Protein AF-A0A366I958-F1 (afdb_monomer_lite)

InterPro domains:
  IPR058008 Phage tail protein, C-terminal domain [PF25670] (369-502)

Sequence (512 aa):
MSWYRTGTIAATNGSKIITGAGTQFLNPLNGVSAGRMLLLPGAGTVQIYEIASVQSNTQLTLVDNYTGTTGAGKLYAIPTSPTVSIEQFAHDFAETLAYYQQQLAGWQAILTGTGDVTLTTPDGQSVTVRSQRAWDTALNGKMDNISLPLSRDNGGSGSTDGAVRNAPNAPSSRTLNDWLSSLDGNMAGSAPISNDGGSWHTYLNVKHRSGIGDGINYGFVLEDRSMTSANYDVISVRKQVGGSWLAPVTLWHSGNLTKQSSVSDTTIGAVLTNGSWGLGGIAISSANYATIASTPRSQFIGSVSNNTGFPTSDVAWTGIHVPFNVDGSATVALAILAAPSLGAARMQVHTRRSSINNGWLNVLMSNQYTVDANGFYKSASPILRLANSISDMPDNYLDGFEPSGCGAVNIEAVGANAERLAVGIYRVTGALGLSVEGWTIEIPQDVNGNRLVHVATETADNGDITVYVSKRKFDIETGNIVAGEPMDIPAGRWIDLRLSMPLIEAPTPEEE

Radius of gyration: 69.27 Å; chains: 1; bounding box: 137×95×171 Å

Structure (mmCIF, N/CA/C/O backbone):
data_AF-A0A366I958-F1
#
_entry.id   AF-A0A366I958-F1
#
loop_
_atom_site.group_PDB
_atom_site.id
_atom_site.type_symbol
_atom_site.label_atom_id
_atom_site.label_alt_id
_atom_site.label_comp_id
_atom_site.label_asym_id
_atom_site.label_entity_id
_atom_site.label_seq_id
_atom_site.pdbx_PDB_ins_code
_atom_site.Cartn_x
_atom_site.Cartn_y
_atom_site.Cartn_z
_atom_site.occupancy
_atom_site.B_iso_or_equiv
_atom_site.auth_seq_id
_atom_site.auth_comp_id
_atom_site.auth_asym_id
_atom_site.auth_atom_id
_atom_site.pdbx_PDB_model_num
ATOM 1 N N . MET A 1 1 ? 58.256 -44.925 -104.228 1.00 49.25 1 MET A N 1
ATOM 2 C CA . MET A 1 1 ? 58.406 -46.398 -104.318 1.00 49.25 1 MET A CA 1
ATOM 3 C C . MET A 1 1 ? 59.266 -46.851 -103.148 1.00 49.25 1 MET A C 1
ATOM 5 O O . MET A 1 1 ? 60.340 -46.301 -102.976 1.00 49.25 1 MET A O 1
ATOM 9 N N . SER A 1 2 ? 58.775 -47.760 -102.304 1.00 68.56 2 SER A N 1
ATOM 10 C CA . SER A 1 2 ? 59.283 -48.012 -100.940 1.00 68.56 2 SER A CA 1
ATOM 11 C C . SER A 1 2 ? 60.406 -49.061 -100.823 1.00 68.56 2 SER A C 1
ATOM 13 O O . SER A 1 2 ? 60.747 -49.447 -99.707 1.00 68.56 2 SER A O 1
ATOM 15 N N . TRP A 1 3 ? 60.919 -49.592 -101.943 1.00 82.44 3 TRP A N 1
ATOM 16 C CA . TRP A 1 3 ? 61.903 -50.686 -101.973 1.00 82.44 3 TRP A CA 1
ATOM 17 C C . TRP A 1 3 ? 63.027 -50.382 -102.976 1.00 82.44 3 TRP A C 1
ATOM 19 O O . TRP A 1 3 ? 62.755 -50.123 -104.148 1.00 82.44 3 TRP A O 1
ATOM 29 N N . TYR A 1 4 ? 64.282 -50.477 -102.538 1.00 88.25 4 TYR A N 1
ATOM 30 C CA . TYR A 1 4 ? 65.481 -50.321 -103.359 1.00 88.25 4 TYR A CA 1
ATOM 31 C C . TYR A 1 4 ? 65.909 -51.655 -103.990 1.00 88.25 4 TYR A C 1
ATOM 33 O O . TYR A 1 4 ? 66.056 -52.647 -103.276 1.00 88.25 4 TYR A O 1
ATOM 41 N N . ARG A 1 5 ? 66.088 -51.689 -105.322 1.00 90.56 5 ARG A N 1
ATOM 42 C CA . ARG A 1 5 ? 66.338 -52.916 -106.122 1.00 90.56 5 ARG A CA 1
ATOM 43 C C . ARG A 1 5 ? 67.358 -52.738 -107.259 1.00 90.56 5 ARG A C 1
ATOM 45 O O . ARG A 1 5 ? 67.443 -53.573 -108.153 1.00 90.56 5 ARG A O 1
ATOM 52 N N . THR A 1 6 ? 68.062 -51.613 -107.296 1.00 88.56 6 THR A N 1
ATOM 53 C CA . THR A 1 6 ? 68.882 -51.224 -108.451 1.00 88.56 6 THR A CA 1
ATOM 54 C C . THR A 1 6 ? 70.204 -51.989 -108.496 1.00 88.56 6 THR A C 1
ATOM 56 O O . THR A 1 6 ? 71.013 -51.862 -107.585 1.00 88.56 6 THR A O 1
ATOM 59 N N . GLY A 1 7 ? 70.463 -52.707 -109.591 1.00 90.69 7 GLY A N 1
ATOM 60 C CA . GLY A 1 7 ? 71.684 -53.497 -109.784 1.00 90.69 7 GLY A CA 1
ATOM 61 C C . GLY A 1 7 ? 71.524 -54.958 -109.355 1.00 90.69 7 GLY A C 1
ATOM 62 O O . GLY A 1 7 ? 70.417 -55.441 -109.124 1.00 90.69 7 GLY A O 1
ATOM 63 N N . THR A 1 8 ? 72.640 -55.678 -109.266 1.00 91.62 8 THR A N 1
ATOM 64 C CA . THR A 1 8 ? 72.676 -57.076 -108.799 1.00 91.62 8 THR A CA 1
ATOM 65 C C . THR A 1 8 ? 73.734 -57.255 -107.726 1.00 91.62 8 THR A C 1
ATOM 67 O O . THR A 1 8 ? 74.616 -56.413 -107.575 1.00 91.62 8 THR A O 1
ATOM 70 N N . ILE A 1 9 ? 73.658 -58.348 -106.973 1.00 93.00 9 ILE A N 1
ATOM 71 C CA . ILE A 1 9 ? 74.624 -58.654 -105.919 1.00 93.00 9 ILE A CA 1
ATOM 72 C C . ILE A 1 9 ? 75.298 -60.008 -106.126 1.00 93.00 9 ILE A C 1
ATOM 74 O O . ILE A 1 9 ? 74.741 -60.941 -106.706 1.00 93.00 9 ILE A O 1
ATOM 78 N N . ALA A 1 10 ? 76.520 -60.107 -105.627 1.00 91.75 10 ALA A N 1
ATOM 79 C CA . ALA A 1 10 ? 77.293 -61.320 -105.483 1.00 91.75 10 ALA A CA 1
ATOM 80 C C . ALA A 1 10 ? 77.436 -61.644 -103.997 1.00 91.75 10 ALA A C 1
ATOM 82 O O . ALA A 1 10 ? 77.753 -60.774 -103.179 1.00 91.75 10 ALA A O 1
ATOM 83 N N . ALA A 1 11 ? 77.191 -62.908 -103.671 1.00 90.31 11 ALA A N 1
ATOM 84 C CA . ALA A 1 11 ? 77.253 -63.426 -102.316 1.00 90.31 11 ALA A CA 1
ATOM 85 C C . ALA A 1 11 ? 77.986 -64.770 -102.321 1.00 90.31 11 ALA A C 1
ATOM 87 O O . ALA A 1 11 ? 77.740 -65.612 -103.192 1.00 90.31 11 ALA A O 1
ATOM 88 N N . THR A 1 12 ? 78.864 -64.967 -101.341 1.00 91.56 12 THR A N 1
ATOM 89 C CA . THR A 1 12 ? 79.646 -66.196 -101.161 1.00 91.56 12 THR A CA 1
ATOM 90 C C . THR A 1 12 ? 79.194 -66.888 -99.887 1.00 91.56 12 THR A C 1
ATOM 92 O O . THR A 1 12 ? 79.117 -66.251 -98.837 1.00 91.56 12 THR A O 1
ATOM 95 N N . ASN A 1 13 ? 78.878 -68.180 -99.977 1.00 90.38 13 ASN A N 1
ATOM 96 C CA . ASN A 1 13 ? 78.481 -68.984 -98.826 1.00 90.38 13 ASN A CA 1
ATOM 97 C C . ASN A 1 13 ? 79.564 -68.924 -97.735 1.00 90.38 13 ASN A C 1
ATOM 99 O O . ASN A 1 13 ? 80.751 -69.064 -98.030 1.00 90.38 13 ASN A O 1
ATOM 103 N N . GLY A 1 14 ? 79.154 -68.662 -96.495 1.00 88.88 14 GLY A N 1
ATOM 104 C CA . GLY A 1 14 ? 80.048 -68.493 -95.349 1.00 88.88 14 GLY A CA 1
ATOM 105 C C . GLY A 1 14 ? 80.643 -67.087 -95.184 1.00 88.88 14 GLY A C 1
ATOM 106 O O . GLY A 1 14 ? 81.345 -66.858 -94.205 1.00 88.88 14 GLY A O 1
ATOM 107 N N . SER A 1 15 ? 80.353 -66.133 -96.080 1.00 92.25 15 SER A N 1
ATOM 108 C CA . SER A 1 15 ? 80.837 -64.743 -95.999 1.00 92.25 15 SER A CA 1
ATOM 109 C C . SER A 1 15 ? 79.739 -63.769 -95.564 1.00 92.25 15 SER A C 1
ATOM 111 O O . SER A 1 15 ? 78.587 -63.907 -95.968 1.00 92.25 15 SER A O 1
ATOM 113 N N . LYS A 1 16 ? 80.097 -62.739 -94.785 1.00 93.44 16 LYS A N 1
ATOM 114 C CA . LYS A 1 16 ? 79.204 -61.605 -94.457 1.00 93.44 16 LYS A CA 1
ATOM 115 C C . LYS A 1 16 ? 79.203 -60.515 -95.525 1.00 93.44 16 LYS A C 1
ATOM 117 O O . LYS A 1 16 ? 78.373 -59.613 -95.486 1.00 93.44 16 LYS A O 1
ATOM 122 N N . ILE A 1 17 ? 80.160 -60.558 -96.446 1.00 94.06 17 ILE A N 1
ATOM 123 C CA . ILE A 1 17 ? 80.367 -59.492 -97.421 1.00 94.06 17 ILE A CA 1
ATOM 124 C C . ILE A 1 17 ? 79.491 -59.753 -98.640 1.00 94.06 17 ILE A C 1
ATOM 126 O O . ILE A 1 17 ? 79.588 -60.803 -99.279 1.00 94.06 17 ILE A O 1
ATOM 130 N N . ILE A 1 18 ? 78.689 -58.753 -98.991 1.00 93.62 18 ILE A N 1
ATOM 131 C CA . ILE A 1 18 ? 77.910 -58.711 -100.222 1.00 93.62 18 ILE A CA 1
ATOM 132 C C . ILE A 1 18 ? 78.527 -57.660 -101.132 1.00 93.62 18 ILE A C 1
ATOM 134 O O . ILE A 1 18 ? 78.710 -56.506 -100.742 1.00 93.62 18 ILE A O 1
ATOM 138 N N . THR A 1 19 ? 78.844 -58.067 -102.358 1.00 94.00 19 THR A N 1
ATOM 139 C CA . THR A 1 19 ? 79.411 -57.170 -103.370 1.00 94.00 19 THR A CA 1
ATOM 140 C C . THR A 1 19 ? 78.363 -56.880 -104.432 1.00 94.00 19 THR A C 1
ATOM 142 O O . THR A 1 19 ? 77.853 -57.794 -105.068 1.00 94.00 19 THR A O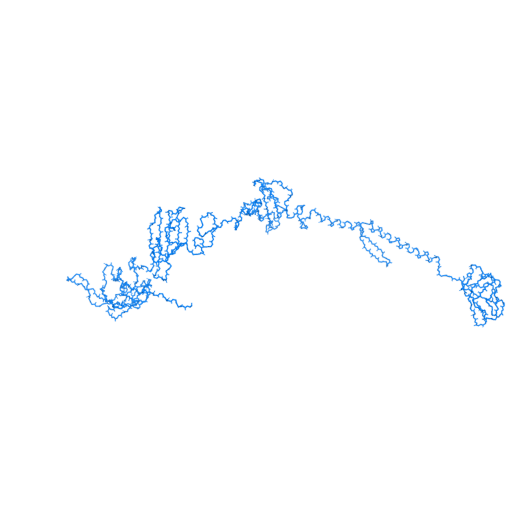 1
ATOM 145 N N . GLY A 1 20 ? 78.011 -55.616 -104.610 1.00 91.94 20 GLY A N 1
ATOM 146 C CA . GLY A 1 20 ? 77.056 -55.157 -105.607 1.00 91.94 20 GLY A CA 1
ATOM 147 C C . GLY A 1 20 ? 77.714 -54.799 -106.940 1.00 91.94 20 GLY A C 1
ATOM 148 O O . GLY A 1 20 ? 78.814 -54.254 -106.986 1.00 91.94 20 GLY A O 1
ATOM 149 N N . ALA A 1 21 ? 77.013 -55.080 -108.034 1.00 91.75 21 ALA A N 1
ATOM 150 C CA . ALA A 1 21 ? 77.339 -54.662 -109.389 1.00 91.75 21 ALA A CA 1
ATOM 151 C C . ALA A 1 21 ? 76.222 -53.742 -109.905 1.00 91.75 21 ALA A C 1
ATOM 153 O O . ALA A 1 21 ? 75.057 -54.140 -109.979 1.00 91.75 21 ALA A O 1
ATOM 154 N N . GLY A 1 22 ? 76.572 -52.493 -110.229 1.00 88.38 22 GLY A N 1
ATOM 155 C CA . GLY A 1 22 ? 75.602 -51.460 -110.619 1.00 88.38 22 GLY A CA 1
ATOM 156 C C . GLY A 1 22 ? 74.723 -50.943 -109.470 1.00 88.38 22 GLY A C 1
ATOM 157 O O . GLY A 1 22 ? 73.719 -50.282 -109.722 1.00 88.38 22 GLY A O 1
ATOM 158 N N . THR A 1 23 ? 75.082 -51.246 -108.220 1.00 91.88 23 THR A N 1
ATOM 159 C CA . THR A 1 23 ? 74.386 -50.782 -107.014 1.00 91.88 23 THR A CA 1
ATOM 160 C C . THR A 1 23 ? 74.908 -49.413 -106.562 1.00 91.88 23 THR A C 1
ATOM 162 O O . THR A 1 23 ? 76.006 -48.982 -106.914 1.00 91.88 23 THR A O 1
ATOM 165 N N . GLN A 1 24 ? 74.115 -48.729 -105.744 1.00 90.56 24 GLN A N 1
ATOM 166 C CA . GLN A 1 24 ? 74.424 -47.448 -105.108 1.00 90.56 24 GLN A CA 1
ATOM 167 C C . GLN A 1 24 ? 73.984 -47.475 -103.639 1.00 90.56 24 GLN A C 1
ATOM 169 O O . GLN A 1 24 ? 73.126 -46.695 -103.219 1.00 90.56 24 GLN A O 1
ATOM 174 N N . PHE A 1 25 ? 74.533 -48.409 -102.860 1.00 89.69 25 PHE A N 1
ATOM 175 C CA . PHE A 1 25 ? 74.126 -48.605 -101.465 1.00 89.69 25 PHE A CA 1
ATOM 176 C C . PHE A 1 25 ? 74.411 -47.411 -100.555 1.00 89.69 25 PHE A C 1
ATOM 178 O O . PHE A 1 25 ? 73.679 -47.204 -99.597 1.00 89.69 25 PHE A O 1
ATOM 185 N N . LEU A 1 26 ? 75.444 -46.620 -100.845 1.00 85.56 26 LEU A N 1
ATOM 186 C CA . LEU A 1 26 ? 75.826 -45.484 -100.010 1.00 85.56 26 LEU A CA 1
ATOM 187 C C . LEU A 1 26 ? 75.055 -44.204 -100.368 1.00 85.56 26 LEU A C 1
ATOM 189 O O . LEU A 1 26 ? 75.208 -43.197 -99.686 1.00 85.56 26 LEU A O 1
ATOM 193 N N . ASN A 1 27 ? 74.247 -44.208 -101.436 1.00 80.38 27 ASN A N 1
ATOM 194 C CA . ASN A 1 27 ? 73.467 -43.038 -101.828 1.00 80.38 27 ASN A CA 1
ATOM 195 C C . ASN A 1 27 ? 72.322 -42.813 -100.814 1.00 80.38 27 ASN A C 1
ATOM 197 O O . ASN A 1 27 ? 71.398 -43.633 -100.765 1.00 80.38 27 ASN A O 1
ATOM 201 N N . PRO A 1 28 ? 72.328 -41.704 -100.045 1.00 68.94 28 PRO A N 1
ATOM 202 C CA . PRO A 1 28 ? 71.361 -41.475 -98.969 1.00 68.94 28 PRO A CA 1
ATOM 203 C C . PRO A 1 28 ? 69.902 -41.446 -99.440 1.00 68.94 28 PRO A C 1
ATOM 205 O O . PRO A 1 28 ? 69.006 -41.834 -98.695 1.00 68.94 28 PRO A O 1
ATOM 208 N N . LEU A 1 29 ? 69.657 -41.052 -100.695 1.00 68.81 29 LEU A N 1
ATOM 209 C CA . LEU A 1 29 ? 68.312 -40.989 -101.281 1.00 68.81 29 LEU A CA 1
ATOM 210 C C . LEU A 1 29 ? 67.682 -42.372 -101.485 1.00 68.81 29 LEU A C 1
ATOM 212 O O . LEU A 1 29 ? 66.463 -42.491 -101.575 1.00 68.81 29 LEU A O 1
ATOM 216 N N . ASN A 1 30 ? 68.503 -43.422 -101.535 1.00 75.56 30 ASN A N 1
ATOM 217 C CA . ASN A 1 30 ? 68.032 -44.794 -101.677 1.00 75.56 30 ASN A CA 1
ATOM 218 C C . ASN A 1 30 ? 67.637 -45.421 -100.334 1.00 75.56 30 ASN A C 1
ATOM 220 O O . ASN A 1 30 ? 67.105 -46.525 -100.339 1.00 75.56 30 ASN A O 1
ATOM 224 N N . GLY A 1 31 ? 67.888 -44.758 -99.197 1.00 73.31 31 GLY A N 1
ATOM 225 C CA . GLY A 1 31 ? 67.419 -45.188 -97.873 1.00 73.31 31 GLY A CA 1
ATOM 226 C C . GLY A 1 31 ? 67.986 -46.522 -97.372 1.00 73.31 31 GLY A C 1
ATOM 227 O O . GLY A 1 31 ? 67.399 -47.139 -96.482 1.00 73.31 31 GLY A O 1
ATOM 228 N N . VAL A 1 32 ? 69.103 -46.986 -97.942 1.00 83.50 32 VAL A N 1
ATOM 229 C CA . VAL A 1 32 ? 69.821 -48.182 -97.483 1.00 83.50 32 VAL A CA 1
ATOM 230 C C . VAL A 1 32 ? 70.712 -47.793 -96.307 1.00 83.50 32 VAL A C 1
ATOM 232 O O . VAL A 1 32 ? 71.585 -46.940 -96.435 1.00 83.50 32 VAL A O 1
ATOM 235 N N . SER A 1 33 ? 70.500 -48.415 -95.151 1.00 84.12 33 SER A N 1
ATOM 236 C CA . SER A 1 33 ? 71.260 -48.139 -93.931 1.00 84.12 33 SER A CA 1
ATOM 237 C C . SER A 1 33 ? 71.484 -49.412 -93.121 1.00 84.12 33 SER A C 1
ATOM 239 O O . SER A 1 33 ? 70.821 -50.428 -93.349 1.00 84.12 33 SER A O 1
ATOM 241 N N . ALA A 1 34 ? 72.391 -49.343 -92.143 1.00 82.12 34 ALA A N 1
ATOM 242 C CA . ALA A 1 34 ? 72.493 -50.370 -91.110 1.00 82.12 34 ALA A CA 1
ATOM 243 C C . ALA A 1 34 ? 71.131 -50.581 -90.415 1.00 82.12 34 ALA A C 1
ATOM 245 O O . ALA A 1 34 ? 70.342 -49.637 -90.296 1.00 82.12 34 ALA A O 1
ATOM 246 N N . GLY A 1 35 ? 70.843 -51.820 -90.011 1.00 77.81 35 GLY A N 1
ATOM 247 C CA . GLY A 1 35 ? 69.581 -52.228 -89.381 1.00 77.81 35 GLY A CA 1
ATOM 248 C C . GLY A 1 35 ? 68.427 -52.502 -90.353 1.00 77.81 35 GLY A C 1
ATOM 249 O O . GLY A 1 35 ? 67.321 -52.839 -89.934 1.00 77.81 35 GLY A O 1
ATOM 250 N N . ARG A 1 36 ? 68.641 -52.348 -91.668 1.00 83.94 36 ARG A N 1
ATOM 251 C CA . ARG A 1 36 ? 67.631 -52.667 -92.690 1.00 83.94 36 ARG A CA 1
ATOM 252 C C . ARG A 1 36 ? 67.752 -54.107 -93.174 1.00 83.94 36 ARG A C 1
ATOM 254 O O . ARG A 1 36 ? 68.819 -54.715 -93.135 1.00 83.94 36 ARG A O 1
ATOM 261 N N . MET A 1 37 ? 66.637 -54.628 -93.682 1.00 87.19 37 MET A N 1
ATOM 262 C CA . MET A 1 37 ? 66.560 -55.970 -94.255 1.00 87.19 37 MET A CA 1
ATOM 263 C C . MET A 1 37 ? 67.015 -55.980 -95.718 1.00 87.19 37 MET A C 1
ATOM 265 O O . MET A 1 37 ? 66.546 -55.178 -96.525 1.00 87.19 37 MET A O 1
ATOM 269 N N . LEU A 1 38 ? 67.868 -56.941 -96.066 1.00 90.31 38 LEU A N 1
ATOM 270 C CA . LEU A 1 38 ? 68.207 -57.350 -97.424 1.00 90.31 38 LEU A CA 1
ATOM 271 C C . LEU A 1 38 ? 67.463 -58.645 -97.762 1.00 90.31 38 LEU A C 1
ATOM 273 O O . LEU A 1 38 ? 67.680 -59.674 -97.124 1.00 90.31 38 LEU A O 1
ATOM 277 N N . LEU A 1 39 ? 66.620 -58.605 -98.792 1.00 90.06 39 LEU A N 1
ATOM 278 C CA . LEU A 1 39 ? 65.859 -59.758 -99.266 1.00 90.06 39 LEU A CA 1
ATOM 279 C C . LEU A 1 39 ? 66.471 -60.302 -100.561 1.00 90.06 39 LEU A C 1
ATOM 281 O O . LEU A 1 39 ? 66.600 -59.555 -101.531 1.00 90.06 39 LEU A O 1
ATOM 285 N N . LEU A 1 40 ? 66.794 -61.599 -100.597 1.00 86.94 40 LEU A N 1
ATOM 286 C CA . LEU A 1 40 ? 67.267 -62.314 -101.786 1.00 86.94 40 LEU A CA 1
ATOM 287 C C . LEU A 1 40 ? 66.246 -63.383 -102.222 1.00 86.94 40 LEU A C 1
ATOM 289 O O . LEU A 1 40 ? 65.947 -64.291 -101.443 1.00 86.94 40 LEU A O 1
ATOM 293 N N . PRO A 1 41 ? 65.729 -63.340 -103.460 1.00 78.38 41 PRO A N 1
ATOM 294 C CA . PRO A 1 41 ? 64.869 -64.389 -103.994 1.00 78.38 41 PRO A CA 1
ATOM 295 C C . PRO A 1 41 ? 65.687 -65.634 -104.398 1.00 78.38 41 PRO A C 1
ATOM 297 O O . PRO A 1 41 ? 66.627 -65.536 -105.187 1.00 78.38 41 PRO A O 1
ATOM 300 N N . GLY A 1 42 ? 65.319 -66.808 -103.872 1.00 68.69 42 GLY A N 1
ATOM 301 C CA . GLY A 1 42 ? 65.813 -68.133 -104.277 1.00 68.69 42 GLY A CA 1
ATOM 302 C C . GLY A 1 42 ? 64.686 -69.025 -104.823 1.00 68.69 42 GLY A C 1
ATOM 303 O O . GLY A 1 42 ? 63.515 -68.651 -104.768 1.00 68.69 42 GLY A O 1
ATOM 304 N N . ALA A 1 43 ? 65.014 -70.203 -105.371 1.00 56.84 43 ALA A N 1
ATOM 305 C CA . ALA A 1 43 ? 64.030 -71.146 -105.922 1.00 56.84 43 ALA A CA 1
ATOM 306 C C . ALA A 1 43 ? 63.101 -71.690 -104.816 1.00 56.84 43 ALA A C 1
ATOM 308 O O . ALA A 1 43 ? 63.423 -72.662 -104.140 1.00 56.84 43 ALA A O 1
ATOM 309 N N . GLY A 1 44 ? 61.958 -71.031 -104.617 1.00 62.91 44 GLY A N 1
ATOM 310 C CA . GLY A 1 44 ? 60.911 -71.434 -103.673 1.00 62.91 44 GLY A CA 1
ATOM 311 C C . GLY A 1 44 ? 60.989 -70.818 -102.270 1.00 62.91 44 GLY A C 1
ATOM 312 O O . GLY A 1 44 ? 60.031 -70.959 -101.517 1.00 62.91 44 GLY A O 1
ATOM 313 N N . THR A 1 45 ? 62.057 -70.095 -101.911 1.00 71.31 45 THR A N 1
ATOM 314 C CA . THR A 1 45 ? 62.185 -69.392 -100.616 1.00 71.31 45 THR A CA 1
ATOM 315 C C . THR A 1 45 ? 62.953 -68.070 -100.750 1.00 71.31 45 THR A C 1
ATOM 317 O O . THR A 1 45 ? 63.935 -67.974 -101.486 1.00 71.31 45 THR A O 1
ATOM 320 N N . VAL A 1 46 ? 62.498 -67.028 -100.040 1.00 79.88 46 VAL A N 1
ATOM 321 C CA . VAL A 1 46 ? 63.190 -65.728 -99.942 1.00 79.88 46 VAL A CA 1
ATOM 322 C C . VAL A 1 46 ? 64.085 -65.747 -98.710 1.00 79.88 46 VAL A C 1
ATOM 324 O O . VAL A 1 46 ? 63.604 -65.944 -97.597 1.00 79.88 46 VAL A O 1
ATOM 327 N N . GLN A 1 47 ? 65.383 -65.537 -98.905 1.00 85.06 47 GLN A N 1
ATOM 328 C CA . GLN A 1 47 ? 66.345 -65.428 -97.812 1.00 85.06 47 GLN A CA 1
ATOM 329 C C . GLN A 1 47 ? 66.427 -63.969 -97.357 1.00 85.06 47 GLN A C 1
ATOM 331 O O . GLN A 1 47 ? 66.499 -63.067 -98.193 1.00 85.06 47 GLN A O 1
ATOM 336 N N . ILE A 1 48 ? 66.412 -63.734 -96.045 1.00 88.88 48 ILE A N 1
ATOM 337 C CA . ILE A 1 48 ? 66.416 -62.390 -95.459 1.00 88.88 48 ILE A CA 1
ATOM 338 C C . ILE A 1 48 ? 67.632 -62.257 -94.550 1.00 88.88 48 ILE A C 1
ATOM 340 O O . ILE A 1 48 ? 67.882 -63.132 -93.726 1.00 88.88 48 ILE A O 1
ATOM 344 N N . TYR A 1 49 ? 68.362 -61.156 -94.698 1.00 90.50 49 TYR A N 1
ATOM 345 C CA . TYR A 1 49 ? 69.527 -60.834 -93.881 1.00 90.50 49 TYR A CA 1
ATOM 346 C C . TYR A 1 49 ? 69.455 -59.391 -93.394 1.00 90.50 49 TYR A C 1
ATOM 348 O O . TYR A 1 49 ? 68.939 -58.522 -94.092 1.00 90.50 49 TYR A O 1
ATOM 356 N N . GLU A 1 50 ? 69.995 -59.118 -92.213 1.00 90.88 50 GLU A N 1
ATOM 357 C CA . GLU A 1 50 ? 70.151 -57.755 -91.712 1.00 90.88 50 GLU A CA 1
ATOM 358 C C . GLU A 1 50 ? 71.471 -57.148 -92.199 1.00 90.88 50 GLU A C 1
ATOM 360 O O . GLU A 1 50 ? 72.524 -57.794 -92.177 1.00 90.88 50 GLU A O 1
ATOM 365 N N . ILE A 1 51 ? 71.418 -55.893 -92.639 1.00 92.25 51 ILE A N 1
ATOM 366 C CA . ILE A 1 51 ? 72.593 -55.121 -93.038 1.00 92.25 51 ILE A CA 1
ATOM 367 C C . ILE A 1 51 ? 73.256 -54.572 -91.772 1.00 92.25 51 ILE A C 1
ATOM 369 O O . ILE A 1 51 ? 72.708 -53.689 -91.117 1.00 92.25 51 ILE A O 1
ATOM 373 N N . ALA A 1 52 ? 74.456 -55.052 -91.450 1.00 90.06 52 ALA A N 1
ATOM 374 C CA . ALA A 1 52 ? 75.240 -54.553 -90.321 1.00 90.06 52 ALA A CA 1
ATOM 375 C C . ALA A 1 52 ? 75.831 -53.173 -90.616 1.00 90.06 52 ALA A C 1
ATOM 377 O O . ALA A 1 52 ? 75.867 -52.293 -89.762 1.00 90.06 52 ALA A O 1
ATOM 378 N N . SER A 1 53 ? 76.344 -52.986 -91.830 1.00 90.62 53 SER A N 1
ATOM 379 C CA . SER A 1 53 ? 76.922 -51.718 -92.270 1.00 90.62 53 SER A CA 1
ATOM 380 C C . SER A 1 53 ? 77.061 -51.678 -93.786 1.00 90.62 53 SER A C 1
ATOM 382 O O . SER A 1 53 ? 77.152 -52.713 -94.447 1.00 90.62 53 SER A O 1
ATOM 384 N N . VAL A 1 54 ? 77.095 -50.467 -94.336 1.00 90.81 54 VAL A N 1
ATOM 385 C CA . VAL A 1 54 ? 77.301 -50.207 -95.762 1.00 90.81 54 VAL A CA 1
ATOM 386 C C . VAL A 1 54 ? 78.654 -49.527 -95.913 1.00 90.81 54 VAL A C 1
ATOM 388 O O . VAL A 1 54 ? 78.863 -48.453 -95.356 1.00 90.81 54 VAL A O 1
ATOM 391 N N . GLN A 1 55 ? 79.584 -50.164 -96.623 1.00 92.44 55 GLN A N 1
ATOM 392 C CA . GLN A 1 55 ? 80.963 -49.678 -96.747 1.00 92.44 55 GLN A CA 1
ATOM 393 C C . GLN A 1 55 ? 81.149 -48.819 -97.995 1.00 92.44 55 GLN A C 1
ATOM 395 O O . GLN A 1 55 ? 81.952 -47.889 -98.000 1.00 92.44 55 GLN A O 1
ATOM 400 N N . SER A 1 56 ? 80.426 -49.124 -99.072 1.00 93.56 56 SER A N 1
ATOM 401 C CA . SER A 1 56 ? 80.513 -48.376 -100.324 1.00 93.56 56 SER A CA 1
ATOM 402 C C . SER A 1 56 ? 79.250 -48.556 -101.163 1.00 93.56 56 SER A C 1
ATOM 404 O O . SER A 1 56 ? 78.365 -49.343 -100.832 1.00 93.56 56 SER A O 1
ATOM 406 N N . ASN A 1 57 ? 79.173 -47.865 -102.303 1.00 92.25 57 ASN A N 1
ATOM 407 C CA . ASN A 1 57 ? 78.076 -48.048 -103.258 1.00 92.25 57 ASN A CA 1
ATOM 408 C C . ASN A 1 57 ? 77.918 -49.497 -103.742 1.00 92.25 57 ASN A C 1
ATOM 410 O O . ASN A 1 57 ? 76.815 -49.899 -104.113 1.00 92.25 57 ASN A O 1
ATOM 414 N N . THR A 1 58 ? 78.995 -50.277 -103.701 1.00 93.88 58 THR A N 1
ATOM 415 C CA . THR A 1 58 ? 79.081 -51.648 -104.207 1.00 93.88 58 THR A CA 1
ATOM 416 C C . THR A 1 58 ? 79.434 -52.658 -103.123 1.00 93.88 58 THR A C 1
ATOM 418 O O . THR A 1 58 ? 79.712 -53.810 -103.440 1.00 93.88 58 THR A O 1
ATOM 421 N N . GLN A 1 59 ? 79.416 -52.280 -101.845 1.00 93.81 59 GLN A N 1
ATOM 422 C CA . GLN A 1 59 ? 79.717 -53.210 -100.764 1.00 93.81 59 GLN A CA 1
ATOM 423 C C . GLN A 1 59 ? 78.887 -52.913 -99.521 1.00 93.81 59 GLN A C 1
ATOM 425 O O . GLN A 1 59 ? 78.859 -51.787 -99.020 1.00 93.81 59 GLN A O 1
ATOM 430 N N . LEU A 1 60 ? 78.243 -53.962 -99.017 1.00 93.44 60 LEU A N 1
ATOM 431 C CA . LEU A 1 60 ? 77.623 -53.981 -97.702 1.00 93.44 60 LEU A CA 1
ATOM 432 C C . LEU A 1 60 ? 78.057 -55.237 -96.945 1.00 93.44 60 LEU A C 1
ATOM 434 O O . LEU A 1 60 ? 78.441 -56.248 -97.541 1.00 93.44 60 LEU A O 1
ATOM 438 N N . THR A 1 61 ? 77.966 -55.168 -95.625 1.00 95.38 61 THR A N 1
ATOM 439 C CA . THR A 1 61 ? 78.266 -56.273 -94.720 1.00 95.38 61 THR A CA 1
ATOM 440 C C . THR A 1 61 ? 77.003 -56.649 -93.969 1.00 95.38 61 THR A C 1
ATOM 442 O O . THR A 1 61 ? 76.306 -55.787 -93.431 1.00 95.38 61 THR A O 1
ATOM 445 N N . LEU A 1 62 ? 76.707 -57.942 -93.949 1.00 94.88 62 LEU A N 1
ATOM 446 C CA . LEU A 1 62 ? 75.593 -58.529 -93.221 1.00 94.88 62 LEU A CA 1
ATOM 447 C C . LEU A 1 62 ? 75.962 -58.773 -91.757 1.00 94.88 62 LEU A C 1
ATOM 449 O O . LEU A 1 62 ? 77.137 -58.925 -91.418 1.00 94.88 62 LEU A O 1
ATOM 453 N N . VAL A 1 63 ? 74.952 -58.833 -90.890 1.00 93.50 63 VAL A N 1
ATOM 454 C CA . VAL A 1 63 ? 75.142 -59.225 -89.484 1.00 93.50 63 VAL A CA 1
ATOM 455 C C . VAL A 1 63 ? 75.588 -60.688 -89.398 1.00 93.50 63 VAL A C 1
ATOM 457 O O . VAL A 1 63 ? 76.597 -60.988 -88.752 1.00 93.50 63 VAL A O 1
ATOM 460 N N . ASP A 1 64 ? 74.917 -61.574 -90.135 1.00 92.31 64 ASP A N 1
ATOM 461 C CA . ASP A 1 64 ? 75.194 -63.013 -90.182 1.00 92.31 64 ASP A CA 1
ATOM 462 C C . ASP A 1 64 ? 75.858 -63.452 -91.494 1.00 92.31 64 ASP A C 1
ATOM 464 O O . ASP A 1 64 ? 75.769 -62.779 -92.522 1.00 92.31 64 ASP A O 1
ATOM 468 N N . ASN A 1 65 ? 76.540 -64.604 -91.465 1.00 91.44 65 ASN A N 1
ATOM 469 C CA . ASN A 1 65 ? 77.147 -65.189 -92.664 1.00 91.44 65 ASN A CA 1
ATOM 470 C C . ASN A 1 65 ? 76.060 -65.574 -93.680 1.00 91.44 65 ASN A C 1
ATOM 472 O O . ASN A 1 65 ? 75.056 -66.191 -93.325 1.00 91.44 65 ASN A O 1
ATOM 476 N N . TYR A 1 66 ? 76.287 -65.280 -94.961 1.00 90.69 66 TYR A N 1
ATOM 477 C CA . TYR A 1 66 ? 75.397 -65.707 -96.034 1.00 90.69 66 TYR A CA 1
ATOM 478 C C . TYR A 1 66 ? 75.389 -67.239 -96.147 1.00 90.69 66 TYR A C 1
ATOM 480 O O . TYR A 1 66 ? 76.433 -67.869 -96.317 1.00 90.69 66 TYR A O 1
ATOM 488 N N . THR A 1 67 ? 74.204 -67.843 -96.068 1.00 87.69 67 THR A N 1
ATOM 489 C CA . THR A 1 67 ? 74.003 -69.306 -96.046 1.00 87.69 67 THR A CA 1
ATOM 490 C C . THR A 1 67 ? 73.437 -69.866 -97.352 1.00 87.69 67 THR A C 1
ATOM 492 O O . THR A 1 67 ? 73.292 -71.079 -97.489 1.00 87.69 67 THR A O 1
ATOM 495 N N . GLY A 1 68 ? 73.121 -69.013 -98.333 1.00 83.50 68 GLY A N 1
ATOM 496 C CA . GLY A 1 68 ? 72.663 -69.441 -99.658 1.00 83.50 68 GLY A CA 1
ATOM 497 C C . GLY A 1 68 ? 73.791 -69.890 -100.596 1.00 83.50 68 GLY A C 1
ATOM 498 O O . GLY A 1 68 ? 74.977 -69.821 -100.270 1.00 83.50 68 GLY A O 1
ATOM 499 N N . THR A 1 69 ? 73.429 -70.359 -101.792 1.00 84.88 69 THR A N 1
ATOM 500 C CA . THR A 1 69 ? 74.386 -70.823 -102.812 1.00 84.88 69 THR A CA 1
ATOM 501 C C . THR A 1 69 ? 75.267 -69.680 -103.316 1.00 84.88 69 THR A C 1
ATOM 503 O O . THR A 1 69 ? 74.740 -68.657 -103.765 1.00 84.88 69 THR A O 1
ATOM 506 N N . THR A 1 70 ? 76.591 -69.863 -103.308 1.00 89.31 70 THR A N 1
ATOM 507 C CA . THR A 1 70 ? 77.562 -68.899 -103.858 1.00 89.31 70 THR A CA 1
ATOM 508 C C . THR A 1 70 ? 77.246 -68.557 -105.314 1.00 89.31 70 THR A C 1
ATOM 510 O O . THR A 1 70 ? 77.025 -69.451 -106.128 1.00 89.31 70 THR A O 1
ATOM 513 N N . GLY A 1 71 ? 77.239 -67.269 -105.660 1.00 85.94 71 GLY A N 1
ATOM 514 C CA . GLY A 1 71 ? 77.064 -66.829 -107.044 1.00 85.94 71 GLY A CA 1
ATOM 515 C C . GLY A 1 71 ? 76.952 -65.314 -107.200 1.00 85.94 71 GLY A C 1
ATOM 516 O O . GLY A 1 71 ? 76.607 -64.607 -106.250 1.00 85.94 71 GLY A O 1
ATOM 517 N N . ALA A 1 72 ? 77.228 -64.833 -108.412 1.00 87.81 72 ALA A N 1
ATOM 518 C CA . ALA A 1 72 ? 77.083 -63.435 -108.820 1.00 87.81 72 ALA A CA 1
ATOM 519 C C . ALA A 1 72 ? 75.758 -63.193 -109.568 1.00 87.81 72 ALA A C 1
ATOM 521 O O . ALA A 1 72 ? 75.099 -64.141 -109.992 1.00 87.81 72 ALA A O 1
ATOM 522 N N . GLY A 1 73 ? 75.369 -61.924 -109.733 1.00 85.62 73 GLY A N 1
ATOM 523 C CA . GLY A 1 73 ? 74.194 -61.540 -110.526 1.00 85.62 73 GLY A CA 1
ATOM 524 C C . GLY A 1 73 ? 72.840 -61.784 -109.848 1.00 85.62 73 GLY A C 1
ATOM 525 O O . GLY A 1 73 ? 71.812 -61.796 -110.520 1.00 85.62 73 GLY A O 1
ATOM 526 N N . LYS A 1 74 ? 72.807 -61.987 -108.526 1.00 87.94 74 LYS A N 1
ATOM 527 C CA . LYS A 1 74 ? 71.565 -62.237 -107.783 1.00 87.94 74 LYS A CA 1
ATOM 528 C C . LYS A 1 74 ? 70.726 -60.958 -107.689 1.00 87.94 74 LYS A C 1
ATOM 530 O O . LYS A 1 74 ? 71.260 -59.872 -107.456 1.00 87.94 74 LYS A O 1
ATOM 535 N N . LEU A 1 75 ? 69.409 -61.098 -107.835 1.00 90.19 75 LEU A N 1
ATOM 536 C CA . LEU A 1 75 ? 68.455 -60.020 -107.562 1.00 90.19 75 LEU A CA 1
ATOM 537 C C . LEU A 1 75 ? 68.318 -59.800 -106.052 1.00 90.19 75 LEU A C 1
ATOM 539 O O . LEU A 1 75 ? 68.567 -60.712 -105.265 1.00 90.19 75 LEU A O 1
ATOM 543 N N . TYR A 1 76 ? 67.906 -58.600 -105.647 1.00 91.12 76 TYR A N 1
ATOM 544 C CA . TYR A 1 76 ? 67.669 -58.283 -104.240 1.00 91.12 76 TYR A CA 1
ATOM 545 C C . TYR A 1 76 ? 66.632 -57.170 -104.067 1.00 91.12 76 TYR A C 1
ATOM 547 O O . TYR A 1 76 ? 66.267 -56.487 -105.030 1.00 91.12 76 TYR A O 1
ATOM 555 N N . ALA A 1 77 ? 66.176 -56.967 -102.830 1.00 89.25 77 ALA A N 1
ATOM 556 C CA . ALA A 1 77 ? 65.431 -55.772 -102.463 1.00 89.25 77 ALA A CA 1
ATOM 557 C C . ALA A 1 77 ? 65.647 -55.326 -101.006 1.00 89.25 77 ALA A C 1
ATOM 559 O O . ALA A 1 77 ? 65.845 -56.168 -100.133 1.00 89.25 77 ALA A O 1
ATOM 560 N N . ILE A 1 78 ? 65.578 -54.012 -100.750 1.00 89.12 78 ILE A N 1
ATOM 561 C CA . ILE A 1 78 ? 65.718 -53.390 -99.416 1.00 89.12 78 ILE A CA 1
ATOM 562 C C . ILE A 1 78 ? 64.549 -52.410 -99.178 1.00 89.12 78 ILE A C 1
ATOM 564 O O . ILE A 1 78 ? 64.400 -51.492 -99.979 1.00 89.12 78 ILE A O 1
ATOM 568 N N . PRO A 1 79 ? 63.713 -52.555 -98.132 1.00 83.00 79 PRO A N 1
ATOM 569 C CA . PRO A 1 79 ? 62.630 -51.604 -97.809 1.00 83.00 79 PRO A CA 1
ATOM 570 C C . PRO A 1 79 ? 63.125 -50.302 -97.125 1.00 83.00 79 PRO A C 1
ATOM 572 O O . PRO A 1 79 ? 63.982 -50.382 -96.245 1.00 83.00 79 PRO A O 1
ATOM 575 N N . THR A 1 80 ? 62.590 -49.113 -97.480 1.00 74.19 80 THR A N 1
ATOM 576 C CA . THR A 1 80 ? 63.269 -47.806 -97.225 1.00 74.19 80 THR A CA 1
ATOM 577 C C . THR A 1 80 ? 62.466 -46.638 -96.583 1.00 74.19 80 THR A C 1
ATOM 579 O O . THR A 1 80 ? 63.005 -45.539 -96.508 1.00 74.19 80 THR A O 1
ATOM 582 N N . SER A 1 81 ? 61.236 -46.790 -96.057 1.00 61.56 81 SER A N 1
ATOM 583 C CA . SER A 1 81 ? 60.449 -45.646 -95.488 1.00 61.56 81 SER A CA 1
ATOM 584 C C . SER A 1 81 ? 60.454 -45.537 -93.938 1.00 61.56 81 SER A C 1
ATOM 586 O O . SER A 1 81 ? 60.400 -46.584 -93.287 1.00 61.56 81 SER A O 1
ATOM 588 N N . PRO A 1 82 ? 60.463 -44.318 -93.330 1.00 57.31 82 PRO A N 1
ATOM 589 C CA . PRO A 1 82 ? 60.047 -44.039 -91.933 1.00 57.31 82 PRO A CA 1
ATOM 590 C C . PRO A 1 82 ? 58.725 -43.211 -91.803 1.00 57.31 82 PRO A C 1
ATOM 592 O O . PRO A 1 82 ? 58.152 -42.829 -92.819 1.00 57.31 82 PRO A O 1
ATOM 595 N N . THR A 1 83 ? 58.224 -42.985 -90.566 1.00 53.97 83 THR A N 1
ATOM 596 C CA . THR A 1 83 ? 56.784 -43.031 -90.159 1.00 53.97 83 THR A CA 1
ATOM 597 C C . THR A 1 83 ? 56.070 -41.733 -89.679 1.00 53.97 83 THR A C 1
ATOM 599 O O . THR A 1 83 ? 55.090 -41.852 -88.956 1.00 53.97 83 THR A O 1
ATOM 602 N N . VAL A 1 84 ? 56.457 -40.504 -90.043 1.00 56.47 84 VAL A N 1
ATOM 603 C CA . VAL A 1 84 ? 55.563 -39.312 -89.924 1.00 56.47 84 VAL A CA 1
ATOM 604 C C . VAL A 1 84 ? 55.904 -38.285 -91.003 1.00 56.47 84 VAL A C 1
ATOM 606 O O . VAL A 1 84 ? 57.080 -38.066 -91.291 1.00 56.47 84 VAL A O 1
ATOM 609 N N . SER A 1 85 ? 54.886 -37.689 -91.627 1.00 60.91 85 SER A N 1
ATOM 610 C CA . SER A 1 85 ? 55.043 -36.694 -92.693 1.00 60.91 85 SER A CA 1
ATOM 611 C C . SER A 1 85 ? 55.031 -35.267 -92.120 1.00 60.91 85 SER A C 1
ATOM 613 O O . SER A 1 85 ? 54.439 -35.020 -91.067 1.00 60.91 85 SER A O 1
ATOM 615 N N . ILE A 1 86 ? 55.697 -34.322 -92.793 1.00 63.44 86 ILE A N 1
ATOM 616 C CA . ILE A 1 86 ? 55.772 -32.905 -92.374 1.00 63.44 86 ILE A CA 1
ATOM 617 C C . ILE A 1 86 ? 54.368 -32.283 -92.308 1.00 63.44 86 ILE A C 1
ATOM 619 O O . ILE A 1 86 ? 54.096 -31.424 -91.473 1.00 63.44 86 ILE A O 1
ATOM 623 N N . GLU A 1 87 ? 53.465 -32.754 -93.163 1.00 68.25 87 GLU A N 1
ATOM 624 C CA . GLU A 1 87 ? 52.086 -32.292 -93.276 1.00 68.25 87 GLU A CA 1
ATOM 625 C C . GLU A 1 87 ? 51.256 -32.653 -92.038 1.00 68.25 87 GLU A C 1
ATOM 627 O O . GLU A 1 87 ? 50.496 -31.810 -91.566 1.00 68.25 87 GLU A O 1
ATOM 632 N N . GLN A 1 88 ? 51.437 -33.851 -91.464 1.00 69.88 88 GLN A N 1
ATOM 633 C CA . GLN A 1 88 ? 50.737 -34.235 -90.231 1.00 69.88 88 GLN A CA 1
ATOM 634 C C . GLN A 1 88 ? 51.199 -33.384 -89.043 1.00 69.88 88 GLN A C 1
ATOM 636 O O . GLN A 1 88 ? 50.379 -32.887 -88.282 1.00 69.88 88 GLN A O 1
ATOM 641 N N . PHE A 1 89 ? 52.507 -33.137 -88.928 1.00 76.75 89 PHE A N 1
ATOM 642 C CA . PHE A 1 89 ? 53.035 -32.251 -87.889 1.00 76.75 89 PHE A CA 1
ATOM 643 C C . PHE A 1 89 ? 52.503 -30.815 -88.029 1.00 76.75 89 PHE A C 1
ATOM 645 O O . PHE A 1 89 ? 52.141 -30.184 -87.036 1.00 76.75 89 PHE A O 1
ATOM 652 N N . ALA A 1 90 ? 52.428 -30.296 -89.259 1.00 78.81 90 ALA A N 1
ATOM 653 C CA . ALA A 1 90 ? 51.880 -28.967 -89.519 1.00 78.81 90 ALA A CA 1
ATOM 654 C C . ALA A 1 90 ? 50.388 -28.870 -89.156 1.00 78.81 90 ALA A C 1
ATOM 656 O O . ALA A 1 90 ? 49.954 -27.833 -88.654 1.00 78.81 90 ALA A O 1
ATOM 657 N N . HIS A 1 91 ? 49.618 -29.938 -89.378 1.00 79.56 91 HIS A N 1
ATOM 658 C CA . HIS A 1 91 ? 48.207 -30.012 -89.007 1.00 79.56 91 HIS A CA 1
ATOM 659 C C . HIS A 1 91 ? 48.015 -30.020 -87.485 1.00 79.56 91 HIS A C 1
ATOM 661 O O . HIS A 1 91 ? 47.330 -29.141 -86.965 1.00 79.56 91 HIS A O 1
ATOM 667 N N . ASP A 1 92 ? 48.705 -30.911 -86.768 1.00 80.44 92 ASP A N 1
ATOM 668 C CA . ASP A 1 92 ? 48.608 -31.018 -85.304 1.00 80.44 92 ASP A CA 1
ATOM 669 C C . ASP A 1 92 ? 49.045 -29.707 -84.615 1.00 80.44 92 ASP A C 1
ATOM 671 O O . ASP A 1 92 ? 48.457 -29.264 -83.622 1.00 80.44 92 ASP A O 1
ATOM 675 N N . PHE A 1 93 ? 50.060 -29.033 -85.171 1.00 82.19 93 PHE A N 1
ATOM 676 C CA . PHE A 1 93 ? 50.492 -27.719 -84.698 1.00 82.19 93 PHE A CA 1
ATOM 677 C C . PHE A 1 93 ? 49.437 -26.631 -84.950 1.00 82.19 93 PHE A C 1
ATOM 679 O O . PHE A 1 93 ? 49.177 -25.816 -84.063 1.00 82.19 93 PHE A O 1
ATOM 686 N N . ALA A 1 94 ? 48.814 -26.612 -86.133 1.00 82.81 94 ALA A N 1
ATOM 687 C CA . ALA A 1 94 ? 47.769 -25.647 -86.467 1.00 82.81 94 ALA A CA 1
ATOM 688 C C . ALA A 1 94 ? 46.517 -25.822 -85.592 1.00 82.81 94 ALA A C 1
ATOM 690 O O . ALA A 1 94 ? 45.972 -24.825 -85.119 1.00 82.81 94 ALA A O 1
ATOM 691 N N . GLU A 1 95 ? 46.099 -27.062 -85.319 1.00 81.94 95 GLU A N 1
ATOM 692 C CA . GLU A 1 95 ? 44.985 -27.359 -84.408 1.00 81.94 95 GLU A CA 1
ATOM 693 C C . GLU A 1 95 ? 45.289 -26.907 -82.977 1.00 81.94 95 GLU A C 1
ATOM 695 O O . GLU A 1 95 ? 44.481 -26.224 -82.344 1.00 81.94 95 GLU A O 1
ATOM 700 N N . THR A 1 96 ? 46.496 -27.204 -82.490 1.00 85.00 96 THR A N 1
ATOM 701 C CA . THR A 1 96 ? 46.944 -26.773 -81.162 1.00 85.00 96 THR A CA 1
ATOM 702 C C . THR A 1 96 ? 46.973 -25.244 -81.054 1.00 85.00 96 THR A C 1
ATOM 704 O O . THR A 1 96 ? 46.516 -24.675 -80.060 1.00 85.00 96 THR A O 1
ATOM 707 N N . LEU A 1 97 ? 47.466 -24.548 -82.084 1.00 87.94 97 LEU A N 1
ATOM 708 C CA . LEU A 1 97 ? 47.499 -23.086 -82.115 1.00 87.94 97 LEU A CA 1
ATOM 709 C C . LEU A 1 97 ? 46.090 -22.478 -82.157 1.00 87.94 97 LEU A C 1
ATOM 711 O O . LEU A 1 97 ? 45.826 -21.526 -81.422 1.00 87.94 97 LEU A O 1
ATOM 715 N N . ALA A 1 98 ? 45.185 -23.031 -82.968 1.00 83.50 98 ALA A N 1
ATOM 716 C CA . ALA A 1 98 ? 43.792 -22.591 -83.032 1.00 83.50 98 ALA A CA 1
ATOM 717 C C . ALA A 1 98 ? 43.094 -22.752 -81.672 1.00 83.50 98 ALA A C 1
ATOM 719 O O . ALA A 1 98 ? 42.411 -21.836 -81.210 1.00 83.50 98 ALA A O 1
ATOM 720 N N . TYR A 1 99 ? 43.347 -23.866 -80.980 1.00 83.00 99 TYR A N 1
ATOM 721 C CA . TYR A 1 99 ? 42.857 -24.096 -79.625 1.00 83.00 99 TYR A CA 1
ATOM 722 C C . TYR A 1 99 ? 43.376 -23.047 -78.627 1.00 83.00 99 TYR A C 1
ATOM 724 O O . TYR A 1 99 ? 42.593 -22.460 -77.875 1.00 83.00 99 TYR A O 1
ATOM 732 N N . TYR A 1 100 ? 44.679 -22.742 -78.640 1.00 84.44 100 TYR A N 1
ATOM 733 C CA . TYR A 1 100 ? 45.240 -21.693 -77.781 1.00 84.44 100 TYR A CA 1
ATOM 734 C C . TYR A 1 100 ? 44.656 -20.312 -78.091 1.00 84.44 100 TYR A C 1
ATOM 736 O O . TYR A 1 100 ? 44.349 -19.559 -77.167 1.00 84.44 100 TYR A O 1
ATOM 744 N N . GLN A 1 101 ? 44.460 -19.978 -79.367 1.00 86.75 101 GLN A N 1
ATOM 745 C CA . GLN A 1 101 ? 43.841 -18.714 -79.772 1.00 86.75 101 GLN A CA 1
ATOM 746 C C . GLN A 1 101 ? 42.393 -18.605 -79.279 1.00 86.75 101 GLN A C 1
ATOM 748 O O . GLN A 1 101 ? 42.004 -17.554 -78.770 1.00 86.75 101 GLN A O 1
ATOM 753 N N . GLN A 1 102 ? 41.617 -19.690 -79.353 1.00 85.75 102 GLN A N 1
ATOM 754 C CA . GLN A 1 102 ? 40.253 -19.741 -78.825 1.00 85.75 102 GLN A CA 1
ATOM 755 C C . GLN A 1 102 ? 40.221 -19.550 -77.302 1.00 85.75 102 GLN A C 1
ATOM 757 O O . GLN A 1 102 ? 39.412 -18.770 -76.797 1.00 85.75 102 GLN A O 1
ATOM 762 N N . GLN A 1 103 ? 41.121 -20.207 -76.566 1.00 84.56 103 GLN A N 1
ATOM 763 C CA . GLN A 1 103 ? 41.230 -20.031 -75.115 1.00 84.56 103 GLN A CA 1
ATOM 764 C C . GLN A 1 103 ? 41.627 -18.595 -74.748 1.00 84.56 103 GLN A C 1
ATOM 766 O O . GLN A 1 103 ? 41.032 -17.999 -73.851 1.00 84.56 103 GLN A O 1
ATOM 771 N N . LEU A 1 104 ? 42.590 -18.004 -75.464 1.00 89.81 104 LEU A N 1
ATOM 772 C CA . LEU A 1 104 ? 43.002 -16.612 -75.259 1.00 89.81 104 LEU A CA 1
ATOM 773 C C . LEU A 1 104 ? 41.864 -15.625 -75.546 1.00 89.81 104 LEU A C 1
ATOM 775 O O . LEU A 1 104 ? 41.669 -14.688 -74.773 1.00 89.81 104 LEU A O 1
ATOM 779 N N . ALA A 1 105 ? 41.076 -15.855 -76.600 1.00 88.06 105 ALA A N 1
ATOM 780 C CA . ALA A 1 105 ? 39.889 -15.056 -76.895 1.00 88.06 105 ALA A CA 1
ATOM 781 C C . ALA A 1 105 ? 38.825 -15.183 -75.791 1.00 88.06 105 ALA A C 1
ATOM 783 O O . ALA A 1 105 ? 38.232 -14.183 -75.385 1.00 88.06 105 ALA A O 1
ATOM 784 N N . GLY A 1 106 ? 38.628 -16.391 -75.251 1.00 88.94 106 GLY A N 1
ATOM 785 C CA . GLY A 1 106 ? 37.755 -16.636 -74.103 1.00 88.94 106 GLY A CA 1
ATOM 786 C C . GLY A 1 106 ? 38.190 -15.856 -72.859 1.00 88.94 106 GLY A C 1
ATOM 787 O O . GLY A 1 106 ? 37.386 -15.139 -72.263 1.00 88.94 106 GLY A O 1
ATOM 788 N N . TRP A 1 107 ? 39.479 -15.913 -72.513 1.00 89.38 107 TRP A N 1
ATOM 789 C CA . TRP A 1 107 ? 40.048 -15.122 -71.417 1.00 89.38 107 TRP A CA 1
ATOM 790 C C . TRP A 1 107 ? 39.909 -13.620 -71.645 1.00 89.38 107 TRP A C 1
ATOM 792 O O . TRP A 1 107 ? 39.511 -12.895 -70.735 1.00 89.38 107 TRP A O 1
ATOM 802 N N . GLN A 1 108 ? 40.173 -13.141 -72.861 1.00 92.75 108 GLN A N 1
ATOM 803 C CA . GLN A 1 108 ? 39.984 -11.735 -73.205 1.00 92.75 108 GLN A CA 1
ATOM 804 C C . GLN A 1 108 ? 38.522 -11.310 -73.020 1.00 92.75 108 GLN A C 1
ATOM 806 O O . GLN A 1 108 ? 38.265 -10.247 -72.455 1.00 92.75 108 GLN A O 1
ATOM 811 N N . ALA A 1 109 ? 37.563 -12.139 -73.435 1.00 91.44 109 ALA A N 1
ATOM 812 C CA . ALA A 1 109 ? 36.142 -11.859 -73.269 1.00 91.44 109 ALA A CA 1
ATOM 813 C C . ALA A 1 109 ? 35.727 -11.818 -71.786 1.00 91.44 109 ALA A C 1
ATOM 815 O O . ALA A 1 109 ? 35.007 -10.905 -71.387 1.00 91.44 109 ALA A O 1
ATOM 816 N N . ILE A 1 110 ? 36.234 -12.729 -70.947 1.00 94.88 110 ILE A N 1
ATOM 817 C CA . ILE A 1 110 ? 35.997 -12.716 -69.491 1.00 94.88 110 ILE A CA 1
ATOM 818 C C . ILE A 1 110 ? 36.566 -11.447 -68.845 1.00 94.88 110 ILE A C 1
ATOM 820 O O . ILE A 1 110 ? 35.901 -10.825 -68.017 1.00 94.88 110 ILE A O 1
ATOM 824 N N . LEU A 1 111 ? 37.787 -11.055 -69.214 1.00 94.62 111 LEU A N 1
ATOM 825 C CA . LEU A 1 111 ? 38.492 -9.937 -68.582 1.00 94.62 111 LEU A CA 1
ATOM 826 C C . LEU A 1 111 ? 37.988 -8.565 -69.056 1.00 94.62 111 LEU A C 1
ATOM 828 O O . LEU A 1 111 ? 38.062 -7.596 -68.306 1.00 94.62 111 LEU A O 1
ATOM 832 N N . THR A 1 112 ? 37.473 -8.464 -70.286 1.00 92.38 112 THR A N 1
ATOM 833 C CA . THR A 1 112 ? 37.094 -7.171 -70.898 1.00 92.38 112 THR A CA 1
ATOM 834 C C . THR A 1 112 ? 35.593 -6.989 -71.130 1.00 92.38 112 THR A C 1
ATOM 836 O O . THR A 1 112 ? 35.136 -5.860 -71.320 1.00 92.38 112 THR A O 1
ATOM 839 N N . GLY A 1 113 ? 34.810 -8.070 -71.096 1.00 92.00 113 GLY A N 1
ATOM 840 C CA . GLY A 1 113 ? 33.362 -8.037 -71.279 1.00 92.00 113 GLY A CA 1
ATOM 841 C C . GLY A 1 113 ? 32.627 -7.310 -70.151 1.00 92.00 113 GLY A C 1
ATOM 842 O O . GLY A 1 113 ? 33.128 -7.149 -69.038 1.00 92.00 113 GLY A O 1
ATOM 843 N N . THR A 1 114 ? 31.388 -6.899 -70.411 1.00 91.81 114 THR A N 1
ATOM 844 C CA . THR A 1 114 ? 30.525 -6.175 -69.455 1.00 91.81 114 THR A CA 1
ATOM 845 C C . THR A 1 114 ? 29.366 -7.014 -68.905 1.00 91.81 114 THR A C 1
ATOM 847 O O . THR A 1 114 ? 28.629 -6.525 -68.054 1.00 91.81 114 THR A O 1
ATOM 850 N N . GLY A 1 115 ? 29.196 -8.252 -69.374 1.00 91.94 115 GLY A N 1
ATOM 851 C CA . GLY A 1 115 ? 28.081 -9.133 -69.022 1.00 91.94 115 GLY A CA 1
ATOM 852 C C . GLY A 1 115 ? 28.482 -10.606 -69.027 1.00 91.94 115 GLY A C 1
ATOM 853 O O . GLY A 1 115 ? 29.644 -10.949 -68.808 1.00 91.94 115 GLY A O 1
ATOM 854 N N . ASP A 1 116 ? 27.513 -11.478 -69.282 1.00 93.94 116 ASP A N 1
ATOM 855 C CA . ASP A 1 116 ? 27.754 -12.913 -69.398 1.00 93.94 116 ASP A CA 1
ATOM 856 C C . ASP A 1 116 ? 28.518 -13.236 -70.696 1.00 93.94 116 ASP A C 1
ATOM 858 O O . ASP A 1 116 ? 28.200 -12.743 -71.779 1.00 93.94 116 ASP A O 1
ATOM 862 N N . VAL A 1 117 ? 29.543 -14.074 -70.578 1.00 92.56 117 VAL A N 1
ATOM 863 C CA . VAL A 1 117 ? 30.439 -14.528 -71.642 1.00 92.56 117 VAL A CA 1
ATOM 864 C C . VAL A 1 117 ? 30.210 -16.017 -71.848 1.00 92.56 117 VAL A C 1
ATOM 866 O O . VAL A 1 117 ? 30.307 -16.802 -70.906 1.00 92.56 117 VAL A O 1
ATOM 869 N N . THR A 1 118 ? 29.919 -16.420 -73.083 1.00 91.31 118 THR A N 1
ATOM 870 C CA . THR A 1 118 ? 29.782 -17.837 -73.440 1.00 91.31 118 THR A CA 1
ATOM 871 C C . THR A 1 118 ? 31.096 -18.344 -74.017 1.00 91.31 118 THR A C 1
ATOM 873 O O . THR A 1 118 ? 31.589 -17.820 -75.012 1.00 91.31 118 THR A O 1
ATOM 876 N N . LEU A 1 119 ? 31.665 -19.358 -73.377 1.00 87.56 119 LEU A N 1
ATOM 877 C CA . LEU A 1 119 ? 32.888 -20.041 -73.777 1.00 87.56 119 LEU A CA 1
ATOM 878 C C . LEU A 1 119 ? 32.526 -21.387 -74.391 1.00 87.56 119 LEU A C 1
ATOM 880 O O . LEU A 1 119 ? 31.595 -22.036 -73.928 1.00 87.56 119 LEU A O 1
ATOM 884 N N . THR A 1 120 ? 33.268 -21.828 -75.402 1.00 84.00 120 THR A N 1
ATOM 885 C CA . THR A 1 120 ? 33.151 -23.199 -75.918 1.00 84.00 120 THR A CA 1
ATOM 886 C C . THR A 1 120 ? 34.303 -24.031 -75.368 1.00 84.00 120 THR A C 1
ATOM 888 O O . THR A 1 120 ? 35.464 -23.658 -75.542 1.00 84.00 120 THR A O 1
ATOM 891 N N . THR A 1 121 ? 33.990 -25.114 -74.668 1.00 76.88 121 THR A N 1
ATOM 892 C CA . THR A 1 121 ? 34.951 -26.051 -74.085 1.00 76.88 121 THR A CA 1
ATOM 893 C C . THR A 1 121 ? 35.595 -26.928 -75.167 1.00 76.88 121 THR A C 1
ATOM 895 O O . THR A 1 121 ? 35.103 -26.983 -76.297 1.00 76.88 121 THR A O 1
ATOM 898 N N . PRO A 1 122 ? 36.700 -27.630 -74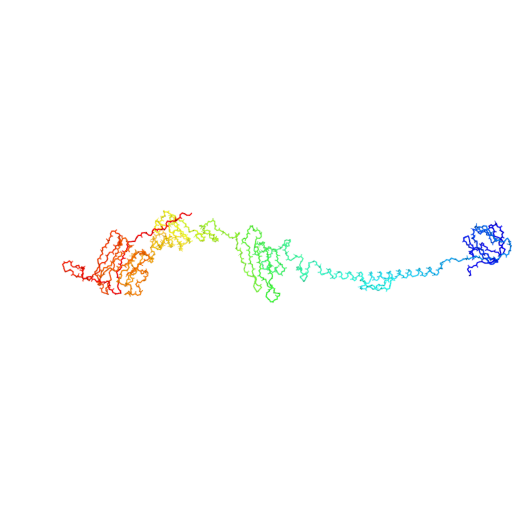.856 1.00 70.62 122 PRO A N 1
ATOM 899 C CA . PRO A 1 122 ? 37.414 -28.456 -75.836 1.00 70.62 122 PRO A CA 1
ATOM 900 C C . PRO A 1 122 ? 36.572 -29.608 -76.413 1.00 70.62 122 PRO A C 1
ATOM 902 O O . PRO A 1 122 ? 36.837 -30.071 -77.515 1.00 70.62 122 PRO A O 1
ATOM 905 N N . ASP A 1 123 ? 35.552 -30.060 -75.681 1.00 79.25 123 ASP A N 1
ATOM 906 C CA . ASP A 1 123 ? 34.570 -31.069 -76.095 1.00 79.25 123 ASP A CA 1
ATOM 907 C C . ASP A 1 123 ? 33.344 -30.470 -76.819 1.00 79.25 123 ASP A C 1
ATOM 909 O O . ASP A 1 123 ? 32.379 -31.179 -77.098 1.00 79.25 123 ASP A O 1
ATOM 913 N N . GLY A 1 124 ? 33.374 -29.172 -77.147 1.00 77.81 124 GLY A N 1
ATOM 914 C CA . GLY A 1 124 ? 32.342 -28.479 -77.924 1.00 77.81 124 GLY A CA 1
ATOM 915 C C . GLY A 1 124 ? 31.137 -27.986 -77.117 1.00 77.81 124 GLY A C 1
ATOM 916 O O . GLY A 1 124 ? 30.186 -27.471 -77.706 1.00 77.81 124 GLY A O 1
ATOM 917 N N . GLN A 1 125 ? 31.145 -28.110 -75.787 1.00 84.56 125 GLN A N 1
ATOM 918 C CA . GLN A 1 125 ? 30.056 -27.607 -74.947 1.00 84.56 125 GLN A CA 1
ATOM 919 C C . GLN A 1 125 ? 30.153 -26.097 -74.739 1.00 84.56 125 GLN A C 1
ATOM 921 O O . GLN A 1 125 ? 31.232 -25.517 -74.703 1.00 84.56 125 GLN A O 1
ATOM 926 N N . SER A 1 126 ? 29.008 -25.439 -74.571 1.00 88.31 126 SER A N 1
ATOM 927 C CA . SER A 1 126 ? 28.962 -24.019 -74.216 1.00 88.31 126 SER A CA 1
ATOM 928 C C . SER A 1 126 ? 28.843 -23.847 -72.702 1.00 88.31 126 SER A C 1
ATOM 930 O O . SER A 1 126 ? 27.924 -24.384 -72.088 1.00 88.31 126 SER A O 1
ATOM 932 N N . VAL A 1 127 ? 29.741 -23.065 -72.105 1.00 89.69 127 VAL A N 1
ATOM 933 C CA . VAL A 1 127 ? 29.729 -22.691 -70.685 1.00 89.69 127 VAL A CA 1
ATOM 934 C C . VAL A 1 127 ? 29.603 -21.178 -70.574 1.00 89.69 127 VAL A C 1
ATOM 936 O O . VAL A 1 127 ? 30.427 -20.438 -71.108 1.00 89.69 127 VAL A O 1
ATOM 939 N N . THR A 1 128 ? 28.586 -20.706 -69.859 1.00 92.75 128 THR A N 1
ATOM 940 C CA . THR A 1 128 ? 28.387 -19.277 -69.599 1.00 92.75 128 THR A CA 1
ATOM 941 C C . THR A 1 128 ? 29.008 -18.887 -68.263 1.00 92.75 128 THR A C 1
ATOM 943 O O . THR A 1 128 ? 28.682 -19.457 -67.222 1.00 92.75 128 THR A O 1
ATOM 946 N N . VAL A 1 129 ? 29.883 -17.886 -68.286 1.00 92.31 129 VAL A N 1
ATOM 947 C CA . VAL A 1 129 ? 30.510 -17.290 -67.101 1.00 92.31 129 VAL A CA 1
ATOM 948 C C . VAL A 1 129 ? 30.285 -15.783 -67.101 1.00 92.31 129 VAL A C 1
ATOM 950 O O . VAL A 1 129 ? 30.191 -15.166 -68.155 1.00 92.31 129 VAL A O 1
ATOM 953 N N . ARG A 1 130 ? 30.224 -15.154 -65.930 1.00 94.81 130 ARG A N 1
ATOM 954 C CA . ARG A 1 130 ? 30.189 -13.686 -65.839 1.00 94.81 130 ARG A CA 1
ATOM 955 C C . ARG A 1 130 ? 31.570 -13.105 -66.100 1.00 94.81 130 ARG A C 1
ATOM 957 O O . ARG A 1 130 ? 32.554 -13.611 -65.560 1.00 94.81 130 ARG A O 1
ATOM 964 N N . SER A 1 131 ? 31.632 -12.020 -66.868 1.00 96.00 131 SER A N 1
ATOM 965 C CA . SER A 1 131 ? 32.859 -11.238 -66.989 1.00 96.00 131 SER A CA 1
ATOM 966 C C . SER A 1 131 ? 33.285 -10.651 -65.639 1.00 96.00 131 SER A C 1
ATOM 968 O O . SER A 1 131 ? 32.471 -10.490 -64.722 1.00 96.00 131 SER A O 1
ATOM 970 N N . GLN A 1 132 ? 34.560 -10.279 -65.525 1.00 95.75 132 GLN A N 1
ATOM 971 C CA . GLN A 1 132 ? 35.099 -9.649 -64.319 1.00 95.75 132 GLN A CA 1
ATOM 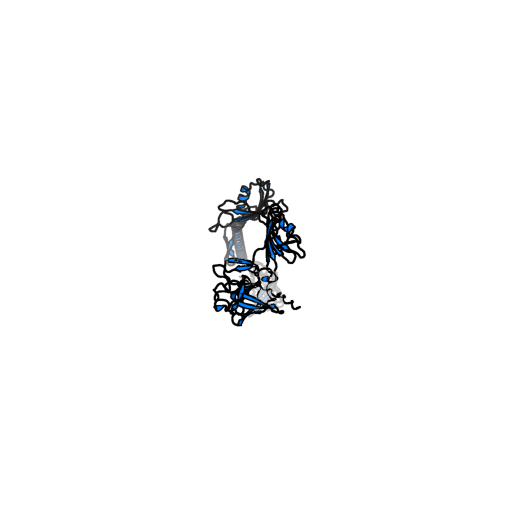972 C C . GLN A 1 132 ? 34.319 -8.377 -63.951 1.00 95.75 132 GLN A C 1
ATOM 974 O O . GLN A 1 132 ? 33.870 -8.224 -62.819 1.00 95.75 132 GLN A O 1
ATOM 979 N N . ARG A 1 133 ? 34.045 -7.510 -64.933 1.00 93.88 133 ARG A N 1
ATOM 980 C CA . ARG A 1 133 ? 33.292 -6.268 -64.708 1.00 93.88 133 ARG A CA 1
ATOM 981 C C . ARG A 1 133 ? 31.835 -6.508 -64.300 1.00 93.88 133 ARG A C 1
ATOM 983 O O . ARG A 1 133 ? 31.285 -5.724 -63.524 1.00 93.88 133 ARG A O 1
ATOM 990 N N . ALA A 1 134 ? 31.199 -7.560 -64.817 1.00 94.06 134 ALA A N 1
ATOM 991 C CA . ALA A 1 134 ? 29.842 -7.930 -64.418 1.00 94.06 134 ALA A CA 1
ATOM 992 C C . ALA A 1 134 ? 29.803 -8.386 -62.950 1.00 94.06 134 ALA A C 1
ATOM 994 O O . ALA A 1 134 ? 28.903 -7.987 -62.207 1.00 94.06 134 ALA A O 1
ATOM 995 N N . TRP A 1 135 ? 30.805 -9.159 -62.516 1.00 94.06 135 TRP A N 1
ATOM 996 C CA . TRP A 1 135 ? 30.984 -9.525 -61.110 1.00 94.06 135 TRP A CA 1
ATOM 997 C C . TRP A 1 135 ? 31.227 -8.310 -60.214 1.00 94.06 135 TRP A C 1
ATOM 999 O O . TRP A 1 135 ? 30.529 -8.173 -59.211 1.00 94.06 135 TRP A O 1
ATOM 1009 N N . ASP A 1 136 ? 32.131 -7.406 -60.599 1.00 93.31 136 ASP A N 1
ATOM 1010 C CA . ASP A 1 136 ? 32.410 -6.181 -59.839 1.00 93.31 136 ASP A CA 1
ATOM 1011 C C . ASP A 1 136 ? 31.153 -5.312 -59.692 1.00 93.31 136 ASP A C 1
ATOM 1013 O O . ASP A 1 136 ? 30.846 -4.824 -58.608 1.00 93.31 136 ASP A O 1
ATOM 1017 N N . THR A 1 137 ? 30.367 -5.168 -60.763 1.00 92.00 137 THR A N 1
ATOM 1018 C CA . THR A 1 137 ? 29.115 -4.394 -60.741 1.00 92.00 137 THR A CA 1
ATOM 1019 C C . THR A 1 137 ? 28.084 -5.019 -59.798 1.00 92.00 137 THR A C 1
ATOM 1021 O O . THR A 1 137 ? 27.473 -4.318 -58.991 1.00 92.00 137 THR A O 1
ATOM 1024 N N . ALA A 1 138 ? 27.899 -6.340 -59.869 1.00 90.19 138 ALA A N 1
ATOM 1025 C CA . ALA A 1 138 ? 26.965 -7.054 -59.002 1.00 90.19 138 ALA A CA 1
ATOM 1026 C C . ALA A 1 138 ? 27.393 -7.014 -57.526 1.00 90.19 138 ALA A C 1
ATOM 1028 O O . ALA A 1 138 ? 26.541 -6.905 -56.641 1.00 90.19 138 ALA A O 1
ATOM 1029 N N . LEU A 1 139 ? 28.700 -7.099 -57.258 1.00 90.50 139 LEU A N 1
ATOM 1030 C CA . LEU A 1 139 ? 29.254 -6.998 -55.913 1.00 90.50 139 LEU A CA 1
ATOM 1031 C C . LEU A 1 139 ? 29.081 -5.585 -55.350 1.00 90.50 139 LEU A C 1
ATOM 1033 O O . LEU A 1 139 ? 28.537 -5.447 -54.256 1.00 90.50 139 LEU A O 1
ATOM 1037 N N . ASN A 1 140 ? 29.456 -4.555 -56.111 1.00 87.56 140 ASN A N 1
ATOM 1038 C CA . ASN A 1 140 ? 29.306 -3.157 -55.703 1.00 87.56 140 ASN A CA 1
ATOM 1039 C C . ASN A 1 140 ? 27.843 -2.825 -55.385 1.00 87.56 140 ASN A C 1
ATOM 1041 O O . ASN A 1 140 ? 27.561 -2.323 -54.304 1.00 87.56 140 ASN A O 1
ATOM 1045 N N . GLY A 1 141 ? 26.889 -3.236 -56.230 1.00 85.44 141 GLY A N 1
ATOM 1046 C CA . GLY A 1 141 ? 25.464 -3.010 -55.954 1.00 85.44 141 GLY A CA 1
ATOM 1047 C C . GLY A 1 141 ? 24.946 -3.706 -54.682 1.00 85.44 141 GLY A C 1
ATOM 1048 O O . GLY A 1 141 ? 24.023 -3.215 -54.031 1.00 85.44 141 GLY A O 1
ATOM 1049 N N . LYS A 1 142 ? 25.534 -4.842 -54.280 1.00 84.12 142 LYS A N 1
ATOM 1050 C CA . LYS A 1 142 ? 25.228 -5.472 -52.983 1.00 84.12 142 LYS A CA 1
ATOM 1051 C C . LYS A 1 142 ? 25.916 -4.762 -51.820 1.00 84.12 142 LYS A C 1
ATOM 1053 O O . LYS A 1 142 ? 25.305 -4.632 -50.764 1.00 84.12 142 LYS A O 1
ATOM 1058 N N . MET A 1 143 ? 27.154 -4.308 -52.006 1.00 82.69 143 MET A N 1
ATOM 1059 C CA . MET A 1 143 ? 27.918 -3.580 -50.991 1.00 82.69 143 MET A CA 1
ATOM 1060 C C . MET A 1 143 ? 27.334 -2.197 -50.689 1.00 82.69 143 MET A C 1
ATOM 1062 O O . MET A 1 143 ? 27.331 -1.802 -49.527 1.00 82.69 143 MET A O 1
ATOM 1066 N N . ASP A 1 144 ? 26.752 -1.515 -51.677 1.00 78.50 144 ASP A N 1
ATOM 1067 C CA . ASP A 1 144 ? 26.071 -0.227 -51.485 1.00 78.50 144 ASP A CA 1
ATOM 1068 C C . ASP A 1 144 ? 24.895 -0.330 -50.494 1.00 78.50 144 ASP A C 1
ATOM 1070 O O . ASP A 1 144 ? 24.605 0.610 -49.757 1.00 78.50 144 ASP A O 1
ATOM 1074 N N . ASN A 1 145 ? 24.252 -1.501 -50.408 1.00 70.94 145 ASN A N 1
ATOM 1075 C CA . ASN A 1 145 ? 23.170 -1.774 -49.453 1.00 70.94 145 ASN A CA 1
ATOM 1076 C C . ASN A 1 145 ? 23.664 -2.143 -48.040 1.00 70.94 145 ASN A C 1
ATOM 1078 O O . ASN A 1 145 ? 22.861 -2.247 -47.110 1.00 70.94 145 ASN A O 1
ATOM 1082 N N . ILE A 1 146 ? 24.977 -2.327 -47.877 1.00 75.44 146 ILE A N 1
ATOM 1083 C CA . ILE A 1 146 ? 25.678 -2.569 -46.609 1.00 75.44 146 ILE A CA 1
ATOM 1084 C C . ILE A 1 146 ? 26.573 -1.352 -46.315 1.00 75.44 146 ILE A C 1
ATOM 1086 O O . ILE A 1 146 ? 27.723 -1.467 -45.892 1.00 75.44 146 ILE A O 1
ATOM 1090 N N . SER A 1 147 ? 26.059 -0.147 -46.565 1.00 71.31 147 SER A N 1
ATOM 1091 C CA . SER A 1 147 ? 26.703 1.079 -46.106 1.00 71.31 147 SER A CA 1
ATOM 1092 C C . SER A 1 147 ? 26.671 1.140 -44.578 1.00 71.31 147 SER A C 1
ATOM 1094 O O . SER A 1 147 ? 25.681 0.746 -43.961 1.00 71.31 147 SER A O 1
ATOM 1096 N N . LEU A 1 148 ? 27.722 1.676 -43.952 1.00 74.25 148 LEU A N 1
ATOM 1097 C CA . LEU A 1 148 ? 27.658 2.095 -42.554 1.00 74.25 148 LEU A CA 1
ATOM 1098 C C . LEU A 1 148 ? 27.218 3.566 -42.500 1.00 74.25 148 LEU A C 1
ATOM 1100 O O . LEU A 1 148 ? 27.873 4.404 -43.121 1.00 74.25 148 LEU A O 1
ATOM 1104 N N . PRO A 1 149 ? 26.146 3.897 -41.761 1.00 74.94 149 PRO A N 1
ATOM 1105 C CA . PRO A 1 149 ? 25.298 3.007 -40.963 1.00 74.94 149 PRO A CA 1
ATOM 1106 C C . PRO A 1 149 ? 24.282 2.225 -41.810 1.00 74.94 149 PRO A C 1
ATOM 1108 O O . PRO A 1 149 ? 23.778 2.730 -42.814 1.00 74.94 149 PRO A O 1
ATOM 1111 N N . LEU A 1 150 ? 23.936 1.012 -41.367 1.00 76.44 150 LEU A N 1
ATOM 1112 C CA . LEU A 1 150 ? 22.921 0.191 -42.030 1.00 76.44 150 LEU A CA 1
ATOM 1113 C C . LEU A 1 150 ? 21.575 0.937 -42.046 1.00 76.44 150 LEU A C 1
ATOM 1115 O O . LEU A 1 150 ? 21.175 1.526 -41.034 1.00 76.44 150 LEU A O 1
ATOM 1119 N N . SER A 1 151 ? 20.884 0.931 -43.188 1.00 76.25 151 SER A N 1
ATOM 1120 C CA . SER A 1 151 ? 19.594 1.610 -43.352 1.00 76.25 151 SER A CA 1
ATOM 1121 C C . SER A 1 151 ? 18.517 1.026 -42.430 1.00 76.25 151 SER A C 1
ATOM 1123 O O . SER A 1 151 ? 18.602 -0.124 -41.992 1.00 76.25 151 SER A O 1
ATOM 1125 N N . ARG A 1 152 ? 17.472 1.815 -42.152 1.00 72.31 152 ARG A N 1
ATOM 1126 C CA . ARG A 1 152 ? 16.332 1.377 -41.325 1.00 72.31 152 ARG A CA 1
ATOM 1127 C C . ARG A 1 152 ? 15.567 0.216 -41.951 1.00 72.31 152 ARG A C 1
ATOM 1129 O O . ARG A 1 152 ? 15.193 -0.713 -41.243 1.00 72.31 152 ARG A O 1
ATOM 1136 N N . ASP A 1 153 ? 15.416 0.237 -43.271 1.00 74.56 153 ASP A N 1
ATOM 1137 C CA . ASP A 1 153 ? 14.735 -0.821 -44.025 1.00 74.56 153 ASP A CA 1
ATOM 1138 C C . ASP A 1 153 ? 15.473 -2.166 -43.929 1.00 74.56 153 ASP A C 1
ATOM 1140 O O . ASP A 1 153 ? 14.850 -3.223 -43.986 1.00 74.56 153 ASP A O 1
ATOM 1144 N N . ASN A 1 154 ? 16.790 -2.127 -43.696 1.00 72.25 154 ASN A N 1
ATOM 1145 C CA . ASN A 1 154 ? 17.635 -3.305 -43.506 1.00 72.25 154 ASN A CA 1
ATOM 1146 C C . ASN A 1 154 ? 17.889 -3.631 -42.018 1.00 72.25 154 ASN A C 1
ATOM 1148 O O . ASN A 1 154 ? 18.808 -4.384 -41.703 1.00 72.25 154 ASN A O 1
ATOM 1152 N N . GLY A 1 155 ? 17.097 -3.079 -41.088 1.00 68.62 155 GLY A N 1
ATOM 1153 C CA . GLY A 1 155 ? 17.188 -3.372 -39.650 1.00 68.62 155 GLY A CA 1
ATOM 1154 C C . GLY A 1 155 ? 18.283 -2.608 -38.895 1.00 68.62 155 GLY A C 1
ATOM 1155 O O . GLY A 1 155 ? 18.540 -2.899 -37.727 1.00 68.62 155 GLY A O 1
ATOM 1156 N N . GLY A 1 156 ? 18.928 -1.632 -39.536 1.00 72.00 156 GLY A N 1
ATOM 1157 C CA . GLY A 1 156 ? 19.836 -0.694 -38.883 1.00 72.00 156 GLY A CA 1
ATOM 1158 C C . GLY A 1 156 ? 19.119 0.522 -38.289 1.00 72.00 156 GLY A C 1
ATOM 1159 O O . GLY A 1 156 ? 17.908 0.691 -38.407 1.00 72.00 156 GLY A O 1
ATOM 1160 N N . SER A 1 157 ? 19.869 1.423 -37.655 1.00 68.50 157 SER A N 1
ATOM 1161 C CA . SER A 1 157 ? 19.326 2.702 -37.166 1.00 68.50 157 SER A CA 1
ATOM 1162 C C . SER A 1 157 ? 19.172 3.755 -38.274 1.00 68.50 157 SER A C 1
ATOM 1164 O O . SER A 1 157 ? 18.484 4.764 -38.083 1.00 68.50 157 SER A O 1
ATOM 1166 N N . GLY A 1 158 ? 19.826 3.557 -39.428 1.00 70.38 158 GLY A N 1
ATOM 1167 C CA . GLY A 1 158 ? 20.018 4.590 -40.450 1.00 70.38 158 GLY A CA 1
ATOM 1168 C C . GLY A 1 158 ? 20.861 5.777 -39.968 1.00 70.38 158 GLY A C 1
ATOM 1169 O O . GLY A 1 158 ? 20.821 6.836 -40.583 1.00 70.38 158 GLY A O 1
ATOM 1170 N N . SER A 1 159 ? 21.578 5.625 -38.850 1.00 66.38 159 SER A N 1
ATOM 1171 C CA . SER A 1 159 ? 22.377 6.672 -38.208 1.00 66.38 159 SER A CA 1
ATOM 1172 C C . SER A 1 159 ? 23.762 6.148 -37.842 1.00 66.38 159 SER A C 1
ATOM 1174 O O . SER A 1 159 ? 23.881 5.034 -37.328 1.00 66.38 159 SER A O 1
ATOM 1176 N N . THR A 1 160 ? 24.800 6.965 -38.060 1.00 67.25 160 THR A N 1
ATOM 1177 C CA . THR A 1 160 ? 26.193 6.684 -37.659 1.00 67.25 160 THR A CA 1
ATOM 1178 C C . THR A 1 160 ? 26.333 6.460 -36.156 1.00 67.25 160 THR A C 1
ATOM 1180 O O . THR A 1 160 ? 27.340 5.926 -35.704 1.00 67.25 160 THR A O 1
ATOM 1183 N N . ASP A 1 161 ? 25.301 6.830 -35.400 1.00 57.50 161 ASP A N 1
ATOM 1184 C CA . ASP A 1 161 ? 25.294 6.869 -33.944 1.00 57.50 161 ASP A CA 1
ATOM 1185 C C . ASP A 1 161 ? 24.689 5.595 -33.303 1.00 57.50 161 ASP A C 1
ATOM 1187 O O . ASP A 1 161 ? 24.644 5.492 -32.078 1.00 57.50 161 ASP A O 1
ATOM 1191 N N . GLY A 1 162 ? 24.240 4.610 -34.102 1.00 58.00 162 GLY A N 1
ATOM 1192 C CA . GLY A 1 162 ? 23.673 3.331 -33.628 1.00 58.00 162 GLY A CA 1
ATOM 1193 C C . GLY A 1 162 ? 22.193 3.382 -33.194 1.00 58.00 162 GLY A C 1
ATOM 1194 O O . GLY A 1 162 ? 21.574 4.440 -33.190 1.00 58.00 162 GLY A O 1
ATOM 1195 N N . ALA A 1 163 ? 21.586 2.221 -32.892 1.00 57.84 163 ALA A N 1
ATOM 1196 C CA . ALA A 1 163 ? 20.180 2.099 -32.439 1.00 57.84 163 ALA A CA 1
ATOM 1197 C C . ALA A 1 163 ? 20.011 2.276 -30.913 1.00 57.84 163 ALA A C 1
ATOM 1199 O O . ALA A 1 163 ? 18.947 2.662 -30.422 1.00 57.84 163 ALA A O 1
ATOM 1200 N N . VAL A 1 164 ? 21.090 2.007 -30.175 1.00 61.41 164 VAL A N 1
ATOM 1201 C CA . VAL A 1 164 ? 21.248 2.234 -28.738 1.00 61.41 164 VAL A CA 1
ATOM 1202 C C . VAL A 1 164 ? 22.376 3.248 -28.616 1.00 61.41 164 VAL A C 1
ATOM 1204 O O . VAL A 1 164 ? 23.549 2.904 -28.759 1.00 61.41 164 VAL A O 1
ATOM 1207 N N . ARG A 1 165 ? 22.022 4.521 -28.456 1.00 55.47 165 ARG A N 1
ATOM 1208 C CA . ARG A 1 165 ? 22.991 5.614 -28.457 1.00 55.47 165 ARG A CA 1
ATOM 1209 C C . ARG A 1 165 ? 23.657 5.678 -27.085 1.00 55.47 165 ARG A C 1
ATOM 1211 O O . ARG A 1 165 ? 23.034 6.141 -26.137 1.00 55.47 165 ARG A O 1
ATOM 1218 N N . ASN A 1 166 ? 24.919 5.271 -26.959 1.00 52.62 166 ASN A N 1
ATOM 1219 C CA . ASN A 1 166 ? 25.737 5.784 -25.856 1.00 52.62 166 ASN A CA 1
ATOM 1220 C C . ASN A 1 166 ? 26.114 7.232 -26.212 1.00 52.62 166 ASN A C 1
ATOM 1222 O O . ASN A 1 166 ? 26.341 7.512 -27.390 1.00 52.62 166 ASN A O 1
ATOM 1226 N N . ALA A 1 167 ? 26.079 8.161 -25.253 1.00 48.00 167 ALA A N 1
ATOM 1227 C CA . ALA A 1 167 ? 26.222 9.593 -25.531 1.00 48.00 167 ALA A CA 1
ATOM 1228 C C . ALA A 1 167 ? 27.389 9.884 -26.500 1.00 48.00 167 ALA A C 1
ATOM 1230 O O . ALA A 1 167 ? 28.477 9.334 -26.312 1.00 48.00 167 ALA A O 1
ATOM 1231 N N . PRO A 1 168 ? 27.199 10.760 -27.510 1.00 45.69 168 PRO A N 1
ATOM 1232 C CA . PRO A 1 168 ? 28.319 11.298 -28.270 1.00 45.69 168 PRO A CA 1
ATOM 1233 C C . PRO A 1 168 ? 29.336 11.863 -27.286 1.00 45.69 168 PRO A C 1
ATOM 1235 O O . PRO A 1 168 ? 28.939 12.439 -26.270 1.00 45.69 168 PRO A O 1
ATOM 1238 N N . ASN A 1 169 ? 30.623 11.752 -27.605 1.00 47.75 169 ASN A N 1
ATOM 1239 C CA . ASN A 1 169 ? 31.659 12.543 -26.951 1.00 47.75 169 ASN A CA 1
ATOM 1240 C C . ASN A 1 169 ? 31.191 14.016 -26.894 1.00 47.75 169 ASN A C 1
ATOM 1242 O O . ASN A 1 169 ? 31.145 14.687 -27.920 1.00 47.75 169 ASN A O 1
ATOM 1246 N N . ALA A 1 170 ? 30.774 14.446 -25.696 1.00 55.81 170 ALA A N 1
ATOM 1247 C CA . ALA A 1 170 ? 30.174 15.734 -25.324 1.00 55.81 170 ALA A CA 1
ATOM 1248 C C . ALA A 1 170 ? 28.971 16.223 -26.180 1.00 55.81 170 ALA A C 1
ATOM 1250 O O . ALA A 1 170 ? 29.164 16.925 -27.173 1.00 55.81 170 ALA A O 1
ATOM 1251 N N . PRO A 1 171 ? 27.705 15.979 -25.777 1.00 60.41 171 PRO A N 1
ATOM 1252 C CA . PRO A 1 171 ? 26.566 16.657 -26.373 1.00 60.41 171 PRO A CA 1
ATOM 1253 C C . PRO A 1 171 ? 26.391 18.013 -25.682 1.00 60.41 171 PRO A C 1
ATOM 1255 O O . PRO A 1 171 ? 26.324 18.098 -24.458 1.00 60.41 171 PRO A O 1
ATOM 1258 N N . SER A 1 172 ? 26.310 19.089 -26.454 1.00 71.75 172 SER A N 1
ATOM 1259 C CA . SER A 1 172 ? 25.887 20.393 -25.942 1.00 71.75 172 SER A CA 1
ATOM 1260 C C . SER A 1 172 ? 24.572 20.275 -25.158 1.00 71.75 172 SER A C 1
ATOM 1262 O O . SER A 1 172 ? 23.683 19.515 -25.553 1.00 71.75 172 SER A O 1
ATOM 1264 N N . SER A 1 173 ? 24.445 21.017 -24.052 1.00 76.69 173 SER A N 1
ATOM 1265 C CA . SER A 1 173 ? 23.214 21.049 -23.253 1.00 76.69 173 SER A CA 1
ATOM 1266 C C . SER A 1 173 ? 22.008 21.408 -24.119 1.00 76.69 173 SER A C 1
ATOM 1268 O O . SER A 1 173 ? 22.038 22.386 -24.867 1.00 76.69 173 SER A O 1
ATOM 1270 N N . ARG A 1 174 ? 20.944 20.611 -24.013 1.00 84.06 174 ARG A N 1
ATOM 1271 C CA . ARG A 1 174 ? 19.720 20.714 -24.823 1.00 84.06 174 ARG A CA 1
ATOM 1272 C C . ARG A 1 174 ? 18.556 21.182 -23.972 1.00 84.06 174 ARG A C 1
ATOM 1274 O O . ARG A 1 174 ? 18.515 20.848 -22.795 1.00 84.06 174 ARG A O 1
ATOM 1281 N N . THR A 1 175 ? 17.571 21.874 -24.538 1.00 89.00 175 THR A N 1
ATOM 1282 C CA . THR A 1 175 ? 16.319 22.057 -23.789 1.00 89.00 175 THR A CA 1
ATOM 1283 C C . THR A 1 175 ? 15.608 20.711 -23.625 1.00 89.00 175 THR A C 1
ATOM 1285 O O . THR A 1 175 ? 15.803 19.792 -24.427 1.00 89.00 175 THR A O 1
ATOM 1288 N N . LEU A 1 176 ? 14.743 20.590 -22.616 1.00 86.06 176 LEU A N 1
ATOM 1289 C CA . LEU A 1 176 ? 13.909 19.400 -22.432 1.00 86.06 176 LEU A CA 1
ATOM 1290 C C . LEU A 1 176 ? 13.118 19.054 -23.706 1.00 86.06 176 LEU A C 1
ATOM 1292 O O . LEU A 1 176 ? 13.033 17.887 -24.074 1.00 86.06 176 LEU A O 1
ATOM 1296 N N . ASN A 1 177 ? 12.598 20.058 -24.418 1.00 85.00 177 ASN A N 1
ATOM 1297 C CA . ASN A 1 177 ? 11.861 19.852 -25.667 1.00 85.00 177 ASN A CA 1
ATOM 1298 C C . ASN A 1 177 ? 12.759 19.318 -26.794 1.00 85.00 177 ASN A C 1
ATOM 1300 O O . ASN A 1 177 ? 12.348 18.415 -27.524 1.00 85.00 177 ASN A O 1
ATOM 1304 N N . ASP A 1 178 ? 13.992 19.816 -26.914 1.00 83.75 178 ASP A N 1
ATOM 1305 C CA . ASP A 1 178 ? 14.955 19.330 -27.914 1.00 83.75 178 ASP A CA 1
ATOM 1306 C C . ASP A 1 178 ? 15.412 17.898 -27.616 1.00 83.75 178 ASP A C 1
ATOM 1308 O O . ASP A 1 178 ? 15.671 17.109 -28.530 1.00 83.75 178 ASP A O 1
ATOM 1312 N N . TRP A 1 179 ? 15.528 17.545 -26.334 1.00 83.88 179 TRP A N 1
ATOM 1313 C CA . TRP A 1 179 ? 15.816 16.180 -25.912 1.00 83.88 179 TRP A CA 1
ATOM 1314 C C . TRP A 1 179 ? 14.645 15.242 -26.212 1.00 83.88 179 TRP A C 1
ATOM 1316 O O . TRP A 1 179 ? 14.860 14.230 -26.879 1.00 83.88 179 TRP A O 1
ATOM 1326 N N . LEU A 1 180 ? 13.417 15.616 -25.833 1.00 80.19 180 LEU A N 1
ATOM 1327 C CA . LEU A 1 180 ? 12.196 14.859 -26.138 1.00 80.19 180 LEU A CA 1
ATOM 1328 C C . LEU A 1 180 ? 12.008 14.660 -27.650 1.00 80.19 180 LEU A C 1
ATOM 1330 O O . LEU A 1 180 ? 11.612 13.583 -28.085 1.00 80.19 180 LEU A O 1
ATOM 1334 N N . SER A 1 181 ? 12.353 15.664 -28.459 1.00 77.44 181 SER A N 1
ATOM 1335 C CA . SER A 1 181 ? 12.324 15.571 -29.927 1.00 77.44 181 SER A CA 1
ATOM 1336 C C . SER A 1 181 ? 13.423 14.652 -30.476 1.00 77.44 181 SER A C 1
ATOM 1338 O O . SER A 1 181 ? 13.246 14.008 -31.503 1.00 77.44 181 SER A O 1
ATOM 1340 N N . SER A 1 182 ? 14.563 14.530 -29.788 1.00 72.00 182 SER A N 1
ATOM 1341 C CA . SER A 1 182 ? 15.646 13.612 -30.182 1.00 72.00 182 SER A CA 1
ATOM 1342 C C . SER A 1 182 ? 15.353 12.133 -29.901 1.00 72.00 182 SER A C 1
ATOM 1344 O O . SER A 1 182 ? 16.057 11.258 -30.415 1.00 72.00 182 SER A O 1
ATOM 1346 N N . LEU A 1 183 ? 14.302 11.848 -29.123 1.00 73.25 183 LEU A N 1
ATOM 1347 C CA . LEU A 1 183 ? 13.780 10.495 -28.923 1.00 73.25 183 LEU A CA 1
ATOM 1348 C C . LEU A 1 183 ? 13.196 9.912 -30.224 1.00 73.25 183 LEU A C 1
ATOM 1350 O O . LEU A 1 183 ? 12.972 8.702 -30.293 1.00 73.25 183 LEU A O 1
ATOM 1354 N N . ASP A 1 184 ? 12.998 10.741 -31.268 1.00 63.88 184 ASP A N 1
ATOM 1355 C CA . ASP A 1 184 ? 12.315 10.373 -32.519 1.00 63.88 184 ASP A CA 1
ATOM 1356 C C . ASP A 1 184 ? 13.059 9.370 -33.432 1.00 63.88 184 ASP A C 1
ATOM 1358 O O . ASP A 1 184 ? 12.616 9.019 -34.527 1.00 63.88 184 ASP A O 1
ATOM 1362 N N . GLY A 1 185 ? 14.203 8.858 -32.970 1.00 62.84 185 GLY A N 1
ATOM 1363 C CA . GLY A 1 185 ? 15.013 7.878 -33.696 1.00 62.84 185 GLY A CA 1
ATOM 1364 C C . GLY A 1 185 ? 15.930 7.004 -32.840 1.00 62.84 185 GLY A C 1
ATOM 1365 O O . GLY A 1 185 ? 16.712 6.253 -33.412 1.00 62.84 185 GLY A O 1
ATOM 1366 N N . ASN A 1 186 ? 15.844 7.086 -31.508 1.00 67.69 186 ASN A N 1
ATOM 1367 C CA . ASN A 1 186 ? 16.703 6.344 -30.580 1.00 67.69 186 ASN A CA 1
ATOM 1368 C C . ASN A 1 186 ? 15.838 5.579 -29.575 1.00 67.69 186 ASN A C 1
ATOM 1370 O O . ASN A 1 186 ? 14.855 6.142 -29.099 1.00 67.69 186 ASN A O 1
ATOM 1374 N N . MET A 1 187 ? 16.210 4.333 -29.254 1.00 73.69 187 MET A N 1
ATOM 1375 C CA . MET A 1 187 ? 15.527 3.507 -28.239 1.00 73.69 187 MET A CA 1
ATOM 1376 C C . MET A 1 187 ? 16.055 3.745 -26.817 1.00 73.69 187 MET A C 1
ATOM 1378 O O . MET A 1 187 ? 15.387 3.455 -25.826 1.00 73.69 187 MET A O 1
ATOM 1382 N N . ALA A 1 188 ? 17.286 4.236 -26.712 1.00 77.38 188 ALA A N 1
ATOM 1383 C CA . ALA A 1 188 ? 17.918 4.594 -25.455 1.00 77.38 188 ALA A CA 1
ATOM 1384 C C . ALA A 1 188 ? 19.019 5.627 -25.699 1.00 77.38 188 ALA A C 1
ATOM 1386 O O . ALA A 1 188 ? 19.592 5.682 -26.794 1.00 77.38 188 ALA A O 1
ATOM 1387 N N . GLY A 1 189 ? 19.333 6.408 -24.669 1.00 78.12 189 GLY A N 1
ATOM 1388 C CA . GLY A 1 189 ? 20.498 7.284 -24.665 1.00 78.12 189 GLY A CA 1
ATOM 1389 C C . GLY A 1 189 ? 20.525 8.261 -23.502 1.00 78.12 189 GLY A C 1
ATOM 1390 O O . GLY A 1 189 ? 19.796 8.096 -22.525 1.00 78.12 189 GLY A O 1
ATOM 1391 N N . SER A 1 190 ? 21.378 9.281 -23.605 1.00 79.81 190 SER A N 1
ATOM 1392 C CA . SER A 1 190 ? 21.517 10.311 -22.574 1.00 79.81 190 SER A CA 1
ATOM 1393 C C . SER A 1 190 ? 21.883 11.687 -23.128 1.00 79.81 190 SER A C 1
ATOM 1395 O O . SER A 1 190 ? 22.450 11.805 -24.219 1.00 79.81 190 SER A O 1
ATOM 1397 N N . ALA A 1 191 ? 21.515 12.739 -22.393 1.00 82.00 191 ALA A N 1
ATOM 1398 C CA . ALA A 1 191 ? 21.904 14.118 -22.686 1.00 82.00 191 ALA A CA 1
ATOM 1399 C C . ALA A 1 191 ? 21.820 15.017 -21.435 1.00 82.00 191 ALA A C 1
ATOM 1401 O O . ALA A 1 191 ? 20.975 14.769 -20.572 1.00 82.00 191 ALA A O 1
ATOM 1402 N N . PRO A 1 192 ? 22.630 16.088 -21.357 1.00 86.94 192 PRO A N 1
ATOM 1403 C CA . PRO A 1 192 ? 22.455 17.144 -20.370 1.00 86.94 192 PRO A CA 1
ATOM 1404 C C . PRO A 1 192 ? 21.308 18.087 -20.767 1.00 86.94 192 PRO A C 1
ATOM 1406 O O . PRO A 1 192 ? 21.241 18.558 -21.910 1.00 86.94 192 PRO A O 1
ATOM 1409 N N . ILE A 1 193 ? 20.420 18.389 -19.817 1.00 88.31 193 ILE A N 1
ATOM 1410 C CA . ILE A 1 193 ? 19.224 19.214 -20.030 1.00 88.31 193 ILE A CA 1
ATOM 1411 C C . ILE A 1 193 ? 19.451 20.637 -19.505 1.00 88.31 193 ILE A C 1
ATOM 1413 O O . ILE A 1 193 ? 19.489 20.883 -18.302 1.00 88.31 193 ILE A O 1
ATOM 1417 N N . SER A 1 194 ? 19.602 21.607 -20.408 1.00 89.94 194 SER A N 1
ATOM 1418 C CA . SER A 1 194 ? 19.970 22.997 -20.104 1.00 89.94 194 SER A CA 1
ATOM 1419 C C . SER A 1 194 ? 18.976 23.706 -19.187 1.00 89.94 194 SER A C 1
ATOM 1421 O O . SER A 1 194 ? 19.385 24.468 -18.315 1.00 89.94 194 SER A O 1
ATOM 1423 N N . ASN A 1 195 ? 17.680 23.439 -19.351 1.00 89.81 195 ASN A N 1
ATOM 1424 C CA . ASN A 1 195 ? 16.618 24.007 -18.522 1.00 89.81 195 ASN A CA 1
ATOM 1425 C C . ASN A 1 195 ? 16.244 23.134 -17.309 1.00 89.81 195 ASN A C 1
ATOM 1427 O O . ASN A 1 195 ? 15.277 23.457 -16.627 1.00 89.81 195 ASN A O 1
ATOM 1431 N N . ASP A 1 196 ? 17.016 22.081 -17.022 1.00 86.75 196 ASP A N 1
ATOM 1432 C CA . ASP A 1 196 ? 16.979 21.309 -15.768 1.00 86.75 196 ASP A CA 1
ATOM 1433 C C . ASP A 1 196 ? 18.346 21.409 -15.059 1.00 86.75 196 ASP A C 1
ATOM 1435 O O . ASP A 1 196 ? 18.964 20.422 -14.662 1.00 86.75 196 ASP A O 1
ATOM 1439 N N . GLY A 1 197 ? 18.908 22.625 -15.015 1.00 85.81 197 GLY A N 1
ATOM 1440 C CA . GLY A 1 197 ? 20.196 22.907 -14.366 1.00 85.81 197 GLY A CA 1
ATOM 1441 C C . GLY A 1 197 ? 21.422 22.274 -15.037 1.00 85.81 197 GLY A C 1
ATOM 1442 O O . GLY A 1 197 ? 22.489 22.237 -14.432 1.00 85.81 197 GLY A O 1
ATOM 1443 N N . GLY A 1 198 ? 21.293 21.770 -16.268 1.00 85.44 198 GLY A N 1
ATOM 1444 C CA . GLY A 1 198 ? 22.342 20.999 -16.938 1.00 85.44 198 GLY A CA 1
ATOM 1445 C C . GLY A 1 198 ? 22.417 19.538 -16.489 1.00 85.44 198 GLY A C 1
ATOM 1446 O O . GLY A 1 198 ? 23.406 18.874 -16.800 1.00 85.44 198 GLY A O 1
ATOM 1447 N N . SER A 1 199 ? 21.404 19.036 -15.774 1.00 87.56 199 SER A N 1
ATOM 1448 C CA . SER A 1 199 ? 21.377 17.668 -15.248 1.00 87.56 199 SER A CA 1
ATOM 1449 C C . SER A 1 199 ? 21.441 16.638 -16.371 1.00 87.56 199 SER A C 1
ATOM 1451 O O . SER A 1 199 ? 20.825 16.798 -17.428 1.00 87.56 199 SER A O 1
ATOM 1453 N N . TRP A 1 200 ? 22.201 15.569 -16.140 1.00 86.56 200 TRP A N 1
ATOM 1454 C CA . TRP A 1 200 ? 22.305 14.455 -17.075 1.00 86.56 200 TRP A CA 1
ATOM 1455 C C . TRP A 1 200 ? 21.114 13.526 -16.925 1.00 86.56 200 TRP A C 1
ATOM 1457 O O . TRP A 1 200 ? 20.890 12.974 -15.848 1.00 86.56 200 TRP A O 1
ATOM 1467 N N . HIS A 1 201 ? 20.378 13.354 -18.020 1.00 86.75 201 HIS A N 1
ATOM 1468 C CA . HIS A 1 201 ? 19.248 12.444 -18.084 1.00 86.75 201 HIS A CA 1
ATOM 1469 C C . HIS A 1 201 ? 19.607 11.235 -18.949 1.00 86.75 201 HIS A C 1
ATOM 1471 O O . HIS A 1 201 ? 20.160 11.410 -20.040 1.00 86.75 201 HIS A O 1
ATOM 1477 N N . THR A 1 202 ? 19.260 10.025 -18.505 1.00 86.06 202 THR A N 1
ATOM 1478 C CA . THR A 1 202 ? 19.203 8.832 -19.371 1.00 86.06 202 THR A CA 1
ATOM 1479 C C . THR A 1 202 ? 17.776 8.419 -19.626 1.00 86.06 202 THR A C 1
ATOM 1481 O O . THR A 1 202 ? 16.887 8.693 -18.825 1.00 86.06 202 THR A O 1
ATOM 1484 N N . TYR A 1 203 ? 17.562 7.730 -20.741 1.00 84.00 203 TYR A N 1
ATOM 1485 C CA . TYR A 1 203 ? 16.268 7.165 -21.058 1.00 84.00 203 TYR A CA 1
ATOM 1486 C C . TYR A 1 203 ? 16.339 5.800 -21.723 1.00 84.00 203 TYR A C 1
ATOM 1488 O O . TYR A 1 203 ? 17.277 5.486 -22.457 1.00 84.00 203 TYR A O 1
ATOM 1496 N N . LEU A 1 204 ? 15.257 5.055 -21.525 1.00 84.62 204 LEU A N 1
ATOM 1497 C CA . LEU A 1 204 ? 14.808 3.955 -22.365 1.00 84.62 204 LEU A CA 1
ATOM 1498 C C . LEU A 1 204 ? 13.385 4.286 -22.825 1.00 84.62 204 LEU A C 1
ATOM 1500 O O . LEU A 1 204 ? 12.525 4.612 -22.003 1.00 84.62 204 LEU A O 1
ATOM 1504 N N . ASN A 1 205 ? 13.114 4.208 -24.123 1.00 79.88 205 ASN A N 1
ATOM 1505 C CA . ASN A 1 205 ? 11.789 4.483 -24.668 1.00 79.88 205 ASN A CA 1
ATOM 1506 C C . ASN A 1 205 ? 11.327 3.386 -25.628 1.00 79.88 205 ASN A C 1
ATOM 1508 O O . ASN A 1 205 ? 12.110 2.687 -26.268 1.00 79.88 205 ASN A O 1
ATOM 1512 N N . VAL A 1 206 ? 10.006 3.262 -25.743 1.00 71.19 206 VAL A N 1
ATOM 1513 C CA . VAL A 1 206 ? 9.363 2.378 -26.717 1.00 71.19 206 VAL A CA 1
ATOM 1514 C C . VAL A 1 206 ? 8.415 3.214 -27.566 1.00 71.19 206 VAL A C 1
ATOM 1516 O O . VAL A 1 206 ? 7.490 3.855 -27.052 1.00 71.19 206 VAL A O 1
ATOM 1519 N N . LYS A 1 207 ? 8.640 3.216 -28.884 1.00 67.38 207 LYS A N 1
ATOM 1520 C CA . LYS A 1 207 ? 7.711 3.831 -29.836 1.00 67.38 207 LYS A CA 1
ATOM 1521 C C . LYS A 1 207 ? 6.471 2.945 -29.946 1.00 67.38 207 LYS A C 1
ATOM 1523 O O . LYS A 1 207 ? 6.581 1.737 -30.143 1.00 67.38 207 LYS A O 1
ATOM 1528 N N . HIS A 1 208 ? 5.292 3.530 -29.767 1.00 60.44 208 HIS A N 1
ATOM 1529 C CA . HIS A 1 208 ? 4.038 2.789 -29.775 1.00 60.44 208 HIS A CA 1
ATOM 1530 C C . HIS A 1 208 ? 3.434 2.822 -31.180 1.00 60.44 208 HIS A C 1
ATOM 1532 O O . HIS A 1 208 ? 3.156 3.892 -31.720 1.00 60.44 208 HIS A O 1
ATOM 1538 N N . ARG A 1 209 ? 3.158 1.653 -31.768 1.00 59.25 209 ARG A N 1
ATOM 1539 C CA . ARG A 1 209 ? 2.254 1.572 -32.923 1.00 59.25 209 ARG A CA 1
ATOM 1540 C C . ARG A 1 209 ? 0.873 1.959 -32.418 1.00 59.25 209 ARG A C 1
ATOM 1542 O O . ARG A 1 209 ? 0.314 1.223 -31.617 1.00 59.25 209 ARG A O 1
ATOM 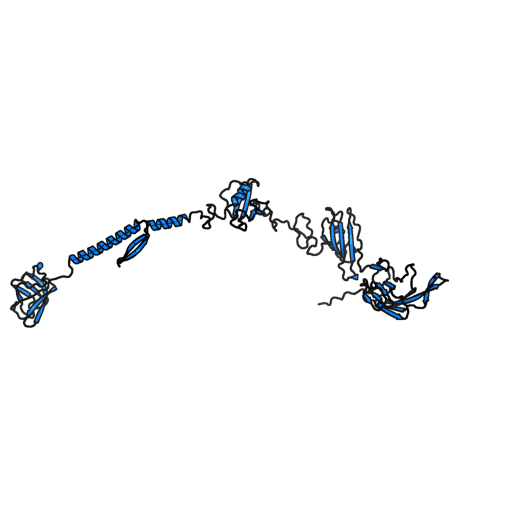1549 N N . SER A 1 210 ? 0.352 3.122 -32.814 1.00 53.97 210 SER A N 1
ATOM 1550 C CA . SER A 1 210 ? -0.933 3.686 -32.351 1.00 53.97 210 SER A CA 1
ATOM 1551 C C . SER A 1 210 ? -2.165 2.867 -32.780 1.00 53.97 210 SER A C 1
ATOM 1553 O O . SER A 1 210 ? -3.100 3.414 -33.349 1.00 53.97 210 SER A O 1
ATOM 1555 N N . GLY A 1 211 ? -2.177 1.555 -32.534 1.00 55.59 211 GLY A N 1
ATOM 1556 C CA . GLY A 1 211 ? -3.290 0.624 -32.731 1.00 55.59 211 GLY A CA 1
ATOM 1557 C C . GLY A 1 211 ? -3.742 0.385 -34.177 1.00 55.59 211 GLY A C 1
ATOM 1558 O O . GLY A 1 211 ? -4.303 -0.668 -34.447 1.00 55.59 211 GLY A O 1
ATOM 1559 N N . ILE A 1 212 ? -3.515 1.321 -35.106 1.00 47.75 212 ILE A N 1
ATOM 1560 C CA . ILE A 1 212 ? -4.035 1.308 -36.484 1.00 47.75 212 ILE A CA 1
ATOM 1561 C C . ILE A 1 212 ? -2.983 1.931 -37.427 1.00 47.75 212 ILE A C 1
ATOM 1563 O O . ILE A 1 212 ? -3.169 3.013 -37.976 1.00 47.75 212 ILE A O 1
ATOM 1567 N N . GLY A 1 213 ? -1.836 1.261 -37.576 1.00 57.97 213 GLY A N 1
ATOM 1568 C CA . GLY A 1 213 ? -0.723 1.682 -38.445 1.00 57.97 213 GLY A CA 1
ATOM 1569 C C . GLY A 1 213 ? 0.515 2.199 -37.701 1.00 57.97 213 GLY A C 1
ATOM 1570 O O . GLY A 1 213 ? 0.529 2.291 -36.467 1.00 57.97 213 GLY A O 1
ATOM 1571 N N . ASP A 1 214 ? 1.572 2.509 -38.463 1.00 57.16 214 ASP A N 1
ATOM 1572 C CA . ASP A 1 214 ? 2.842 3.058 -37.964 1.00 57.16 214 ASP A CA 1
ATOM 1573 C C . ASP A 1 214 ? 2.639 4.500 -37.460 1.00 57.16 214 ASP A C 1
ATOM 1575 O O . ASP A 1 214 ? 2.934 5.490 -38.125 1.00 57.16 214 ASP A O 1
ATOM 1579 N N . GLY A 1 215 ? 2.052 4.619 -36.268 1.00 59.62 215 GLY A N 1
ATOM 1580 C CA . GLY A 1 215 ? 1.844 5.893 -35.592 1.00 59.62 215 GLY A CA 1
ATOM 1581 C C . GLY A 1 215 ? 3.165 6.565 -35.204 1.00 59.62 215 GLY A C 1
ATOM 1582 O O . GLY A 1 215 ? 4.124 5.910 -34.798 1.00 59.62 215 GLY A O 1
ATOM 1583 N N . ILE A 1 216 ? 3.192 7.896 -35.279 1.00 61.66 216 ILE A N 1
ATOM 1584 C CA . ILE A 1 216 ? 4.354 8.723 -34.912 1.00 61.66 216 ILE A CA 1
ATOM 1585 C C . ILE A 1 216 ? 4.460 9.002 -33.400 1.00 61.66 216 ILE A C 1
ATOM 1587 O O . ILE A 1 216 ? 5.471 9.529 -32.952 1.00 61.66 216 ILE A O 1
ATOM 1591 N N . ASN A 1 217 ? 3.442 8.632 -32.611 1.00 66.56 217 ASN A N 1
ATOM 1592 C CA . ASN A 1 217 ? 3.360 8.915 -31.173 1.00 66.56 217 ASN A CA 1
ATOM 1593 C C . ASN A 1 217 ? 4.053 7.842 -30.307 1.00 66.56 217 ASN A C 1
ATOM 1595 O O . ASN A 1 217 ? 4.006 6.646 -30.590 1.00 66.56 217 ASN A O 1
ATOM 1599 N N . TYR A 1 218 ? 4.642 8.269 -29.196 1.00 66.62 218 TYR A N 1
ATOM 1600 C CA . TYR A 1 218 ? 5.323 7.447 -28.200 1.00 66.62 218 TYR A CA 1
ATOM 1601 C C . TYR A 1 218 ? 4.364 6.838 -27.176 1.00 66.62 218 TYR A C 1
ATOM 1603 O O . TYR A 1 218 ? 3.328 7.412 -26.851 1.00 66.62 218 TYR A O 1
ATOM 1611 N N . GLY A 1 219 ? 4.738 5.673 -26.635 1.00 71.75 219 GLY A N 1
ATOM 1612 C CA . GLY A 1 219 ? 4.057 5.080 -25.486 1.00 71.75 219 GLY A CA 1
ATOM 1613 C C . GLY A 1 219 ? 4.528 5.739 -24.195 1.00 71.75 219 GLY A C 1
ATOM 1614 O O . GLY A 1 219 ? 3.834 6.580 -23.624 1.00 71.75 219 GLY A O 1
ATOM 1615 N N . PHE A 1 220 ? 5.732 5.378 -23.751 1.00 81.88 220 PHE A N 1
ATOM 1616 C CA . PHE A 1 220 ? 6.351 5.949 -22.559 1.00 81.88 220 PHE A CA 1
ATOM 1617 C C . PHE A 1 220 ? 7.879 6.016 -22.670 1.00 81.88 220 PHE A C 1
ATOM 1619 O O . PHE A 1 220 ? 8.495 5.362 -23.517 1.00 81.88 220 PHE A O 1
ATOM 1626 N N . VAL A 1 221 ? 8.467 6.810 -21.781 1.00 86.81 221 VAL A N 1
ATOM 1627 C CA . VAL A 1 221 ? 9.902 6.925 -21.529 1.00 86.81 221 VAL A CA 1
ATOM 1628 C C . VAL A 1 221 ? 10.125 6.604 -20.063 1.00 86.81 221 VAL A C 1
ATOM 1630 O O . VAL A 1 221 ? 9.480 7.210 -19.209 1.00 86.81 221 VAL A O 1
ATOM 1633 N N . LEU A 1 222 ? 11.019 5.663 -19.782 1.00 89.62 222 LEU A N 1
ATOM 1634 C CA . LEU A 1 222 ? 11.627 5.511 -18.467 1.00 89.62 222 LEU A CA 1
ATOM 1635 C C . LEU A 1 222 ? 12.874 6.391 -18.442 1.00 89.62 222 LEU A C 1
ATOM 1637 O O . LEU A 1 222 ? 13.718 6.263 -19.326 1.00 89.62 222 LEU A O 1
ATOM 1641 N N . GLU A 1 223 ? 12.967 7.284 -17.467 1.00 88.56 223 GLU A N 1
ATOM 1642 C CA . GLU A 1 223 ? 13.996 8.316 -17.394 1.00 88.56 223 GLU A CA 1
ATOM 1643 C C . GLU A 1 223 ? 14.643 8.330 -16.007 1.00 88.56 223 GLU A C 1
ATOM 1645 O O . GLU A 1 223 ? 13.934 8.412 -15.003 1.00 88.56 223 GLU A O 1
ATOM 1650 N N . ASP A 1 224 ? 15.973 8.311 -15.952 1.00 89.75 224 ASP A N 1
ATOM 1651 C CA . ASP A 1 224 ? 16.734 8.763 -14.782 1.00 89.75 224 ASP A CA 1
ATOM 1652 C C . ASP A 1 224 ? 17.150 10.213 -15.030 1.00 89.75 224 ASP A C 1
ATOM 1654 O O . ASP A 1 224 ? 17.868 10.499 -15.989 1.00 89.75 224 ASP A O 1
ATOM 1658 N N . ARG A 1 225 ? 16.655 11.124 -14.187 1.00 89.06 225 ARG A N 1
ATOM 1659 C CA . ARG A 1 225 ? 16.806 12.578 -14.337 1.00 89.06 225 ARG A CA 1
ATOM 1660 C C . ARG A 1 225 ? 18.020 13.165 -13.617 1.00 89.06 225 ARG A C 1
ATOM 1662 O O . ARG A 1 225 ? 18.194 14.380 -13.615 1.00 89.06 225 ARG A O 1
ATOM 1669 N N . SER A 1 226 ? 18.841 12.350 -12.960 1.00 85.69 226 SER A N 1
ATOM 1670 C CA . SER A 1 226 ? 20.073 12.830 -12.333 1.00 85.69 226 SER A CA 1
ATOM 1671 C C . SER A 1 226 ? 21.076 11.696 -12.218 1.00 85.69 226 SER A C 1
ATOM 1673 O O . SER A 1 226 ? 21.350 11.195 -11.130 1.00 85.69 226 SER A O 1
ATOM 1675 N N . MET A 1 227 ? 21.701 11.353 -13.345 1.00 80.06 227 MET A N 1
ATOM 1676 C CA . MET A 1 227 ? 22.759 10.333 -13.387 1.00 80.06 227 MET A CA 1
ATOM 1677 C C . MET A 1 227 ? 23.946 10.627 -12.459 1.00 80.06 227 MET A C 1
ATOM 1679 O O . MET A 1 227 ? 24.752 9.749 -12.162 1.00 80.06 227 MET A O 1
ATOM 1683 N N . THR A 1 228 ? 24.123 11.890 -12.073 1.00 79.88 228 THR A N 1
ATOM 1684 C CA . THR A 1 228 ? 25.178 12.317 -11.150 1.00 79.88 228 THR A CA 1
ATOM 1685 C C . THR A 1 228 ? 24.826 12.047 -9.690 1.00 79.88 228 THR A C 1
ATOM 1687 O O . THR A 1 228 ? 25.701 12.129 -8.830 1.00 79.88 228 THR A O 1
ATOM 1690 N N . SER A 1 229 ? 23.559 11.756 -9.392 1.00 80.88 229 SER A N 1
ATOM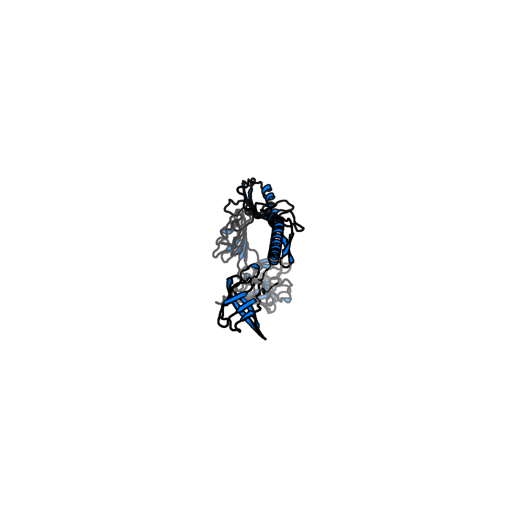 1691 C CA . SER A 1 229 ? 23.110 11.377 -8.060 1.00 80.88 229 SER A CA 1
ATOM 1692 C C . SER A 1 229 ? 23.449 9.914 -7.777 1.00 80.88 229 SER A C 1
ATOM 1694 O O . SER A 1 229 ? 23.298 9.048 -8.631 1.00 80.88 229 SER A O 1
ATOM 1696 N N . ALA A 1 230 ? 23.865 9.619 -6.546 1.00 83.06 230 ALA A N 1
ATOM 1697 C CA . ALA A 1 230 ? 24.081 8.248 -6.078 1.00 83.06 230 ALA A CA 1
ATOM 1698 C C . ALA A 1 230 ? 22.792 7.589 -5.533 1.00 83.06 230 ALA A C 1
ATOM 1700 O O . ALA A 1 230 ? 22.866 6.565 -4.855 1.00 83.06 230 ALA A O 1
ATOM 1701 N N . ASN A 1 231 ? 21.622 8.189 -5.779 1.00 81.88 231 ASN A N 1
ATOM 1702 C CA . ASN A 1 231 ? 20.317 7.697 -5.337 1.00 81.88 231 ASN A CA 1
ATOM 1703 C C . ASN A 1 231 ? 19.359 7.486 -6.518 1.00 81.88 231 ASN A C 1
ATOM 1705 O O . ASN A 1 231 ? 19.621 7.903 -7.642 1.00 81.88 231 ASN A O 1
ATOM 1709 N N . TYR A 1 232 ? 18.231 6.839 -6.239 1.00 82.44 232 TYR A N 1
ATOM 1710 C CA . TYR A 1 232 ? 17.222 6.482 -7.237 1.00 82.44 232 TYR A CA 1
ATOM 1711 C C . TYR A 1 232 ? 15.952 7.352 -7.126 1.00 82.44 232 TYR A C 1
ATOM 1713 O O . TYR A 1 232 ? 14.879 6.981 -7.602 1.00 82.44 232 TYR A O 1
ATOM 1721 N N . ASP A 1 233 ? 16.044 8.517 -6.481 1.00 82.06 233 ASP A N 1
ATOM 1722 C CA . ASP A 1 233 ? 14.880 9.356 -6.139 1.00 82.06 233 ASP A CA 1
ATOM 1723 C C . ASP A 1 233 ? 14.217 9.993 -7.368 1.00 82.06 233 ASP A C 1
ATOM 1725 O O . ASP A 1 233 ? 13.076 10.455 -7.321 1.00 82.06 233 ASP A O 1
ATOM 1729 N N . VAL A 1 234 ? 14.938 10.011 -8.487 1.00 85.44 234 VAL A N 1
ATOM 1730 C CA . VAL A 1 234 ? 14.585 10.754 -9.699 1.00 85.44 234 VAL A CA 1
ATOM 1731 C C . VAL A 1 234 ? 14.329 9.856 -10.910 1.00 85.44 234 VAL A C 1
ATOM 1733 O O . VAL A 1 234 ? 14.258 10.346 -12.040 1.00 85.44 234 VAL A O 1
ATOM 1736 N N . ILE A 1 235 ? 14.148 8.551 -10.680 1.00 90.38 235 ILE A N 1
ATOM 1737 C CA . ILE A 1 235 ? 13.661 7.633 -11.711 1.00 90.38 235 ILE A CA 1
ATOM 1738 C C . ILE A 1 235 ? 12.171 7.900 -11.930 1.00 90.38 235 ILE A C 1
ATOM 1740 O O . ILE A 1 235 ? 11.357 7.833 -11.006 1.00 90.38 235 ILE A O 1
ATOM 1744 N N . SER A 1 236 ? 11.796 8.199 -13.169 1.00 91.75 236 SER A N 1
ATOM 1745 C CA . SER A 1 236 ? 10.436 8.591 -13.521 1.00 91.75 236 SER A CA 1
ATOM 1746 C C . SER A 1 236 ? 9.971 7.993 -14.842 1.00 91.75 236 SER A C 1
ATOM 1748 O O . SER A 1 236 ? 10.768 7.587 -15.684 1.00 91.75 236 SER A O 1
ATOM 1750 N N . VAL A 1 237 ? 8.653 7.942 -15.024 1.00 92.44 237 VAL A N 1
ATOM 1751 C CA . VAL A 1 237 ? 8.018 7.588 -16.294 1.00 92.44 237 VAL A CA 1
ATOM 1752 C C . VAL A 1 237 ? 7.343 8.820 -16.880 1.00 92.44 237 VAL A C 1
ATOM 1754 O O . VAL A 1 237 ? 6.573 9.503 -16.203 1.00 92.44 237 VAL A O 1
ATOM 1757 N N . ARG A 1 238 ? 7.587 9.082 -18.165 1.00 89.38 238 ARG A N 1
ATOM 1758 C CA . ARG A 1 238 ? 6.849 10.065 -18.971 1.00 89.38 238 ARG A CA 1
ATOM 1759 C C . ARG A 1 238 ? 6.024 9.353 -20.022 1.00 89.38 238 ARG A C 1
ATOM 1761 O O . ARG A 1 238 ? 6.502 8.422 -20.656 1.00 89.38 238 ARG A O 1
ATOM 1768 N N . LYS A 1 239 ? 4.801 9.819 -20.250 1.00 87.12 239 LYS A N 1
ATOM 1769 C CA . LYS A 1 239 ? 3.896 9.284 -21.275 1.00 87.12 239 LYS A CA 1
ATOM 1770 C C . LYS A 1 239 ? 3.627 10.346 -22.332 1.00 87.12 239 LYS A C 1
ATOM 1772 O O . LYS A 1 239 ? 3.494 11.519 -21.985 1.00 87.12 239 LYS A O 1
ATOM 1777 N N . GLN A 1 240 ? 3.494 9.935 -23.590 1.00 83.94 240 GLN A N 1
ATOM 1778 C CA . GLN A 1 240 ? 2.989 10.810 -24.646 1.00 83.94 240 GLN A CA 1
ATOM 1779 C C . GLN A 1 240 ? 1.535 10.453 -24.976 1.00 83.94 240 GLN A C 1
ATOM 1781 O O . GLN A 1 240 ? 1.164 9.282 -25.046 1.00 83.94 240 GLN A O 1
ATOM 1786 N N . VAL A 1 241 ? 0.692 11.467 -25.164 1.00 81.56 241 VAL A N 1
ATOM 1787 C CA . VAL A 1 241 ? -0.702 11.310 -25.601 1.00 81.56 241 VAL A CA 1
ATOM 1788 C C . VAL A 1 241 ? -0.992 12.373 -26.655 1.00 81.56 241 VAL A C 1
ATOM 1790 O O . VAL A 1 241 ? -0.746 13.553 -26.426 1.00 81.56 241 VAL A O 1
ATOM 1793 N N . GLY A 1 242 ? -1.474 11.959 -27.832 1.00 79.06 242 GLY A N 1
ATOM 1794 C CA . GLY A 1 242 ? -1.785 12.884 -28.932 1.00 79.06 242 GLY A CA 1
ATOM 1795 C C . GLY A 1 242 ? -0.594 13.742 -29.380 1.00 79.06 242 GLY A C 1
ATOM 1796 O O . GLY A 1 242 ? -0.768 14.921 -29.663 1.00 79.06 242 GLY A O 1
ATOM 1797 N N . GLY A 1 243 ? 0.625 13.190 -29.360 1.00 77.19 243 GLY A N 1
ATOM 1798 C CA . GLY A 1 243 ? 1.856 13.913 -29.711 1.00 77.19 243 GLY A CA 1
ATOM 1799 C C . GLY A 1 243 ? 2.394 14.849 -28.619 1.00 77.19 243 GLY A C 1
ATOM 1800 O O . GLY A 1 243 ? 3.486 15.392 -28.761 1.00 77.19 243 GLY A O 1
ATOM 1801 N N . SER A 1 244 ? 1.690 14.996 -27.493 1.00 83.94 244 SER A N 1
ATOM 1802 C CA . SER A 1 244 ? 2.106 15.848 -26.373 1.00 83.94 244 SER A CA 1
ATOM 1803 C C . SER A 1 244 ? 2.638 15.020 -25.205 1.00 83.94 244 SER A C 1
ATOM 1805 O O . SER A 1 244 ? 2.021 14.033 -24.799 1.00 83.94 244 SER A O 1
ATOM 1807 N N . TRP A 1 245 ? 3.789 15.412 -24.658 1.00 84.56 245 TRP A N 1
ATOM 1808 C CA . TRP A 1 245 ? 4.373 14.774 -23.476 1.00 84.56 245 TRP A CA 1
ATOM 1809 C C . TRP A 1 245 ? 3.685 15.259 -22.200 1.00 84.56 245 TRP A C 1
ATOM 1811 O O . TRP A 1 245 ? 3.565 16.461 -21.969 1.00 84.56 245 TRP A O 1
ATOM 1821 N N . LEU A 1 246 ? 3.246 14.319 -21.365 1.00 87.94 246 LEU A N 1
ATOM 1822 C CA . LEU A 1 246 ? 2.696 14.608 -20.043 1.00 87.94 246 LEU A CA 1
ATOM 1823 C C . LEU A 1 246 ? 3.815 14.875 -19.025 1.00 87.94 246 LEU A C 1
ATOM 1825 O O . LEU A 1 246 ? 4.985 14.546 -19.249 1.00 87.94 246 LEU A O 1
ATOM 1829 N N . ALA A 1 247 ? 3.439 15.443 -17.877 1.00 89.50 247 ALA A N 1
ATOM 1830 C CA . ALA A 1 247 ? 4.342 15.591 -16.742 1.00 89.50 247 ALA A CA 1
ATOM 1831 C C . ALA A 1 247 ? 4.886 14.216 -16.283 1.00 89.50 247 ALA A C 1
ATOM 1833 O O . ALA A 1 247 ? 4.149 13.225 -16.324 1.00 89.50 247 ALA A O 1
ATOM 1834 N N . PRO A 1 248 ? 6.162 14.137 -15.861 1.00 89.62 248 PRO A N 1
ATOM 1835 C CA . PRO A 1 248 ? 6.760 12.898 -15.378 1.00 89.62 248 PRO A CA 1
ATOM 1836 C C . PRO A 1 248 ? 6.125 12.455 -14.059 1.00 89.62 248 PRO A C 1
ATOM 1838 O O . PRO A 1 248 ? 5.791 13.284 -13.214 1.00 89.62 248 PRO A O 1
ATOM 1841 N N . VAL A 1 249 ? 6.037 11.141 -13.861 1.00 91.50 249 VAL A N 1
ATOM 1842 C CA . VAL A 1 249 ? 5.639 10.523 -12.590 1.00 91.50 249 VAL A CA 1
ATOM 1843 C C . VAL A 1 249 ? 6.832 9.765 -12.019 1.00 91.50 249 VAL A C 1
ATOM 1845 O O . VAL A 1 249 ? 7.352 8.863 -12.674 1.00 91.50 249 VAL A O 1
ATOM 1848 N N . THR A 1 250 ? 7.273 10.120 -10.812 1.00 89.06 250 THR A N 1
ATOM 1849 C CA . THR A 1 250 ? 8.340 9.398 -10.098 1.00 89.06 250 THR A CA 1
ATOM 1850 C C . THR A 1 250 ? 7.890 7.980 -9.759 1.00 89.06 250 THR A C 1
ATOM 1852 O O . THR A 1 250 ? 6.766 7.779 -9.297 1.00 89.06 250 THR A O 1
ATOM 1855 N N . LEU A 1 251 ? 8.765 6.995 -9.961 1.00 87.56 251 LEU A N 1
ATOM 1856 C CA . LEU A 1 251 ? 8.511 5.611 -9.567 1.00 87.56 251 LEU A CA 1
ATOM 1857 C C . LEU A 1 251 ? 8.885 5.404 -8.102 1.00 87.56 251 LEU A C 1
ATOM 1859 O O . LEU A 1 251 ? 10.032 5.592 -7.715 1.00 87.56 251 LEU A O 1
ATOM 1863 N N . TRP A 1 252 ? 7.915 4.997 -7.289 1.00 83.81 252 TRP A N 1
ATOM 1864 C CA . TRP A 1 252 ? 8.101 4.754 -5.860 1.00 83.81 252 TRP A CA 1
ATOM 1865 C C . TRP A 1 252 ? 8.601 3.317 -5.651 1.00 83.81 252 TRP A C 1
ATOM 1867 O O . TRP A 1 252 ? 7.977 2.367 -6.124 1.00 83.81 252 TRP A O 1
ATOM 1877 N N . HIS A 1 253 ? 9.725 3.140 -4.957 1.00 82.75 253 HIS A N 1
ATOM 1878 C CA . HIS A 1 253 ? 10.352 1.839 -4.709 1.00 82.75 253 HIS A CA 1
ATOM 1879 C C . HIS A 1 253 ? 11.133 1.820 -3.384 1.00 82.75 253 HIS A C 1
ATOM 1881 O O . HIS A 1 253 ? 11.405 2.850 -2.775 1.00 82.75 253 HIS A O 1
ATOM 1887 N N . SER A 1 254 ? 11.611 0.653 -2.950 1.00 76.00 254 SER A N 1
ATOM 1888 C CA . SER A 1 254 ? 12.274 0.510 -1.642 1.00 76.00 254 SER A CA 1
ATOM 1889 C C . SER A 1 254 ? 13.522 1.374 -1.418 1.00 76.00 254 SER A C 1
ATOM 1891 O O . SER A 1 254 ? 13.882 1.578 -0.267 1.00 76.00 254 SER A O 1
ATOM 1893 N N . GLY A 1 255 ? 14.191 1.839 -2.478 1.00 75.69 255 GLY A N 1
ATOM 1894 C CA . GLY A 1 255 ? 15.364 2.719 -2.391 1.00 75.69 255 GLY A CA 1
ATOM 1895 C C . GLY A 1 255 ? 15.083 4.228 -2.316 1.00 75.69 255 GLY A C 1
ATOM 1896 O O . GLY A 1 255 ? 16.021 4.965 -2.056 1.00 75.69 255 GLY A O 1
ATOM 1897 N N . ASN A 1 256 ? 13.844 4.685 -2.549 1.00 82.31 256 ASN A N 1
ATOM 1898 C CA . ASN A 1 256 ? 13.457 6.110 -2.503 1.00 82.31 256 ASN A CA 1
ATOM 1899 C C . ASN A 1 256 ? 12.235 6.364 -1.602 1.00 82.31 256 ASN A C 1
ATOM 1901 O O . ASN A 1 256 ? 11.734 7.481 -1.500 1.00 82.31 256 ASN A O 1
ATOM 1905 N N . LEU A 1 257 ? 11.760 5.313 -0.930 1.00 84.75 257 LEU A N 1
ATOM 1906 C CA . LEU A 1 257 ? 10.744 5.392 0.103 1.00 84.75 257 LEU A CA 1
ATOM 1907 C C . LEU A 1 257 ? 11.393 5.206 1.460 1.00 84.75 257 LEU A C 1
ATOM 1909 O O . LEU A 1 257 ? 12.010 4.173 1.731 1.00 84.75 257 LEU A O 1
ATOM 1913 N N . THR A 1 258 ? 11.176 6.172 2.344 1.00 87.81 258 THR A N 1
ATOM 1914 C CA . THR A 1 258 ? 11.501 6.010 3.756 1.00 87.81 258 THR A CA 1
ATOM 1915 C C . THR A 1 258 ? 10.553 4.972 4.342 1.00 87.81 258 THR A C 1
ATOM 1917 O O . THR A 1 258 ? 9.340 5.166 4.376 1.00 87.81 258 THR A O 1
ATOM 1920 N N . LYS A 1 259 ? 11.085 3.833 4.778 1.00 89.56 259 LYS A N 1
ATOM 1921 C CA . LYS A 1 259 ? 10.315 2.852 5.550 1.00 89.56 259 LYS A CA 1
ATOM 1922 C C . LYS A 1 259 ? 10.309 3.270 7.012 1.00 89.56 259 LYS A C 1
ATOM 1924 O O . LYS A 1 259 ? 11.285 3.849 7.484 1.00 89.56 259 LYS A O 1
ATOM 1929 N N . GLN A 1 260 ? 9.245 2.931 7.730 1.00 92.50 260 GLN A N 1
ATOM 1930 C CA . GLN A 1 260 ? 9.262 3.065 9.181 1.00 92.50 260 GLN A CA 1
ATOM 1931 C C . GLN A 1 260 ? 10.389 2.222 9.803 1.00 92.50 260 GLN A C 1
ATOM 1933 O O . GLN A 1 260 ? 10.600 1.064 9.441 1.00 92.50 260 GLN A O 1
ATOM 1938 N N . SER A 1 261 ? 11.093 2.818 10.759 1.00 92.25 261 SER A N 1
ATOM 1939 C CA . SER A 1 261 ? 12.186 2.231 11.544 1.00 92.25 261 SER A CA 1
ATOM 1940 C C . SER A 1 261 ? 11.704 1.395 12.736 1.00 92.25 261 SER A C 1
ATOM 1942 O O . SER A 1 261 ? 12.456 0.584 13.271 1.00 92.25 261 SER A O 1
ATOM 1944 N N . SER A 1 262 ? 10.449 1.577 13.154 1.00 93.62 262 SER A N 1
ATOM 1945 C CA . SER A 1 262 ? 9.793 0.821 14.224 1.00 93.62 262 SER A CA 1
ATOM 1946 C C . SER A 1 262 ? 8.273 0.826 14.043 1.00 93.62 262 SER A C 1
ATOM 1948 O O . SER A 1 262 ? 7.732 1.631 13.282 1.00 93.62 262 SER A O 1
ATOM 1950 N N . VAL A 1 263 ? 7.568 -0.026 14.793 1.00 92.69 263 VAL A N 1
ATOM 1951 C CA . VAL A 1 263 ? 6.094 -0.108 14.766 1.00 92.69 263 VAL A CA 1
ATOM 1952 C C . VAL A 1 263 ? 5.389 1.160 15.268 1.00 92.69 263 VAL A C 1
ATOM 1954 O O . VAL A 1 263 ? 4.184 1.297 15.088 1.00 92.69 263 VAL A O 1
ATOM 1957 N N . SER A 1 264 ? 6.121 2.096 15.874 1.00 91.12 264 SER A N 1
ATOM 1958 C CA . SER A 1 264 ? 5.616 3.381 16.369 1.00 91.12 264 SER A CA 1
ATOM 1959 C C . SER A 1 264 ? 6.343 4.580 15.742 1.00 91.12 264 SER A C 1
ATOM 1961 O O . SER A 1 264 ? 6.372 5.664 16.326 1.00 91.12 264 SER A O 1
ATOM 1963 N N . ASP A 1 265 ? 6.980 4.398 14.580 1.00 92.69 265 ASP A N 1
ATOM 1964 C CA . ASP A 1 265 ? 7.716 5.463 13.893 1.00 92.69 265 ASP A CA 1
ATOM 1965 C C . ASP A 1 265 ? 6.767 6.564 13.394 1.00 92.69 265 ASP A C 1
ATOM 1967 O O . ASP A 1 265 ? 5.819 6.314 12.646 1.00 92.69 265 ASP A O 1
ATOM 1971 N N . THR A 1 266 ? 7.028 7.805 13.798 1.00 89.88 266 THR A N 1
ATOM 1972 C CA . THR A 1 266 ? 6.181 8.969 13.520 1.00 89.88 266 THR A CA 1
ATOM 1973 C C . THR A 1 266 ? 6.601 9.778 12.291 1.00 89.88 266 THR A C 1
ATOM 1975 O O . THR A 1 266 ? 5.944 10.789 12.007 1.00 89.88 266 THR A O 1
ATOM 1978 N N . THR A 1 267 ? 7.638 9.346 11.566 1.00 91.00 267 THR A N 1
ATOM 1979 C CA . THR A 1 267 ? 8.183 10.010 10.373 1.00 91.00 267 THR A CA 1
ATOM 1980 C C . THR A 1 267 ? 7.097 10.213 9.316 1.00 91.00 267 THR A C 1
ATOM 1982 O O . THR A 1 267 ? 6.492 9.265 8.815 1.00 91.00 267 THR A O 1
ATOM 1985 N N . ILE A 1 268 ? 6.832 11.475 8.971 1.00 85.88 268 ILE A N 1
ATOM 1986 C CA . ILE A 1 268 ? 5.811 11.844 7.982 1.00 85.88 268 ILE A CA 1
ATOM 1987 C C . ILE A 1 268 ? 6.217 11.312 6.603 1.00 85.88 268 ILE A C 1
ATOM 1989 O O . ILE A 1 268 ? 7.356 11.482 6.179 1.00 85.88 268 ILE A O 1
ATOM 1993 N N . GLY A 1 269 ? 5.271 10.684 5.900 1.00 83.81 269 GLY A N 1
ATOM 1994 C CA . GLY A 1 269 ? 5.493 10.124 4.563 1.00 83.81 269 GLY A CA 1
ATOM 1995 C C . GLY A 1 269 ? 6.196 8.765 4.551 1.00 83.81 269 GLY A C 1
ATOM 1996 O O . GLY A 1 269 ? 6.372 8.200 3.475 1.00 83.81 269 GLY A O 1
ATOM 1997 N N . ALA A 1 270 ? 6.565 8.219 5.716 1.00 90.44 270 ALA A N 1
ATOM 1998 C CA . ALA A 1 270 ? 7.148 6.890 5.786 1.00 90.44 270 ALA A CA 1
ATOM 1999 C C . ALA A 1 270 ? 6.109 5.795 5.491 1.00 90.44 270 ALA A C 1
ATOM 2001 O O . ALA A 1 270 ? 4.957 5.865 5.925 1.00 90.44 270 ALA A O 1
ATOM 2002 N N . VAL A 1 271 ? 6.530 4.759 4.768 1.00 91.12 271 VAL A N 1
ATOM 2003 C CA . VAL A 1 271 ? 5.685 3.606 4.437 1.00 91.12 271 VAL A CA 1
ATOM 2004 C C . VAL A 1 271 ? 5.524 2.717 5.669 1.00 91.12 271 VAL A C 1
ATOM 2006 O O . VAL A 1 271 ? 6.521 2.354 6.302 1.00 91.12 271 VAL A O 1
ATOM 2009 N N . LEU A 1 272 ? 4.276 2.348 5.982 1.00 91.81 272 LEU A N 1
ATOM 2010 C CA . LEU A 1 272 ? 3.957 1.442 7.087 1.00 91.81 272 LEU A CA 1
ATOM 2011 C C . LEU A 1 272 ? 4.560 0.050 6.854 1.00 91.81 272 LEU A C 1
ATOM 2013 O O . LEU A 1 272 ? 4.474 -0.495 5.752 1.00 91.81 272 LEU A O 1
ATOM 2017 N N . THR A 1 273 ? 5.149 -0.535 7.896 1.00 91.81 273 THR A N 1
ATOM 2018 C CA . THR A 1 273 ? 5.623 -1.926 7.895 1.00 91.81 273 THR A CA 1
ATOM 2019 C C . THR A 1 273 ? 4.599 -2.841 8.577 1.00 91.81 273 THR A C 1
ATOM 2021 O O . THR A 1 273 ? 3.645 -2.377 9.203 1.00 91.81 273 THR A O 1
ATOM 2024 N N . ASN A 1 274 ? 4.738 -4.162 8.414 1.00 93.38 274 ASN A N 1
ATOM 2025 C CA . ASN A 1 274 ? 3.821 -5.102 9.060 1.00 93.38 274 ASN A CA 1
ATOM 2026 C C . ASN A 1 274 ? 3.920 -4.993 10.593 1.00 93.38 274 ASN A C 1
ATOM 2028 O O . ASN A 1 274 ? 5.020 -5.062 11.138 1.00 93.38 274 ASN A O 1
ATOM 2032 N N . GLY A 1 275 ? 2.784 -4.837 11.275 1.00 94.38 275 GLY A N 1
ATOM 2033 C CA . GLY A 1 275 ? 2.703 -4.604 12.719 1.00 94.38 275 GLY A CA 1
ATOM 2034 C C . GLY A 1 275 ? 2.741 -3.131 13.135 1.00 94.38 275 GLY A C 1
ATOM 2035 O O . GLY A 1 275 ? 2.519 -2.830 14.309 1.00 94.38 275 GLY A O 1
ATOM 2036 N N . SER A 1 276 ? 2.978 -2.197 12.210 1.00 95.00 276 SER A N 1
ATOM 2037 C CA . SER A 1 276 ? 2.979 -0.769 12.525 1.00 95.00 276 SER A CA 1
ATOM 2038 C C . SER A 1 276 ? 1.642 -0.301 13.068 1.00 95.00 276 SER A C 1
ATOM 2040 O O . SER A 1 276 ? 0.593 -0.547 12.474 1.00 95.00 276 SER A O 1
ATOM 2042 N N . TRP A 1 277 ? 1.684 0.384 14.210 1.00 94.69 277 TRP A N 1
ATOM 2043 C CA . TRP A 1 277 ? 0.509 0.856 14.941 1.00 94.69 277 TRP A CA 1
ATOM 2044 C C . TRP A 1 277 ? -0.495 -0.269 15.262 1.00 94.69 277 TRP A C 1
ATOM 2046 O O . TRP A 1 277 ? -1.689 -0.019 15.419 1.00 94.69 277 TRP A O 1
ATOM 2056 N N . GLY A 1 278 ? -0.004 -1.514 15.338 1.00 94.69 278 GLY A N 1
ATOM 2057 C CA . GLY A 1 278 ? -0.783 -2.733 15.552 1.00 94.69 278 GLY A CA 1
ATOM 2058 C C . GLY A 1 278 ? -1.501 -3.269 14.308 1.00 94.69 278 GLY A C 1
ATOM 2059 O O . GLY A 1 278 ? -2.253 -4.233 14.404 1.00 94.69 278 GLY A O 1
ATOM 2060 N N . LEU A 1 279 ? -1.285 -2.679 13.130 1.00 94.56 279 LEU A N 1
ATOM 2061 C CA . LEU A 1 279 ? -1.923 -3.100 11.884 1.00 94.56 279 LEU A CA 1
ATOM 2062 C C . LEU A 1 279 ? -1.185 -4.313 11.289 1.00 94.56 279 LEU A C 1
ATOM 2064 O O . LEU A 1 279 ? 0.005 -4.233 10.992 1.00 94.56 279 LEU A O 1
ATOM 2068 N N . GLY A 1 280 ? -1.878 -5.445 11.128 1.00 92.00 280 GLY A N 1
ATOM 2069 C CA . GLY A 1 280 ? -1.272 -6.700 10.647 1.00 92.00 280 GLY A CA 1
ATOM 2070 C C . GLY A 1 280 ? -0.383 -7.423 11.675 1.00 92.00 280 GLY A C 1
ATOM 2071 O O . GLY A 1 280 ? 0.259 -8.418 11.343 1.00 92.00 280 GLY A O 1
ATOM 2072 N N . GLY A 1 281 ? -0.359 -6.944 12.923 1.00 91.88 281 GLY A N 1
ATOM 2073 C CA . GLY A 1 281 ? 0.378 -7.538 14.039 1.00 91.88 281 GLY A CA 1
ATOM 2074 C C . GLY A 1 281 ? -0.416 -7.491 15.345 1.00 91.88 281 GLY A C 1
ATOM 2075 O O . GLY A 1 281 ? -1.643 -7.438 15.338 1.00 91.88 281 GLY A O 1
ATOM 2076 N N . ILE A 1 282 ? 0.290 -7.519 16.475 1.00 91.38 282 ILE A N 1
ATOM 2077 C CA . ILE A 1 282 ? -0.312 -7.388 17.810 1.00 91.38 282 ILE A CA 1
ATOM 2078 C C . ILE A 1 282 ? -0.530 -5.901 18.119 1.00 91.38 282 ILE A C 1
ATOM 2080 O O . ILE A 1 282 ? 0.280 -5.057 17.734 1.00 91.38 282 ILE A O 1
ATOM 2084 N N . ALA A 1 283 ? -1.614 -5.580 18.825 1.00 93.44 283 ALA A N 1
ATOM 2085 C CA . ALA A 1 283 ? -1.931 -4.217 19.233 1.00 93.44 283 ALA A CA 1
ATOM 2086 C C . ALA A 1 283 ? -0.802 -3.564 20.057 1.00 93.44 283 ALA A C 1
ATOM 2088 O O . ALA A 1 283 ? -0.105 -4.230 20.831 1.00 93.44 283 ALA A O 1
ATOM 2089 N N . ILE A 1 284 ? -0.650 -2.240 19.930 1.00 92.62 284 ILE A N 1
ATOM 2090 C CA . ILE A 1 284 ? 0.364 -1.478 20.666 1.00 92.62 284 ILE A CA 1
ATOM 2091 C C . ILE A 1 284 ? 0.013 -1.507 22.151 1.00 92.62 284 ILE A C 1
ATOM 2093 O O . ILE A 1 284 ? -0.935 -0.864 22.609 1.00 92.62 284 ILE A O 1
ATOM 2097 N N . SER A 1 285 ? 0.771 -2.312 22.891 1.00 91.19 285 SER A N 1
ATOM 2098 C CA . SER A 1 285 ? 0.484 -2.618 24.286 1.00 91.19 285 SER A CA 1
ATOM 2099 C C . SER A 1 285 ? 1.126 -1.597 25.223 1.00 91.19 285 SER A C 1
ATOM 2101 O O . SER A 1 285 ? 2.296 -1.254 25.062 1.00 91.19 285 SER A O 1
ATOM 2103 N N . SER A 1 286 ? 0.378 -1.121 26.220 1.00 92.00 286 SER A N 1
ATOM 2104 C CA . SER A 1 286 ? 0.891 -0.207 27.247 1.00 92.00 286 SER A CA 1
ATOM 2105 C C . SER A 1 286 ? 0.374 -0.561 28.639 1.00 92.00 286 SER A C 1
ATOM 2107 O O . SER A 1 286 ? -0.761 -1.002 28.810 1.00 92.00 286 SER A O 1
ATOM 2109 N N . ALA A 1 287 ? 1.208 -0.328 29.654 1.00 91.94 287 ALA A N 1
ATOM 2110 C CA . ALA A 1 287 ? 0.824 -0.441 31.061 1.00 91.94 287 ALA A CA 1
ATOM 2111 C C . ALA A 1 287 ? 0.044 0.778 31.565 1.00 91.94 287 ALA A C 1
ATOM 2113 O O . ALA A 1 287 ? -0.661 0.684 32.565 1.00 91.94 287 ALA A O 1
ATOM 2114 N N . ASN A 1 288 ? 0.149 1.926 30.894 1.00 93.12 288 ASN A N 1
ATOM 2115 C CA . ASN A 1 288 ? -0.553 3.141 31.291 1.00 93.12 288 ASN A CA 1
ATOM 2116 C C . ASN A 1 288 ? -1.269 3.742 30.088 1.00 93.12 288 ASN A C 1
ATOM 2118 O O . ASN A 1 288 ? -0.634 4.283 29.178 1.00 93.12 288 ASN A O 1
ATOM 2122 N N . TYR A 1 289 ? -2.597 3.704 30.115 1.00 93.81 289 TYR A N 1
ATOM 2123 C CA . TYR A 1 289 ? -3.424 4.216 29.031 1.00 93.81 289 TYR A CA 1
ATOM 2124 C C . TYR A 1 289 ? -3.186 5.705 28.741 1.00 93.81 289 TYR A C 1
ATOM 2126 O O . TYR A 1 289 ? -3.334 6.129 27.599 1.00 93.81 289 TYR A O 1
ATOM 2134 N N . ALA A 1 290 ? -2.733 6.510 29.710 1.00 92.38 290 ALA A N 1
ATOM 2135 C CA . ALA A 1 290 ? -2.422 7.920 29.472 1.00 92.38 290 ALA A CA 1
ATOM 2136 C C . ALA A 1 290 ? -1.355 8.121 28.379 1.00 92.38 290 ALA A C 1
ATOM 2138 O O . ALA A 1 290 ? -1.432 9.107 27.647 1.00 92.38 290 ALA A O 1
ATOM 2139 N N . THR A 1 291 ? -0.416 7.173 28.235 1.00 91.75 291 THR A N 1
ATOM 2140 C CA . THR A 1 291 ? 0.615 7.192 27.179 1.00 91.75 291 THR A CA 1
ATOM 2141 C C . THR A 1 291 ? 0.012 7.053 25.787 1.00 91.75 291 THR A C 1
ATOM 2143 O O . THR A 1 291 ? 0.472 7.711 24.861 1.00 91.75 291 THR A O 1
ATOM 2146 N N . ILE A 1 292 ? -1.048 6.251 25.660 1.00 93.75 292 ILE A N 1
ATOM 2147 C CA . ILE A 1 292 ? -1.825 6.057 24.435 1.00 93.75 292 ILE A CA 1
ATOM 2148 C C . ILE A 1 292 ? -2.738 7.262 24.214 1.00 93.75 292 ILE A C 1
ATOM 2150 O O . ILE A 1 292 ? -2.735 7.847 23.134 1.00 93.75 292 ILE A O 1
ATOM 2154 N N . ALA A 1 293 ? -3.470 7.680 25.250 1.00 93.69 293 ALA A N 1
ATOM 2155 C CA . ALA A 1 293 ? -4.475 8.733 25.181 1.00 93.69 293 ALA A CA 1
ATOM 2156 C C . ALA A 1 293 ? -3.915 10.077 24.693 1.00 93.69 293 ALA A C 1
ATOM 2158 O O . ALA A 1 293 ? -4.660 10.849 24.094 1.00 93.69 293 ALA A O 1
ATOM 2159 N N . SER A 1 294 ? -2.629 10.361 24.937 1.00 93.38 294 SER A N 1
ATOM 2160 C CA . SER A 1 294 ? -1.937 11.563 24.454 1.00 93.38 294 SER A CA 1
ATOM 2161 C C . SER A 1 294 ? -1.253 11.400 23.095 1.00 93.38 294 SER A C 1
ATOM 2163 O O . SER A 1 294 ? -0.613 12.340 22.631 1.00 93.38 294 SER A O 1
ATOM 2165 N N . THR A 1 295 ? -1.318 10.228 22.456 1.00 92.62 295 THR A N 1
ATOM 2166 C CA . THR A 1 295 ? -0.679 10.040 21.147 1.00 92.62 295 THR A CA 1
ATOM 2167 C C . THR A 1 295 ? -1.471 10.739 20.037 1.00 92.62 295 THR A C 1
ATOM 2169 O O . THR A 1 295 ? -2.679 10.513 19.910 1.00 92.62 295 THR A O 1
ATOM 2172 N N . PRO A 1 296 ? -0.813 11.534 19.171 1.00 93.75 296 PRO A N 1
ATOM 2173 C CA . PRO A 1 296 ? -1.426 12.131 17.985 1.00 93.75 296 PRO A CA 1
ATOM 2174 C C . PRO A 1 296 ? -1.391 11.172 16.781 1.00 93.75 296 PRO A C 1
ATOM 2176 O O . PRO A 1 296 ? -1.154 11.583 15.638 1.00 93.75 296 PRO A O 1
ATOM 2179 N N . ARG A 1 297 ? -1.559 9.865 17.025 1.00 92.50 297 ARG A N 1
ATOM 2180 C CA . ARG A 1 297 ? -1.539 8.821 15.992 1.00 92.50 297 ARG A CA 1
ATOM 2181 C C . ARG A 1 297 ? -2.666 7.822 16.212 1.00 92.50 297 ARG A C 1
ATOM 2183 O O . ARG A 1 297 ? -2.870 7.380 17.336 1.00 92.50 297 ARG A O 1
ATOM 2190 N N . SER A 1 298 ? -3.380 7.474 15.145 1.00 94.88 298 SER A N 1
ATOM 2191 C CA . SER A 1 298 ? -4.341 6.372 15.188 1.00 94.88 298 SER A CA 1
ATOM 2192 C C . SER A 1 298 ? -3.593 5.050 15.321 1.00 94.88 298 SER A C 1
ATOM 2194 O O . SER A 1 298 ? -2.608 4.839 14.614 1.00 94.88 298 SER A O 1
ATOM 2196 N N . GLN A 1 299 ? -4.049 4.174 16.210 1.00 96.00 299 GLN A N 1
ATOM 2197 C CA . GLN A 1 299 ? -3.403 2.885 16.457 1.00 96.00 299 GLN A CA 1
ATOM 2198 C C . GLN A 1 299 ? -4.373 1.874 17.066 1.00 96.00 299 GLN A C 1
ATOM 2200 O O . GLN A 1 299 ? -5.318 2.250 17.765 1.00 96.00 299 GLN A O 1
ATOM 2205 N N . PHE A 1 300 ? -4.110 0.591 16.833 1.00 96.94 300 PHE A N 1
ATOM 2206 C CA . PHE A 1 300 ? -4.688 -0.479 17.634 1.00 96.94 300 PHE A CA 1
ATOM 2207 C C . PHE A 1 300 ? -3.961 -0.551 18.971 1.00 96.94 300 PHE A C 1
ATOM 2209 O O . PHE A 1 300 ? -2.732 -0.479 19.023 1.00 96.94 300 PHE A O 1
ATOM 2216 N N . ILE A 1 301 ? -4.718 -0.694 20.052 1.00 95.50 301 ILE A N 1
ATOM 2217 C CA . ILE A 1 301 ? -4.212 -0.585 21.421 1.00 95.50 301 ILE A CA 1
ATOM 2218 C C . ILE A 1 301 ? -4.430 -1.875 22.196 1.00 95.50 301 ILE A C 1
ATOM 2220 O O . ILE A 1 301 ? -5.400 -2.595 21.962 1.00 95.50 301 ILE A O 1
ATOM 2224 N N . GLY A 1 302 ? -3.516 -2.163 23.114 1.00 94.25 302 GLY A N 1
ATOM 2225 C CA . GLY A 1 302 ? -3.603 -3.282 24.044 1.00 94.25 302 GLY A CA 1
ATOM 2226 C C . GLY A 1 302 ? -3.232 -2.844 25.456 1.00 94.25 302 GLY A C 1
ATOM 2227 O O . GLY A 1 302 ? -2.386 -1.967 25.643 1.00 94.25 302 GLY A O 1
ATOM 2228 N N . SER A 1 303 ? -3.847 -3.445 26.464 1.00 93.44 303 SER A N 1
ATOM 2229 C CA . SER A 1 303 ? -3.368 -3.355 27.840 1.00 93.44 303 SER A CA 1
ATOM 2230 C C . SER A 1 303 ? -2.451 -4.531 28.161 1.00 93.44 303 SER A C 1
ATOM 2232 O O . SER A 1 303 ? -2.535 -5.596 27.553 1.00 93.44 303 SER A O 1
ATOM 2234 N N . VAL A 1 304 ? -1.622 -4.365 29.185 1.00 88.56 304 VAL A N 1
ATOM 2235 C CA . VAL A 1 304 ? -0.862 -5.463 29.804 1.00 88.56 304 VAL A CA 1
ATOM 2236 C C . VAL A 1 304 ? -1.421 -5.794 31.193 1.00 88.56 304 VAL A C 1
ATOM 2238 O O . VAL A 1 304 ? -2.333 -5.120 31.680 1.00 88.56 304 VAL A O 1
ATOM 2241 N N . SER A 1 305 ? -0.893 -6.833 31.842 1.00 83.00 305 SER A N 1
ATOM 2242 C CA . SER A 1 305 ? -1.169 -7.127 33.256 1.00 83.00 305 SER A CA 1
ATOM 2243 C C . SER A 1 305 ? -0.782 -5.945 34.153 1.00 83.00 305 SER A C 1
ATOM 2245 O O . SER A 1 305 ? 0.248 -5.316 33.908 1.00 83.00 305 SER A O 1
ATOM 2247 N N . ASN A 1 306 ? -1.554 -5.678 35.214 1.00 82.81 306 ASN A N 1
ATOM 2248 C CA . ASN A 1 306 ? -1.341 -4.546 36.134 1.00 82.81 306 ASN A CA 1
ATOM 2249 C C . ASN A 1 306 ? -1.366 -3.173 35.437 1.00 82.81 306 ASN A C 1
ATOM 2251 O O . ASN A 1 306 ? -0.576 -2.280 35.751 1.00 82.81 306 ASN A O 1
ATOM 2255 N N . ASN A 1 307 ? -2.254 -3.012 34.456 1.00 89.81 307 ASN A N 1
ATOM 2256 C CA . ASN A 1 307 ? -2.412 -1.748 33.754 1.00 89.81 307 ASN A CA 1
ATOM 2257 C C . ASN A 1 307 ? -3.067 -0.661 34.630 1.00 89.81 307 ASN A C 1
ATOM 2259 O O . ASN A 1 307 ? -3.703 -0.929 35.648 1.00 89.81 307 ASN A O 1
ATOM 2263 N N . THR A 1 308 ? -2.909 0.589 34.203 1.00 92.25 308 THR A N 1
ATOM 2264 C CA . THR A 1 308 ? -3.498 1.776 34.826 1.00 92.25 308 THR A CA 1
ATOM 2265 C C . THR A 1 308 ? -4.199 2.632 33.778 1.00 92.25 308 THR A C 1
ATOM 2267 O O . THR A 1 308 ? -3.728 2.780 32.647 1.00 92.25 308 THR A O 1
ATOM 2270 N N . GLY A 1 309 ? -5.347 3.198 34.148 1.00 91.38 309 GLY A N 1
ATOM 2271 C CA . GLY A 1 309 ? -6.105 4.118 33.299 1.00 91.38 309 GLY A CA 1
ATOM 2272 C C . GLY A 1 309 ? -6.817 3.482 32.102 1.00 91.38 309 GLY A C 1
ATOM 2273 O O . GLY A 1 309 ? -7.464 4.218 31.367 1.00 91.38 309 GLY A O 1
ATOM 2274 N N . PHE A 1 310 ? -6.714 2.166 31.893 1.00 94.00 310 PHE A N 1
ATOM 2275 C CA . PHE A 1 310 ? -7.654 1.382 31.077 1.00 94.00 310 PHE A CA 1
ATOM 2276 C C . PHE A 1 310 ? -8.989 1.218 31.833 1.00 94.00 310 PHE A C 1
ATOM 2278 O O . PHE A 1 310 ? -9.043 1.607 33.003 1.00 94.00 310 PHE A O 1
ATOM 2285 N N . PRO A 1 311 ? -10.059 0.684 31.207 1.00 93.12 311 PRO A N 1
ATOM 2286 C CA . PRO A 1 311 ? -11.368 0.534 31.853 1.00 93.12 311 PRO A CA 1
ATOM 2287 C C . PRO A 1 311 ? -11.309 -0.038 33.270 1.00 93.12 311 PRO A C 1
ATOM 2289 O O . PRO A 1 311 ? -11.902 0.503 34.200 1.00 93.12 311 PRO A O 1
ATOM 2292 N N . THR A 1 312 ? -10.555 -1.124 33.421 1.00 89.19 312 THR A N 1
ATOM 2293 C CA . THR A 1 312 ? -10.328 -1.844 34.667 1.00 89.19 312 THR A CA 1
ATOM 2294 C C . THR A 1 312 ? -8.975 -2.561 34.597 1.00 89.19 312 THR A C 1
ATOM 2296 O O . THR A 1 312 ? -8.466 -2.824 33.504 1.00 89.19 312 THR A O 1
ATOM 2299 N N . SER A 1 313 ? -8.390 -2.885 35.753 1.00 86.75 313 SER A N 1
ATOM 2300 C CA . SER A 1 313 ? -7.066 -3.522 35.856 1.00 86.75 313 SER A CA 1
ATOM 2301 C C . SER A 1 313 ? -7.101 -5.048 36.016 1.00 86.75 313 SER A C 1
ATOM 2303 O O . SER A 1 313 ? -6.045 -5.675 36.032 1.00 86.75 313 SER A O 1
ATOM 2305 N N . ASP A 1 314 ? -8.290 -5.646 36.141 1.00 80.44 314 ASP A N 1
ATOM 2306 C CA . ASP A 1 314 ? -8.530 -7.087 36.332 1.00 80.44 314 ASP A CA 1
ATOM 2307 C C . ASP A 1 314 ? -8.319 -7.916 35.058 1.00 80.44 314 ASP A C 1
ATOM 2309 O O . ASP A 1 314 ? -8.149 -9.130 35.138 1.00 80.44 314 ASP A O 1
ATOM 2313 N N . VAL A 1 315 ? -8.339 -7.284 33.882 1.00 84.81 315 VAL A N 1
ATOM 2314 C CA . VAL A 1 315 ? -8.392 -7.991 32.598 1.00 84.81 315 VAL A CA 1
ATOM 2315 C C . VAL A 1 315 ? -7.613 -7.302 31.475 1.00 84.81 315 VAL A C 1
ATOM 2317 O O . VAL A 1 315 ? -7.202 -6.144 31.584 1.00 84.81 315 VAL A O 1
ATOM 2320 N N . ALA A 1 316 ? -7.416 -8.037 30.374 1.00 87.62 316 ALA A N 1
ATOM 2321 C CA . ALA A 1 316 ? -6.771 -7.552 29.161 1.00 87.62 316 ALA A CA 1
ATOM 2322 C C . ALA A 1 316 ? -7.769 -6.871 28.206 1.00 87.62 316 ALA A C 1
ATOM 2324 O O . ALA A 1 316 ? -8.727 -7.477 27.723 1.00 87.62 316 ALA A O 1
ATOM 2325 N N . TRP A 1 317 ? -7.497 -5.610 27.892 1.00 93.31 317 TRP A N 1
ATOM 2326 C CA . TRP A 1 317 ? -8.254 -4.782 26.966 1.00 93.31 317 TRP A CA 1
ATOM 2327 C C . TRP A 1 317 ? -7.524 -4.659 25.634 1.00 93.31 317 TRP A C 1
ATOM 2329 O O . TRP A 1 317 ? -6.312 -4.456 25.598 1.00 93.31 317 TRP A O 1
ATOM 2339 N N . THR A 1 318 ? -8.264 -4.714 24.533 1.00 94.62 318 THR A N 1
ATOM 2340 C CA . THR A 1 318 ? -7.767 -4.371 23.198 1.00 94.62 318 THR A CA 1
ATOM 2341 C C . THR A 1 318 ? -8.721 -3.413 22.505 1.00 94.62 318 THR A C 1
ATOM 2343 O O . THR A 1 318 ? -9.880 -3.303 22.896 1.00 94.62 318 THR A O 1
ATOM 2346 N N . GLY A 1 319 ? -8.267 -2.663 21.508 1.00 95.38 319 GLY A N 1
ATOM 2347 C CA . GLY A 1 319 ? -9.123 -1.647 20.929 1.00 95.38 319 GLY A CA 1
ATOM 2348 C C . GLY A 1 319 ? -8.484 -0.774 19.873 1.00 95.38 319 GLY A C 1
ATOM 2349 O O . GLY A 1 319 ? -7.447 -1.103 19.302 1.00 95.38 319 GLY A O 1
ATOM 2350 N N . ILE A 1 320 ? -9.116 0.372 19.644 1.00 96.75 320 ILE A N 1
ATOM 2351 C CA . ILE A 1 320 ? -8.681 1.381 18.679 1.00 96.75 320 ILE A CA 1
ATOM 2352 C C . ILE A 1 320 ? -8.609 2.727 19.392 1.00 96.75 320 ILE A C 1
ATOM 2354 O O . ILE A 1 320 ? -9.542 3.114 20.093 1.00 96.75 320 ILE A O 1
ATOM 2358 N N . HIS A 1 321 ? -7.516 3.450 19.174 1.00 97.06 321 HIS A N 1
ATOM 2359 C CA . HIS A 1 321 ? -7.327 4.837 19.587 1.00 97.06 321 HIS A CA 1
ATOM 2360 C C . HIS A 1 321 ? -7.253 5.735 18.357 1.00 97.06 321 HIS A C 1
ATOM 2362 O O . HIS A 1 321 ? -6.543 5.420 17.399 1.00 97.06 321 HIS A O 1
ATOM 2368 N N . VAL A 1 322 ? -7.972 6.856 18.388 1.00 97.38 322 VAL A N 1
ATOM 2369 C CA . VAL A 1 322 ? -8.048 7.817 17.285 1.00 97.38 322 VAL A CA 1
ATOM 2370 C C . VAL A 1 322 ? -7.907 9.245 17.823 1.00 97.38 322 VAL A C 1
ATOM 2372 O O . VAL A 1 322 ? -8.750 9.710 18.598 1.00 97.38 322 VAL A O 1
ATOM 2375 N N . PRO A 1 323 ? -6.867 9.989 17.419 1.00 96.00 323 PRO A N 1
ATOM 2376 C CA . PRO A 1 323 ? -6.733 11.401 17.739 1.00 96.00 323 PRO A CA 1
ATOM 2377 C C . PRO A 1 323 ? -7.573 12.280 16.807 1.00 96.00 323 PRO A C 1
ATOM 2379 O O . PRO A 1 323 ? -7.696 12.014 15.614 1.00 96.00 323 PRO A O 1
ATOM 2382 N N . PHE A 1 324 ? -8.099 13.379 17.343 1.00 96.06 324 PHE A N 1
ATOM 2383 C CA . PHE A 1 324 ? -8.736 14.437 16.554 1.00 96.06 324 PHE A CA 1
ATOM 2384 C C . PHE A 1 324 ? -7.725 15.506 16.105 1.00 96.06 324 PHE A C 1
ATOM 2386 O O . PHE A 1 324 ? -7.856 16.062 15.019 1.00 96.06 324 PHE A O 1
ATOM 2393 N N . ASN A 1 325 ? -6.702 15.778 16.925 1.00 93.94 325 ASN A N 1
ATOM 2394 C CA . ASN A 1 325 ? -5.717 16.839 16.697 1.00 93.94 325 ASN A CA 1
ATOM 2395 C C . ASN A 1 325 ? -4.285 16.300 16.597 1.00 93.94 325 ASN A C 1
ATOM 2397 O O . ASN A 1 325 ? -3.949 15.249 17.143 1.00 93.94 325 ASN A O 1
ATOM 2401 N N . VAL A 1 326 ? -3.416 17.092 15.966 1.00 91.25 326 VAL A N 1
ATOM 2402 C CA . VAL A 1 326 ? -1.987 16.788 15.765 1.00 91.25 326 VAL A CA 1
ATOM 2403 C C . VAL A 1 326 ? -1.148 16.791 17.048 1.00 91.25 326 VAL A C 1
ATOM 2405 O O . VAL A 1 326 ? -0.022 16.304 17.032 1.00 91.25 326 VAL A O 1
ATOM 2408 N N . ASP A 1 327 ? -1.677 17.327 18.147 1.00 92.62 327 ASP A N 1
ATOM 2409 C CA . ASP A 1 327 ? -1.010 17.442 19.449 1.00 92.62 327 ASP A CA 1
ATOM 2410 C C . ASP A 1 327 ? -1.484 16.391 20.471 1.00 92.62 327 ASP A C 1
ATOM 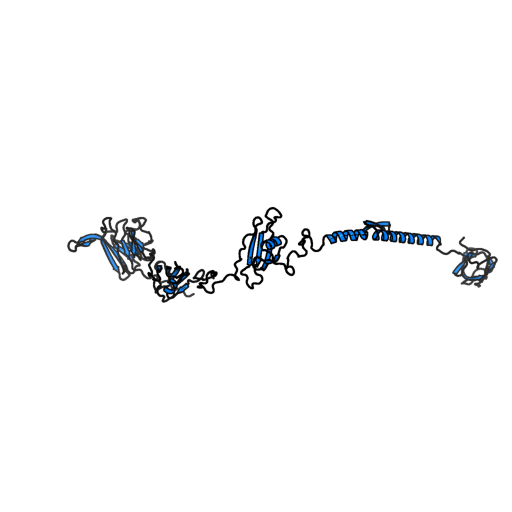2412 O O . ASP A 1 327 ? -0.982 16.348 21.591 1.00 92.62 327 ASP A O 1
ATOM 2416 N N . GLY A 1 328 ? -2.472 15.557 20.118 1.00 92.50 328 GLY A N 1
ATOM 2417 C CA . GLY A 1 328 ? -3.034 14.549 21.022 1.00 92.50 328 GLY A CA 1
ATOM 2418 C C . GLY A 1 328 ? -3.832 15.134 22.198 1.00 92.50 328 GLY A C 1
ATOM 2419 O O . GLY A 1 328 ? -4.155 14.418 23.149 1.00 92.50 328 GLY A O 1
ATOM 2420 N N . SER A 1 329 ? -4.187 16.425 22.164 1.00 95.06 329 SER A N 1
ATOM 2421 C CA . SER A 1 329 ? -4.989 17.063 23.221 1.00 95.06 329 SER A CA 1
ATOM 2422 C C . SER A 1 329 ? -6.460 16.632 23.201 1.00 95.06 329 SER A C 1
ATOM 2424 O O . SER A 1 329 ? -7.154 16.757 24.213 1.00 95.06 329 SER A O 1
ATOM 2426 N N . ALA A 1 330 ? -6.935 16.100 22.073 1.00 96.31 330 ALA A N 1
ATOM 2427 C CA . ALA A 1 330 ? -8.282 15.576 21.898 1.00 96.31 330 ALA A CA 1
ATOM 2428 C C . ALA A 1 330 ? -8.248 14.218 21.191 1.00 96.31 330 ALA A C 1
ATOM 2430 O O . ALA A 1 330 ? -7.747 14.128 20.068 1.00 96.31 330 ALA A O 1
ATOM 2431 N N . THR A 1 331 ? -8.776 13.180 21.839 1.00 96.56 331 THR A N 1
ATOM 2432 C CA . THR A 1 331 ? -8.729 11.793 21.351 1.00 96.56 331 THR A CA 1
ATOM 2433 C C . THR A 1 331 ? -9.974 11.011 21.777 1.00 96.56 331 THR A C 1
ATOM 2435 O O . THR A 1 331 ? -10.648 11.364 22.751 1.00 96.56 331 THR A O 1
ATOM 2438 N N . VAL A 1 332 ? -10.289 9.955 21.031 1.00 96.81 332 VAL A N 1
ATOM 2439 C CA . VAL A 1 332 ? -11.310 8.963 21.375 1.00 96.81 332 VAL A CA 1
ATOM 2440 C C . VAL A 1 332 ? -10.685 7.577 21.322 1.00 96.81 332 VAL A C 1
ATOM 2442 O O . VAL A 1 332 ? -9.835 7.310 20.472 1.00 96.81 332 VAL A O 1
ATOM 2445 N N . ALA A 1 333 ? -11.116 6.690 22.209 1.00 96.75 333 ALA A N 1
ATOM 2446 C CA . ALA A 1 333 ? -10.788 5.281 22.096 1.00 96.75 333 ALA A CA 1
ATOM 2447 C C . ALA A 1 333 ? -11.995 4.400 22.379 1.00 96.75 333 ALA A C 1
ATOM 2449 O O . ALA A 1 333 ? -12.913 4.776 23.109 1.00 96.75 333 ALA A O 1
ATOM 2450 N N . LEU A 1 334 ? -11.937 3.207 21.807 1.00 97.00 334 LEU A N 1
ATOM 2451 C CA . LEU A 1 334 ? -12.826 2.093 22.073 1.00 97.00 334 LEU A CA 1
ATOM 2452 C C . LEU A 1 334 ? -11.968 0.956 22.609 1.00 97.00 334 LEU A C 1
ATOM 2454 O O . LEU A 1 334 ? -10.990 0.597 21.958 1.00 97.00 334 LEU A O 1
ATOM 2458 N N . ALA A 1 335 ? -12.333 0.396 23.756 1.00 95.75 335 ALA A N 1
ATOM 2459 C CA . ALA A 1 335 ? -11.691 -0.775 24.332 1.00 95.75 335 ALA A CA 1
ATOM 2460 C C . ALA A 1 335 ? -12.718 -1.894 24.508 1.00 95.75 335 ALA A C 1
ATOM 2462 O O . ALA A 1 335 ? -13.830 -1.675 24.987 1.00 95.75 335 ALA A O 1
ATOM 2463 N N . ILE A 1 336 ? -12.325 -3.096 24.122 1.00 94.50 336 ILE A N 1
ATOM 2464 C CA . ILE A 1 336 ? -13.095 -4.327 24.209 1.00 94.50 336 ILE A CA 1
ATOM 2465 C C . ILE A 1 336 ? -12.256 -5.312 25.011 1.00 94.50 336 ILE A C 1
ATOM 2467 O O . ILE A 1 336 ? -11.051 -5.457 24.788 1.00 94.50 336 ILE A O 1
ATOM 2471 N N . LEU A 1 337 ? -12.890 -5.967 25.970 1.00 92.00 337 LEU A N 1
ATOM 2472 C CA . LEU A 1 337 ? -12.265 -7.046 26.709 1.00 92.00 337 LEU A CA 1
ATOM 2473 C C . LEU A 1 337 ? -12.073 -8.242 25.773 1.00 92.00 337 LEU A C 1
ATOM 2475 O O . LEU A 1 337 ? -13.027 -8.683 25.132 1.00 92.00 337 LEU A O 1
ATOM 2479 N N . ALA A 1 338 ? -10.863 -8.800 25.738 1.00 83.75 338 ALA A N 1
ATOM 2480 C CA . ALA A 1 338 ? -10.613 -10.129 25.182 1.00 83.75 338 ALA A CA 1
ATOM 2481 C C . ALA A 1 338 ? -11.275 -11.200 26.078 1.00 83.75 338 ALA A C 1
ATOM 2483 O O . ALA A 1 338 ? -10.616 -11.864 26.876 1.00 83.75 338 ALA A O 1
ATOM 2484 N N . ALA A 1 339 ? -12.606 -11.272 26.025 1.00 85.19 339 ALA A N 1
ATOM 2485 C CA . ALA A 1 339 ? -13.417 -12.009 26.983 1.00 85.19 339 ALA A CA 1
ATOM 2486 C C . ALA A 1 339 ? -13.348 -13.526 26.749 1.00 85.19 339 ALA A C 1
ATOM 2488 O O . ALA A 1 339 ? -13.414 -13.961 25.599 1.00 85.19 339 ALA A O 1
ATOM 2489 N N . PRO A 1 340 ? -13.285 -14.342 27.820 1.00 84.62 340 PRO A N 1
ATOM 2490 C CA . PRO A 1 340 ? -13.290 -15.801 27.704 1.00 84.62 340 PRO A CA 1
ATOM 2491 C C . PRO A 1 340 ? -14.678 -16.374 27.369 1.00 84.62 340 PRO A C 1
ATOM 2493 O O . PRO A 1 340 ? -14.789 -17.543 27.013 1.00 84.62 340 PRO A O 1
ATOM 2496 N N . SER A 1 341 ? -15.745 -15.579 27.499 1.00 83.06 341 SER A N 1
ATOM 2497 C CA . SER A 1 341 ? -17.128 -15.983 27.232 1.00 83.06 341 SER A CA 1
ATOM 2498 C C . SER A 1 341 ? -17.999 -14.776 26.868 1.00 83.06 341 SER A C 1
ATOM 2500 O O . SER A 1 341 ? -17.623 -13.627 27.113 1.00 83.06 341 SER A O 1
ATOM 2502 N N . LEU A 1 342 ? -19.190 -15.032 26.313 1.00 81.38 342 LEU A N 1
ATOM 2503 C CA . LEU A 1 342 ? -20.150 -13.979 25.959 1.00 81.38 342 LEU A CA 1
ATOM 2504 C C . LEU A 1 342 ? -20.677 -13.214 27.183 1.00 81.38 342 LEU A C 1
ATOM 2506 O O . LEU A 1 342 ? -20.842 -12.002 27.098 1.00 81.38 342 LEU A O 1
ATOM 2510 N N . GLY A 1 343 ? -20.873 -13.881 28.326 1.00 78.62 343 GLY A N 1
ATOM 2511 C CA . GLY A 1 343 ? -21.294 -13.213 29.567 1.00 78.62 343 GLY A CA 1
ATOM 2512 C C . GLY A 1 343 ? -20.214 -12.292 30.147 1.00 78.62 343 GLY A C 1
ATOM 2513 O O . GLY A 1 343 ? -20.502 -11.235 30.695 1.00 78.62 343 GLY A O 1
ATOM 2514 N N . ALA A 1 344 ? -18.937 -12.626 29.943 1.00 82.81 344 ALA A N 1
ATOM 2515 C CA . ALA A 1 344 ? -17.826 -11.785 30.381 1.00 82.81 344 ALA A CA 1
ATOM 2516 C C . ALA A 1 344 ? -17.534 -10.611 29.430 1.00 82.81 344 ALA A C 1
ATOM 2518 O O . ALA A 1 344 ? -16.693 -9.770 29.758 1.00 82.81 344 ALA A O 1
ATOM 2519 N N . ALA A 1 345 ? -18.173 -10.545 28.255 1.00 87.88 345 ALA A N 1
ATOM 2520 C CA . ALA A 1 345 ? -17.906 -9.509 27.268 1.00 87.88 345 ALA A CA 1
ATOM 2521 C C . ALA A 1 345 ? -18.173 -8.117 27.855 1.00 87.88 345 ALA A C 1
ATOM 2523 O O . ALA A 1 345 ? -19.236 -7.842 28.414 1.00 87.88 345 ALA A O 1
ATOM 2524 N N . ARG A 1 346 ? -17.195 -7.215 27.697 1.00 90.44 346 ARG A N 1
ATOM 2525 C CA . ARG A 1 346 ? -17.286 -5.804 28.098 1.00 90.44 346 ARG A CA 1
ATOM 2526 C C . ARG A 1 346 ? -16.734 -4.905 26.993 1.00 90.44 346 ARG A C 1
ATOM 2528 O O . ARG A 1 346 ? -15.714 -5.227 26.384 1.00 90.44 346 ARG A O 1
ATOM 2535 N N . MET A 1 347 ? -17.381 -3.765 26.769 1.00 94.81 347 MET A N 1
ATOM 2536 C CA . MET A 1 347 ? -16.933 -2.730 25.837 1.00 94.81 347 MET A CA 1
ATOM 2537 C C . MET A 1 347 ? -17.060 -1.364 26.503 1.00 94.81 347 MET A C 1
ATOM 2539 O O . MET A 1 347 ? -18.075 -1.065 27.128 1.00 94.81 347 MET A O 1
ATOM 2543 N N . GLN A 1 348 ? -16.039 -0.523 26.366 1.00 95.88 348 GLN A N 1
ATOM 2544 C CA . GLN A 1 348 ? -16.041 0.829 26.913 1.00 95.88 348 GLN A CA 1
ATOM 2545 C C . GLN A 1 348 ? -15.454 1.836 25.928 1.00 95.88 348 GLN A C 1
ATOM 2547 O O . GLN A 1 348 ? -14.573 1.517 25.128 1.00 95.88 348 GLN A O 1
ATOM 2552 N N . VAL A 1 349 ? -15.931 3.074 26.013 1.00 97.44 349 VAL A N 1
ATOM 2553 C CA . VAL A 1 349 ? -15.414 4.211 25.250 1.00 97.44 349 VAL A CA 1
ATOM 2554 C C . VAL A 1 349 ? -14.732 5.202 26.175 1.00 97.44 349 VAL A C 1
ATOM 2556 O O . VAL A 1 349 ? -15.175 5.437 27.296 1.00 97.44 349 VAL A O 1
ATOM 2559 N N . HIS A 1 350 ? -13.664 5.814 25.687 1.00 96.00 350 HIS A N 1
ATOM 2560 C CA . HIS A 1 350 ? -12.947 6.870 26.385 1.00 96.00 350 HIS A CA 1
ATOM 2561 C C . HIS A 1 350 ? -12.907 8.120 25.523 1.00 96.00 350 HIS A C 1
ATOM 2563 O O . HIS A 1 350 ? -12.655 8.048 24.319 1.00 96.00 350 HIS A O 1
ATOM 2569 N N . THR A 1 351 ? -13.065 9.285 26.149 1.00 93.94 351 THR A N 1
ATOM 2570 C CA . THR A 1 351 ? -12.847 10.572 25.484 1.00 93.94 351 THR A CA 1
ATOM 2571 C C . THR A 1 351 ? -11.831 11.413 26.241 1.00 93.94 351 THR A C 1
ATOM 2573 O O . THR A 1 351 ? -11.761 11.407 27.469 1.00 93.94 351 THR A O 1
ATOM 2576 N N . ARG A 1 352 ? -11.021 12.149 25.487 1.00 93.44 352 ARG A N 1
ATOM 2577 C CA . ARG A 1 352 ? -10.073 13.137 25.994 1.00 93.44 352 ARG A CA 1
ATOM 2578 C C . ARG A 1 352 ? -10.322 14.456 25.281 1.00 93.44 352 ARG A C 1
ATOM 2580 O O . ARG A 1 352 ? -10.479 14.472 24.059 1.00 93.44 352 ARG A O 1
ATOM 2587 N N . ARG A 1 353 ? -10.318 15.569 26.014 1.00 94.06 353 ARG A N 1
ATOM 2588 C CA . ARG A 1 353 ? -10.417 16.920 25.443 1.00 94.06 353 ARG A CA 1
ATOM 2589 C C . ARG A 1 353 ? -9.570 17.891 26.255 1.00 94.06 353 ARG A C 1
ATOM 2591 O O . ARG A 1 353 ? -9.526 17.791 27.475 1.00 94.06 353 ARG A O 1
ATOM 2598 N N . SER A 1 354 ? -8.892 18.821 25.584 1.00 94.25 354 SER A N 1
ATOM 2599 C CA . SER A 1 354 ? -8.013 19.810 26.229 1.00 94.25 354 SER A CA 1
ATOM 2600 C C . SER A 1 354 ? -6.968 19.172 27.156 1.00 94.25 354 SER A C 1
ATOM 2602 O O . SER A 1 354 ? -6.677 19.689 28.228 1.00 94.25 354 SER A O 1
ATOM 2604 N N . SER A 1 355 ? -6.428 18.018 26.748 1.00 93.88 355 SER A N 1
ATOM 2605 C CA . SER A 1 355 ? -5.479 17.204 27.522 1.00 93.88 355 SER A CA 1
ATOM 2606 C C . SER A 1 355 ? -6.017 16.613 28.832 1.00 93.88 355 SER A C 1
ATOM 2608 O O . SER A 1 355 ? -5.241 16.066 29.612 1.00 93.88 355 SER A O 1
ATOM 2610 N N . ILE A 1 356 ? -7.332 16.652 29.043 1.00 92.19 356 ILE A N 1
ATOM 2611 C CA . ILE A 1 356 ? -8.014 16.064 30.196 1.00 92.19 356 ILE A CA 1
ATOM 2612 C C . ILE A 1 356 ? -8.711 14.776 29.749 1.00 92.19 356 ILE A C 1
ATOM 2614 O O . ILE A 1 356 ? -9.426 14.763 28.745 1.00 92.19 356 ILE A O 1
ATOM 2618 N N . ASN A 1 357 ? -8.483 13.690 30.486 1.00 91.00 357 ASN A N 1
ATOM 2619 C CA . ASN A 1 357 ? -9.159 12.410 30.280 1.00 91.00 357 ASN A CA 1
ATOM 2620 C C . ASN A 1 357 ? -10.522 12.436 30.991 1.00 91.00 357 ASN A C 1
ATOM 2622 O O . ASN A 1 357 ? -10.567 12.691 32.192 1.00 91.00 357 ASN A O 1
ATOM 2626 N N . ASN A 1 358 ? -11.613 12.140 30.279 1.00 86.38 358 ASN A N 1
ATOM 2627 C CA . ASN A 1 358 ? -12.968 12.097 30.850 1.00 86.38 358 ASN A CA 1
ATOM 2628 C C . ASN A 1 358 ? -13.303 10.749 31.517 1.00 86.38 358 ASN A C 1
ATOM 2630 O O . ASN A 1 358 ? -14.419 10.562 31.994 1.00 86.38 358 ASN A O 1
ATOM 2634 N N . GLY A 1 359 ? -12.351 9.811 31.544 1.00 87.19 359 GLY A N 1
ATOM 2635 C CA . GLY A 1 359 ? -12.566 8.454 32.037 1.00 87.19 359 GLY A CA 1
ATOM 2636 C C . GLY A 1 359 ? -13.259 7.560 31.010 1.00 87.19 359 GLY A C 1
ATOM 2637 O O . GLY A 1 359 ? -13.457 7.939 29.851 1.00 87.19 359 GLY A O 1
ATOM 2638 N N . TRP A 1 360 ? -13.580 6.342 31.440 1.00 94.12 360 TRP A N 1
ATOM 2639 C CA . TRP A 1 360 ? -14.238 5.346 30.606 1.00 94.12 360 TRP A CA 1
ATOM 2640 C C . TRP A 1 360 ? -15.739 5.308 30.868 1.00 94.12 360 TRP A C 1
ATOM 2642 O O . TRP A 1 360 ? -16.188 5.344 32.012 1.00 94.12 360 TRP A O 1
ATOM 2652 N N . LEU A 1 361 ? -16.507 5.213 29.789 1.00 94.06 361 LEU A N 1
ATOM 2653 C CA . LEU A 1 361 ? -17.946 5.010 29.812 1.00 94.06 361 LEU A CA 1
ATOM 2654 C C . LEU A 1 361 ? -18.258 3.621 29.270 1.00 94.06 361 LEU A C 1
ATOM 2656 O O . LEU A 1 361 ? -17.770 3.234 28.207 1.00 94.06 361 LEU A O 1
ATOM 2660 N N . ASN A 1 362 ? -19.093 2.882 29.995 1.00 92.00 362 ASN A N 1
ATOM 2661 C CA . ASN A 1 362 ? -19.551 1.574 29.552 1.00 92.00 362 ASN A CA 1
ATOM 2662 C C . ASN A 1 362 ? -20.434 1.704 28.306 1.00 92.00 362 ASN A C 1
ATOM 2664 O O . ASN A 1 362 ? -21.361 2.515 28.280 1.00 92.00 362 ASN A O 1
ATOM 2668 N N . VAL A 1 363 ? -20.172 0.876 27.298 1.00 92.38 363 VAL A N 1
ATOM 2669 C CA . VAL A 1 363 ? -21.099 0.652 26.189 1.00 92.38 363 VAL A CA 1
ATOM 2670 C C . VAL A 1 363 ? -22.002 -0.495 26.601 1.00 92.38 363 VAL A C 1
ATOM 2672 O O . VAL A 1 363 ? -21.529 -1.598 26.857 1.00 92.38 363 VAL A O 1
ATOM 2675 N N . LEU A 1 364 ? -23.297 -0.214 26.706 1.00 86.69 364 LEU A N 1
ATOM 2676 C CA . LEU A 1 364 ? -24.265 -1.195 27.166 1.00 86.69 364 LEU A CA 1
ATOM 2677 C C . LEU A 1 364 ? -24.461 -2.279 26.095 1.00 86.69 364 LEU A C 1
ATOM 2679 O O . LEU A 1 364 ? -24.957 -1.999 25.004 1.00 86.69 364 LEU A O 1
ATOM 2683 N N . MET A 1 365 ? -24.059 -3.508 26.410 1.00 86.31 365 MET A N 1
ATOM 2684 C CA . MET A 1 365 ? -24.197 -4.675 25.532 1.00 86.31 365 MET A CA 1
ATOM 2685 C C . MET A 1 365 ? -25.300 -5.604 26.035 1.00 86.31 365 MET A C 1
ATOM 2687 O O . MET A 1 365 ? -25.634 -5.572 27.214 1.00 86.31 365 MET A O 1
ATOM 2691 N N . SER A 1 366 ? -25.876 -6.431 25.160 1.00 79.62 366 SER A N 1
ATOM 2692 C CA . SER A 1 366 ? -27.064 -7.252 25.460 1.00 79.62 366 SER A CA 1
ATOM 2693 C C . SER A 1 366 ? -26.897 -8.246 26.615 1.00 79.62 366 SER A C 1
ATOM 2695 O O . SER A 1 366 ? -27.894 -8.708 27.153 1.00 79.62 366 SER A O 1
ATOM 2697 N N . ASN A 1 367 ? -25.668 -8.564 27.024 1.00 79.69 367 ASN A N 1
ATOM 2698 C CA . ASN A 1 367 ? -25.392 -9.369 28.216 1.00 79.69 367 ASN A CA 1
ATOM 2699 C C . ASN A 1 367 ? -25.529 -8.574 29.533 1.00 79.69 367 ASN A C 1
ATOM 2701 O O . ASN A 1 367 ? -25.640 -9.157 30.599 1.00 79.69 367 ASN A O 1
ATOM 2705 N N . GLN A 1 368 ? -25.564 -7.240 29.487 1.00 80.44 368 GLN A N 1
ATOM 2706 C CA . GLN A 1 368 ? -25.546 -6.378 30.676 1.00 80.44 368 GLN A CA 1
ATOM 2707 C C . GLN A 1 368 ? -26.917 -5.784 31.040 1.00 80.44 368 GLN A C 1
ATOM 2709 O O . GLN A 1 368 ? -27.062 -5.180 32.108 1.00 80.44 368 GLN A O 1
ATOM 2714 N N . TYR A 1 369 ? -27.921 -5.911 30.168 1.00 78.75 369 TYR A N 1
ATOM 2715 C CA . TYR A 1 369 ? -29.239 -5.310 30.372 1.00 78.75 369 TYR A CA 1
ATOM 2716 C C . TYR A 1 369 ? -30.379 -6.178 29.863 1.00 78.75 369 TYR A C 1
ATOM 2718 O O . TYR A 1 369 ? -30.200 -7.020 28.989 1.00 78.75 369 TYR A O 1
ATOM 2726 N N . THR A 1 370 ? -31.580 -5.869 30.342 1.00 71.31 370 THR A N 1
ATOM 2727 C CA . THR A 1 370 ? -32.828 -6.243 29.678 1.00 71.31 370 THR A CA 1
ATOM 2728 C C . THR A 1 370 ? -33.716 -5.032 29.520 1.00 71.31 370 THR A C 1
ATOM 2730 O O . THR A 1 370 ? -33.513 -3.991 30.150 1.00 71.31 370 THR A O 1
ATOM 2733 N N . VAL A 1 371 ? -34.678 -5.169 28.620 1.00 71.31 371 VAL A N 1
ATOM 2734 C CA . VAL A 1 371 ? -35.710 -4.173 28.383 1.00 71.31 371 VAL A CA 1
ATOM 2735 C C . VAL A 1 371 ? -36.980 -4.691 29.037 1.00 71.31 371 VAL A C 1
ATOM 2737 O O . VAL A 1 371 ? -37.402 -5.817 28.766 1.00 71.31 371 VAL A O 1
ATOM 2740 N N . ASP A 1 372 ? -37.555 -3.900 29.939 1.00 64.69 372 ASP A N 1
ATOM 2741 C CA . ASP A 1 372 ? -38.832 -4.251 30.551 1.00 64.69 372 ASP A CA 1
ATOM 2742 C C . ASP A 1 372 ? -40.002 -4.081 29.565 1.00 64.69 372 ASP A C 1
ATOM 2744 O O . ASP A 1 372 ? -39.850 -3.548 28.464 1.00 64.69 372 ASP A O 1
ATOM 2748 N N . ALA A 1 373 ? -41.200 -4.518 29.963 1.00 60.06 373 ALA A N 1
ATOM 2749 C CA . ALA A 1 373 ? -42.398 -4.432 29.123 1.00 60.06 373 ALA A CA 1
ATOM 2750 C C . ALA A 1 373 ? -42.779 -2.993 28.703 1.00 60.06 373 ALA A C 1
ATOM 2752 O O . ALA A 1 373 ? -43.579 -2.822 27.786 1.00 60.06 373 ALA A O 1
ATOM 2753 N N . ASN A 1 374 ? -42.216 -1.971 29.356 1.00 59.34 374 ASN A N 1
ATOM 2754 C CA . ASN A 1 374 ? -42.446 -0.557 29.065 1.00 59.34 374 ASN A CA 1
ATOM 2755 C C . ASN A 1 374 ? -41.301 0.079 28.252 1.00 59.34 374 ASN A C 1
ATOM 2757 O O . ASN A 1 374 ? -41.345 1.278 27.979 1.00 59.34 374 ASN A O 1
ATOM 2761 N N . GLY A 1 375 ? -40.282 -0.691 27.855 1.00 66.19 375 GLY A N 1
ATOM 2762 C CA . GLY A 1 375 ? -39.155 -0.193 27.067 1.00 66.19 375 GLY A CA 1
ATOM 2763 C C . GLY A 1 375 ? -38.008 0.406 27.890 1.00 66.19 375 GLY A C 1
ATOM 2764 O O . GLY A 1 375 ? -37.096 0.992 27.304 1.00 66.19 375 GLY A O 1
ATOM 2765 N N . PHE A 1 376 ? -38.020 0.286 29.222 1.00 68.50 376 PHE A N 1
ATOM 2766 C CA . PHE A 1 376 ? -36.922 0.778 30.057 1.00 68.50 376 PHE A CA 1
ATOM 2767 C C . PHE A 1 376 ? -35.794 -0.248 30.154 1.00 68.50 376 PHE A C 1
ATOM 2769 O O . PHE A 1 376 ? -36.017 -1.425 30.435 1.00 68.50 376 PHE A O 1
ATOM 2776 N N . TYR A 1 377 ? -34.562 0.232 29.981 1.00 73.00 377 TYR A N 1
ATOM 2777 C CA . TYR A 1 377 ? -33.348 -0.552 30.176 1.00 73.00 377 TYR A CA 1
ATOM 2778 C C . TYR A 1 377 ? -33.080 -0.727 31.672 1.00 73.00 377 TYR A C 1
ATOM 2780 O O . TYR A 1 377 ? -32.946 0.257 32.403 1.00 73.00 377 TYR A O 1
ATOM 2788 N N . LYS A 1 378 ? -32.962 -1.974 32.124 1.00 69.88 378 LYS A N 1
ATOM 2789 C CA . LYS A 1 378 ? -32.600 -2.328 33.502 1.00 69.88 378 LYS A CA 1
ATOM 2790 C C . LYS A 1 378 ? -31.308 -3.136 33.492 1.00 69.88 378 LYS A C 1
ATOM 2792 O O . LYS A 1 378 ? -31.097 -3.954 32.600 1.00 69.88 378 LYS A O 1
ATOM 2797 N N . SER A 1 379 ? -30.448 -2.928 34.491 1.00 66.12 379 SER A N 1
ATOM 2798 C CA . SER A 1 379 ? -29.338 -3.848 34.762 1.00 66.12 379 SER A CA 1
ATOM 2799 C C . SER A 1 379 ? -29.934 -5.170 35.225 1.00 66.12 379 SER A C 1
ATOM 2801 O O . SER A 1 379 ? -30.643 -5.234 36.231 1.00 66.12 379 SER A O 1
ATOM 2803 N N . ALA A 1 380 ? -29.787 -6.208 34.415 1.00 64.19 380 ALA A N 1
ATOM 2804 C CA . ALA A 1 380 ? -30.761 -7.285 34.467 1.00 64.19 380 ALA A CA 1
ATOM 2805 C C . ALA A 1 380 ? -30.165 -8.559 33.866 1.00 64.19 380 ALA A C 1
ATOM 2807 O O . ALA A 1 380 ? -30.659 -9.146 32.921 1.00 64.19 380 ALA A O 1
ATOM 2808 N N . SER A 1 381 ? -29.029 -8.980 34.391 1.00 70.25 381 SER A N 1
ATOM 2809 C CA . SER A 1 381 ? -28.474 -10.276 34.042 1.00 70.25 381 SER A CA 1
ATOM 2810 C C . SER A 1 381 ? -27.738 -10.839 35.256 1.00 70.25 381 SER A C 1
ATOM 2812 O O . SER A 1 381 ? -27.186 -10.034 36.030 1.00 70.25 381 SER A O 1
ATOM 2814 N N . PRO A 1 382 ? -27.795 -12.159 35.505 1.00 87.62 382 PRO A N 1
ATOM 2815 C CA . PRO A 1 382 ? -28.644 -13.188 34.863 1.00 87.62 382 PRO A CA 1
ATOM 2816 C C . PRO A 1 382 ? -30.155 -13.067 35.181 1.00 87.62 382 PRO A C 1
ATOM 2818 O O . PRO A 1 382 ? -30.512 -12.683 36.297 1.00 87.62 382 PRO A O 1
ATOM 2821 N N . ILE A 1 383 ? -31.054 -13.413 34.243 1.00 89.31 383 ILE A N 1
ATOM 2822 C CA . ILE A 1 383 ? -32.521 -13.448 34.473 1.00 89.31 383 ILE A CA 1
ATOM 2823 C C . ILE A 1 383 ? -33.157 -14.754 34.003 1.00 89.31 383 ILE A C 1
ATOM 2825 O O . ILE A 1 383 ? -32.896 -15.225 32.894 1.00 89.31 383 ILE A O 1
ATOM 2829 N N . LEU A 1 384 ? -34.117 -15.229 34.799 1.00 93.56 384 LEU A N 1
ATOM 2830 C CA . LEU A 1 384 ? -35.166 -16.152 34.377 1.00 93.56 384 LEU A CA 1
ATOM 2831 C C . LEU A 1 384 ? -36.537 -15.453 34.353 1.00 93.56 384 LEU A C 1
ATOM 2833 O O . LEU A 1 384 ? -36.969 -14.877 35.352 1.00 93.56 384 LEU A O 1
ATOM 2837 N N . ARG A 1 385 ? -37.243 -15.534 33.221 1.00 93.56 385 ARG A N 1
ATOM 2838 C CA . ARG A 1 385 ? -38.656 -15.163 33.080 1.00 93.56 385 ARG A CA 1
ATOM 2839 C C . ARG A 1 385 ? -39.513 -16.348 33.503 1.00 93.56 385 ARG A C 1
ATOM 2841 O O . ARG A 1 385 ? -39.545 -17.359 32.809 1.00 93.56 385 ARG A O 1
ATOM 2848 N N . LEU A 1 386 ? -40.233 -16.242 34.610 1.00 95.94 386 LEU A N 1
ATOM 2849 C CA . LEU A 1 386 ? -41.121 -17.290 35.102 1.00 95.94 386 LEU A CA 1
ATOM 2850 C C . LEU A 1 386 ? -42.545 -17.074 34.579 1.00 95.94 386 LEU A C 1
ATOM 2852 O O . LEU A 1 386 ? -43.160 -16.043 34.852 1.00 95.94 386 LEU A O 1
ATOM 2856 N N . ALA A 1 387 ? -43.083 -18.056 33.862 1.00 95.62 387 ALA A N 1
ATOM 2857 C CA . ALA A 1 387 ? -44.456 -18.063 33.370 1.00 95.62 387 ALA A CA 1
ATOM 2858 C C . ALA A 1 387 ? -45.210 -19.308 33.862 1.00 95.62 387 ALA A C 1
ATOM 2860 O O . ALA A 1 387 ? -44.612 -20.273 34.342 1.00 95.62 387 ALA A O 1
ATOM 2861 N N . ASN A 1 388 ? -46.543 -19.283 33.753 1.00 94.75 388 ASN A N 1
ATOM 2862 C CA . ASN A 1 388 ? -47.358 -20.469 34.016 1.00 94.75 388 ASN A CA 1
ATOM 2863 C C . ASN A 1 388 ? -47.159 -21.539 32.932 1.00 94.75 388 ASN A C 1
ATOM 2865 O O . ASN A 1 388 ? -46.972 -22.715 33.233 1.00 94.75 388 ASN A O 1
ATOM 2869 N N . SER A 1 389 ? -47.188 -21.101 31.674 1.00 92.12 389 SER A N 1
ATOM 2870 C CA . SER A 1 389 ? -46.859 -21.882 30.488 1.00 92.12 389 SER A CA 1
ATOM 2871 C C . SER A 1 389 ? -46.315 -20.940 29.419 1.00 92.12 389 SER A C 1
ATOM 2873 O O . SER A 1 389 ? -46.868 -19.858 29.210 1.00 92.12 389 SER A O 1
ATOM 2875 N N . ILE A 1 390 ? -45.269 -21.365 28.710 1.00 90.69 390 ILE A N 1
ATOM 2876 C CA . ILE A 1 390 ? -44.688 -20.604 27.593 1.00 90.69 390 ILE A CA 1
ATOM 2877 C C . ILE A 1 390 ? -45.691 -20.485 26.435 1.00 90.69 390 ILE A C 1
ATOM 2879 O O . ILE A 1 390 ? -45.703 -19.475 25.741 1.00 90.69 390 ILE A O 1
ATOM 2883 N N . SER A 1 391 ? -46.580 -21.472 26.257 1.00 89.81 391 SER A N 1
ATOM 2884 C CA . SER A 1 391 ? -47.607 -21.460 25.199 1.00 89.81 391 SER A CA 1
ATOM 2885 C C . SER A 1 391 ? -48.573 -20.280 25.285 1.00 89.81 391 SER A C 1
ATOM 2887 O O . SER A 1 391 ? -49.201 -19.932 24.291 1.00 89.81 391 SER A O 1
ATOM 2889 N N . ASP A 1 392 ? -48.707 -19.692 26.475 1.00 89.88 392 ASP A N 1
ATOM 2890 C CA . ASP A 1 392 ? -49.675 -18.637 26.762 1.00 89.88 392 ASP A CA 1
ATOM 2891 C C . ASP A 1 392 ? -49.028 -17.243 26.702 1.00 89.88 392 ASP A C 1
ATOM 2893 O O . ASP A 1 392 ? -49.652 -16.255 27.099 1.00 89.88 392 ASP A O 1
ATOM 2897 N N . MET A 1 393 ? -47.761 -17.157 26.280 1.00 92.06 393 MET A N 1
ATOM 2898 C CA . MET A 1 393 ? -46.975 -15.926 26.251 1.00 92.06 393 MET A CA 1
ATOM 2899 C C . MET A 1 393 ? -47.042 -15.225 24.883 1.00 92.06 393 MET A C 1
ATOM 2901 O O . MET A 1 393 ? -47.207 -15.885 23.860 1.00 92.06 393 MET A O 1
ATOM 2905 N N . PRO A 1 394 ? -46.921 -13.884 24.842 1.00 88.94 394 PRO A N 1
ATOM 2906 C CA . PRO A 1 394 ? -46.843 -13.144 23.583 1.00 88.94 394 PRO A CA 1
ATOM 2907 C C . PRO A 1 394 ? -45.549 -13.462 22.815 1.00 88.94 394 PRO A C 1
ATOM 2909 O O . PRO A 1 394 ? -44.550 -13.844 23.419 1.00 88.94 394 PRO A O 1
ATOM 2912 N N . ASP A 1 395 ? -45.541 -13.228 21.499 1.00 84.06 395 ASP A N 1
ATOM 2913 C CA . ASP A 1 395 ? -44.412 -13.561 20.607 1.00 84.06 395 ASP A CA 1
ATOM 2914 C C . ASP A 1 395 ? -43.061 -12.976 21.062 1.00 84.06 395 ASP A C 1
ATOM 2916 O O . ASP A 1 395 ? -42.020 -13.603 20.891 1.00 84.06 395 ASP A O 1
ATOM 2920 N N . ASN A 1 396 ? -43.070 -11.800 21.695 1.00 82.06 396 ASN A N 1
ATOM 2921 C CA . ASN A 1 396 ? -41.868 -11.116 22.183 1.00 82.06 396 ASN A CA 1
ATOM 2922 C C . ASN A 1 396 ? -41.338 -11.646 23.532 1.00 82.06 396 ASN A C 1
ATOM 2924 O O . ASN A 1 396 ? -40.349 -11.139 24.064 1.00 82.06 396 ASN A O 1
ATOM 2928 N N . TYR A 1 397 ? -41.985 -12.650 24.128 1.00 86.38 397 TYR A N 1
ATOM 2929 C CA . TYR A 1 397 ? -41.571 -13.221 25.412 1.00 86.38 397 TYR A CA 1
ATOM 2930 C C . TYR A 1 397 ? -40.190 -13.888 25.366 1.00 86.38 397 TYR A C 1
ATOM 2932 O O . TYR A 1 397 ? -39.493 -13.920 26.381 1.00 86.38 397 TYR A O 1
ATOM 2940 N N . LEU A 1 398 ? -39.768 -14.380 24.200 1.00 88.00 398 LEU A N 1
ATOM 2941 C CA . LEU A 1 398 ? -38.460 -15.011 24.000 1.00 88.00 398 LEU A CA 1
ATOM 2942 C C . LEU A 1 398 ? -37.412 -14.059 23.399 1.00 88.00 398 LEU A C 1
ATOM 2944 O O . LEU A 1 398 ? -36.312 -14.487 23.064 1.00 88.00 398 LEU A O 1
ATOM 2948 N N . ASP A 1 399 ? -37.698 -12.758 23.290 1.00 83.06 399 ASP A N 1
ATOM 2949 C CA . ASP A 1 399 ? -36.731 -11.790 22.757 1.00 83.06 399 ASP A CA 1
ATOM 2950 C C . ASP A 1 399 ? -35.494 -11.695 23.666 1.00 83.06 399 ASP A C 1
ATOM 2952 O O . ASP A 1 399 ? -35.529 -11.062 24.725 1.00 83.06 399 ASP A O 1
ATOM 2956 N N . GLY A 1 400 ? -34.394 -12.330 23.243 1.00 77.50 400 GLY A N 1
ATOM 2957 C CA . GLY A 1 400 ? -33.139 -12.418 23.999 1.00 77.50 400 GLY A CA 1
ATOM 2958 C C . GLY A 1 400 ? -33.107 -13.514 25.073 1.00 77.50 400 GLY A C 1
ATOM 2959 O O . GLY A 1 400 ? -32.218 -13.489 25.927 1.00 77.50 400 GLY A O 1
ATOM 2960 N N . PHE A 1 401 ? -34.060 -14.451 25.047 1.00 88.50 401 PHE A N 1
ATOM 2961 C CA . PHE A 1 401 ? -34.196 -15.542 26.013 1.00 88.50 401 PHE A CA 1
ATOM 2962 C C . PHE A 1 401 ? -34.443 -16.880 25.306 1.00 88.50 401 PHE A C 1
ATOM 2964 O O . PHE A 1 401 ? -35.102 -16.935 24.274 1.00 88.50 401 PHE A O 1
ATOM 2971 N N . GLU A 1 402 ? -33.976 -17.970 25.908 1.00 90.50 402 GLU A N 1
ATOM 2972 C CA . GLU A 1 402 ? -34.230 -19.339 25.460 1.00 90.50 402 GLU A CA 1
ATOM 2973 C C . GLU A 1 402 ? -35.235 -20.034 26.395 1.00 90.50 402 GLU A C 1
ATOM 2975 O O . GLU A 1 402 ? -35.159 -19.845 27.615 1.00 90.50 402 GLU A O 1
ATOM 2980 N N . PRO A 1 403 ? -36.176 -20.843 25.876 1.00 93.94 403 PRO A N 1
ATOM 2981 C CA . PRO A 1 403 ? -37.103 -21.618 26.699 1.00 93.94 403 PRO A CA 1
ATOM 2982 C C . PRO A 1 403 ? -36.389 -22.511 27.724 1.00 93.94 403 PRO A C 1
ATOM 2984 O O . PRO A 1 403 ? -35.457 -23.239 27.384 1.00 93.94 403 PRO A O 1
ATOM 2987 N N . SER A 1 404 ? -36.868 -22.510 28.968 1.00 94.12 404 SER A N 1
ATOM 2988 C CA . SER A 1 404 ? -36.377 -23.387 30.034 1.00 94.12 404 SER A CA 1
ATOM 2989 C C . SER A 1 404 ? -37.512 -23.783 30.983 1.00 94.12 404 SER A C 1
ATOM 2991 O O . SER A 1 404 ? -37.945 -23.012 31.849 1.00 94.12 404 SER A O 1
ATOM 2993 N N . GLY A 1 405 ? -38.039 -24.990 30.768 1.00 93.62 405 GLY A N 1
ATOM 2994 C CA . GLY A 1 405 ? -39.186 -25.533 31.493 1.00 93.62 405 GLY A CA 1
ATOM 2995 C C . GLY A 1 405 ? -40.473 -24.748 31.221 1.00 93.62 405 GLY A C 1
ATOM 2996 O O . GLY A 1 405 ? -40.889 -24.636 30.070 1.00 93.62 405 GLY A O 1
ATOM 2997 N N . CYS A 1 406 ? -41.130 -24.218 32.256 1.00 93.75 406 CYS A N 1
ATOM 2998 C CA . CYS A 1 406 ? -42.298 -23.339 32.099 1.00 93.75 406 CYS A CA 1
ATOM 2999 C C . CYS A 1 406 ? -41.935 -21.850 31.926 1.00 93.75 406 CYS A C 1
ATOM 3001 O O . CYS A 1 406 ? -42.838 -21.019 31.845 1.00 93.75 406 CYS A O 1
ATOM 3003 N N . GLY A 1 407 ? -40.641 -21.509 31.876 1.00 94.62 407 GLY A N 1
ATOM 3004 C CA . GLY A 1 407 ? -40.131 -20.142 31.747 1.00 94.62 407 GLY A CA 1
ATOM 3005 C C . GLY A 1 407 ? -39.106 -19.967 30.622 1.00 94.62 407 GLY A C 1
ATOM 3006 O O . GLY A 1 407 ? -39.002 -20.797 29.723 1.00 94.62 407 GLY A O 1
ATOM 3007 N N . ALA A 1 408 ? -38.321 -18.894 30.668 1.00 93.56 408 ALA A N 1
ATOM 3008 C CA . ALA A 1 408 ? -37.246 -18.630 29.709 1.00 93.56 408 ALA A CA 1
ATOM 3009 C C . ALA A 1 408 ? -36.028 -17.990 30.392 1.00 93.56 408 ALA A C 1
ATOM 3011 O O . ALA A 1 408 ? -36.188 -17.230 31.344 1.00 93.56 408 ALA A O 1
ATOM 3012 N N . VAL A 1 409 ? -34.814 -18.269 29.919 1.00 91.56 409 VAL A N 1
ATOM 3013 C CA . VAL A 1 409 ? -33.546 -17.794 30.509 1.00 91.56 409 VAL A CA 1
ATOM 3014 C C . VAL A 1 409 ? -32.726 -17.000 29.505 1.00 91.56 409 VAL A C 1
ATOM 3016 O O . VAL A 1 409 ? -32.708 -17.325 28.322 1.00 91.56 409 VAL A O 1
ATOM 3019 N N . ASN A 1 410 ? -32.048 -15.947 29.957 1.00 87.44 410 ASN A N 1
ATOM 3020 C CA . ASN A 1 410 ? -31.101 -15.233 29.103 1.00 87.44 410 ASN A CA 1
ATOM 3021 C C . ASN A 1 410 ? -29.747 -15.965 29.047 1.00 87.44 410 ASN A C 1
ATOM 3023 O O . ASN A 1 410 ? -29.512 -16.930 29.773 1.00 87.44 410 ASN A O 1
ATOM 3027 N N . ILE A 1 411 ? -28.830 -15.487 28.200 1.00 81.69 411 ILE A N 1
ATOM 3028 C CA . ILE A 1 411 ? -27.541 -16.158 27.950 1.00 81.69 411 ILE A CA 1
ATOM 3029 C C . ILE A 1 411 ? -26.673 -16.353 29.204 1.00 81.69 411 ILE A C 1
ATOM 3031 O O . ILE A 1 411 ? -25.881 -17.289 29.264 1.00 81.69 411 ILE A O 1
ATOM 3035 N N . GLU A 1 412 ? -26.818 -15.499 30.217 1.00 79.00 412 GLU A N 1
ATOM 3036 C CA . GLU A 1 412 ? -26.062 -15.623 31.468 1.00 79.00 412 GLU A CA 1
ATOM 3037 C C . GLU A 1 412 ? -26.774 -16.489 32.517 1.00 79.00 412 GLU A C 1
ATOM 3039 O O . GLU A 1 412 ? -26.142 -16.903 33.483 1.00 79.00 412 GLU A O 1
ATOM 3044 N N . ALA A 1 413 ? -28.066 -16.781 32.334 1.00 86.31 413 ALA A N 1
ATOM 3045 C CA . ALA A 1 413 ? -28.855 -17.688 33.171 1.00 86.31 413 ALA A CA 1
ATOM 3046 C C . ALA A 1 413 ? -28.955 -19.106 32.576 1.00 86.31 413 ALA A C 1
ATOM 3048 O O . ALA A 1 413 ? -29.777 -19.915 33.013 1.00 86.31 413 ALA A O 1
ATOM 3049 N N . VAL A 1 414 ? -28.123 -19.427 31.578 1.00 84.38 414 VAL A N 1
ATOM 3050 C CA . VAL A 1 414 ? -28.057 -20.767 30.981 1.00 84.38 414 VAL A CA 1
ATOM 3051 C C . VAL A 1 414 ? -27.755 -21.804 32.064 1.00 84.38 414 VAL A C 1
ATOM 3053 O O . VAL A 1 414 ? -26.821 -21.653 32.847 1.00 84.38 414 VAL A O 1
ATOM 3056 N N . GLY A 1 415 ? -28.567 -22.863 32.101 1.00 86.44 415 GLY A N 1
ATOM 3057 C CA . GLY A 1 415 ? -28.526 -23.900 33.136 1.00 86.44 415 GLY A CA 1
ATOM 3058 C C . GLY A 1 415 ? -29.593 -23.737 34.221 1.00 86.44 415 GLY A C 1
ATOM 3059 O O . GLY A 1 415 ? -29.915 -24.721 34.887 1.00 86.44 415 GLY A O 1
ATOM 3060 N N . ALA A 1 416 ? -30.202 -22.553 34.358 1.00 93.00 416 ALA A N 1
ATOM 3061 C CA . ALA A 1 416 ? -31.383 -22.390 35.196 1.00 93.00 416 ALA A CA 1
ATOM 3062 C C . ALA A 1 416 ? -32.634 -22.960 34.505 1.00 93.00 416 ALA A C 1
ATOM 3064 O O . ALA A 1 416 ? -32.792 -22.846 33.287 1.00 93.00 416 ALA A O 1
ATOM 3065 N N . ASN A 1 417 ? -33.538 -23.561 35.278 1.00 95.75 417 ASN A N 1
ATOM 3066 C CA . ASN A 1 417 ? -34.780 -24.164 34.791 1.00 95.75 417 ASN A CA 1
ATOM 3067 C C . ASN A 1 417 ? -35.956 -23.839 35.711 1.00 95.75 417 ASN A C 1
ATOM 3069 O O . ASN A 1 417 ? -35.782 -23.797 36.926 1.00 95.75 417 ASN A O 1
ATOM 3073 N N . ALA A 1 418 ? -37.142 -23.632 35.132 1.00 96.69 418 ALA A N 1
ATOM 3074 C CA . ALA A 1 418 ? -38.372 -23.362 35.869 1.00 96.69 418 ALA A CA 1
ATOM 3075 C C . ALA A 1 418 ? -39.389 -24.497 35.716 1.00 96.69 418 ALA A C 1
ATOM 3077 O O . ALA A 1 418 ? -39.710 -24.915 34.609 1.00 96.69 418 ALA A O 1
ATOM 3078 N N . GLU A 1 419 ? -39.960 -24.960 36.820 1.00 96.50 419 GLU A N 1
ATOM 3079 C CA . GLU A 1 419 ? -40.962 -26.022 36.844 1.00 96.50 419 GLU A CA 1
ATOM 3080 C C . GLU A 1 419 ? -42.194 -25.585 37.640 1.00 96.50 419 GLU A C 1
ATOM 3082 O O . GLU A 1 419 ? -42.083 -25.039 38.738 1.00 96.50 419 GLU A O 1
ATOM 3087 N N . ARG A 1 420 ? -43.392 -25.858 37.116 1.00 95.88 420 ARG A N 1
ATOM 3088 C CA . ARG A 1 420 ? -44.644 -25.682 37.859 1.00 95.88 420 ARG A CA 1
ATOM 3089 C C . ARG A 1 420 ? -44.942 -26.940 38.672 1.00 95.88 420 ARG A C 1
ATOM 3091 O O . ARG A 1 420 ? -45.243 -27.981 38.096 1.00 95.88 420 ARG A O 1
ATOM 3098 N N . LEU A 1 421 ? -44.937 -26.823 39.999 1.00 95.62 421 LEU A N 1
ATOM 3099 C CA . LEU A 1 421 ? -45.191 -27.940 40.915 1.00 95.62 421 LEU A CA 1
ATOM 3100 C C . LEU A 1 421 ? -46.679 -28.090 41.261 1.00 95.62 421 LEU A C 1
ATOM 3102 O O . LEU A 1 421 ? -47.206 -29.200 41.304 1.00 95.62 421 LEU A O 1
ATOM 3106 N N . ALA A 1 422 ? -47.365 -26.975 41.516 1.00 95.75 422 ALA A N 1
ATOM 3107 C CA . ALA A 1 422 ? -48.787 -26.937 41.857 1.00 95.75 422 ALA A CA 1
ATOM 3108 C C . ALA A 1 422 ? -49.394 -25.575 41.481 1.00 95.75 422 ALA A C 1
ATOM 3110 O O . ALA A 1 422 ? -48.691 -24.697 40.986 1.00 95.75 422 ALA A O 1
ATOM 3111 N N . VAL A 1 423 ? -50.700 -25.391 41.717 1.00 96.00 423 VAL A N 1
ATOM 3112 C CA . VAL A 1 423 ? -51.363 -24.092 41.501 1.00 96.00 423 VAL A CA 1
ATOM 3113 C C . VAL A 1 423 ? -50.672 -23.023 42.343 1.00 96.00 423 VAL A C 1
ATOM 3115 O O . VAL A 1 423 ? -50.687 -23.097 43.571 1.00 96.00 423 VAL A O 1
ATOM 3118 N N . GLY A 1 424 ? -50.073 -22.040 41.672 1.00 94.94 424 GLY A N 1
ATOM 3119 C CA . GLY A 1 424 ? -49.333 -20.959 42.315 1.00 94.94 424 GLY A CA 1
ATOM 3120 C C . GLY A 1 424 ? -48.028 -21.385 42.992 1.00 94.94 424 GLY A C 1
ATOM 3121 O O . GLY A 1 424 ? -47.519 -20.623 43.806 1.00 94.94 424 GLY A O 1
ATOM 3122 N N . ILE A 1 425 ? -47.479 -22.569 42.700 1.00 97.12 425 ILE A N 1
ATOM 3123 C CA . ILE A 1 425 ? -46.184 -23.014 43.240 1.00 97.12 425 ILE A CA 1
ATOM 3124 C C . ILE A 1 425 ? -45.265 -23.403 42.090 1.00 97.12 425 ILE A C 1
ATOM 3126 O O . ILE A 1 425 ? -45.531 -24.361 41.358 1.00 97.12 425 ILE A O 1
ATOM 3130 N N . TYR A 1 426 ? -44.154 -22.684 41.981 1.00 97.75 426 TYR A N 1
ATOM 3131 C CA . TYR A 1 426 ? -43.131 -22.894 40.966 1.00 97.75 426 TYR A CA 1
ATOM 3132 C C . TYR A 1 426 ? -41.774 -23.116 41.626 1.00 97.75 426 TYR A C 1
ATOM 3134 O O . TYR A 1 426 ? -41.498 -22.558 42.686 1.00 97.75 426 TYR A O 1
ATOM 3142 N N . ARG A 1 427 ? -40.913 -23.906 40.994 1.00 97.25 427 ARG A N 1
ATOM 3143 C CA . ARG A 1 427 ? -39.541 -24.148 41.433 1.00 97.25 427 ARG A CA 1
ATOM 3144 C C . ARG A 1 427 ? -38.572 -23.715 40.349 1.00 97.25 427 ARG A C 1
ATOM 3146 O O . ARG A 1 427 ? -38.754 -24.056 39.186 1.00 97.25 427 ARG A O 1
ATOM 3153 N N . VAL A 1 428 ? -37.538 -22.994 40.750 1.00 97.31 428 VAL A N 1
ATOM 3154 C CA . VAL A 1 428 ? -36.408 -22.617 39.910 1.00 97.31 428 VAL A CA 1
ATOM 3155 C C . VAL A 1 428 ? -35.169 -23.341 40.415 1.00 97.31 428 VAL A C 1
ATOM 3157 O O . VAL A 1 428 ? -34.833 -23.236 41.593 1.00 97.31 428 VAL A O 1
ATOM 3160 N N . THR A 1 429 ? -34.507 -24.076 39.529 1.00 95.88 429 THR A N 1
ATOM 3161 C CA . THR A 1 429 ? -33.289 -24.851 39.814 1.00 95.88 429 THR A CA 1
ATOM 3162 C C . THR A 1 429 ? -32.127 -24.366 38.957 1.00 95.88 429 THR A C 1
ATOM 3164 O O . THR A 1 429 ? -32.361 -23.762 37.914 1.00 95.88 429 THR A O 1
ATOM 3167 N N . GLY A 1 430 ? -30.886 -24.674 39.345 1.00 90.88 430 GLY A N 1
ATOM 3168 C CA . GLY A 1 430 ? -29.680 -24.335 38.565 1.00 90.88 430 GLY A CA 1
ATOM 3169 C C . GLY A 1 430 ? -29.114 -22.933 38.828 1.00 90.88 430 GLY A C 1
ATOM 3170 O O . GLY A 1 430 ? -28.129 -22.542 38.207 1.00 90.88 430 GLY A O 1
ATOM 3171 N N . ALA A 1 431 ? -29.709 -22.201 39.772 1.00 93.25 431 ALA A N 1
ATOM 3172 C CA . ALA A 1 431 ? -29.210 -20.936 40.303 1.00 93.25 431 ALA A CA 1
ATOM 3173 C C . ALA A 1 431 ? -28.597 -21.131 41.703 1.00 93.25 431 ALA A C 1
ATOM 3175 O O . ALA A 1 431 ? -28.854 -22.126 42.372 1.00 93.25 431 ALA A O 1
ATOM 3176 N N . LEU A 1 432 ? -27.832 -20.145 42.170 1.00 92.44 432 LEU A N 1
ATOM 3177 C CA . LEU A 1 432 ? -27.330 -20.013 43.544 1.00 92.44 432 LEU A CA 1
ATOM 3178 C C . LEU A 1 432 ? -28.257 -19.133 44.410 1.00 92.44 432 LEU A C 1
ATOM 3180 O O . LEU A 1 432 ? -27.815 -18.498 45.366 1.00 92.44 432 LEU A O 1
ATOM 3184 N N . GLY A 1 433 ? -29.540 -19.051 44.052 1.00 93.19 433 GLY A N 1
ATOM 3185 C CA . GLY A 1 433 ? -30.518 -18.141 44.643 1.00 93.19 433 GLY A CA 1
ATOM 3186 C C . GLY A 1 433 ? -30.750 -16.860 43.834 1.00 93.19 433 GLY A C 1
ATOM 3187 O O . GLY A 1 433 ? -30.357 -16.738 42.671 1.00 93.19 433 GLY A O 1
ATOM 3188 N N . LEU A 1 434 ? -31.451 -15.900 44.443 1.00 92.94 434 LEU A N 1
ATOM 3189 C CA . LEU A 1 434 ? -31.702 -14.582 43.849 1.00 92.94 434 LEU A CA 1
ATOM 3190 C C . LEU A 1 434 ? -30.437 -13.713 43.902 1.00 92.94 434 LEU A C 1
ATOM 3192 O O . LEU A 1 434 ? -29.576 -13.893 44.761 1.00 92.94 434 LEU A O 1
ATOM 3196 N N . SER A 1 435 ? -30.340 -12.744 42.994 1.00 89.00 435 SER A N 1
ATOM 3197 C CA . SER A 1 435 ? -29.250 -11.764 42.983 1.00 89.00 435 SER A CA 1
ATOM 3198 C C . SER A 1 435 ? -29.114 -11.052 44.336 1.00 89.00 435 SER A C 1
ATOM 3200 O O . SER A 1 435 ? -30.106 -10.626 44.924 1.00 89.00 435 SER A O 1
ATOM 3202 N N . VAL A 1 436 ? -27.878 -10.868 44.807 1.00 85.25 436 VAL A N 1
ATOM 3203 C CA . VAL A 1 436 ? -27.572 -10.105 46.036 1.00 85.25 436 VAL A CA 1
ATOM 3204 C C . VAL A 1 436 ? -27.428 -8.600 45.785 1.00 85.25 436 VAL A C 1
ATOM 3206 O O . VAL A 1 436 ? -27.351 -7.815 46.726 1.00 85.25 436 VAL A O 1
ATOM 3209 N N . GLU A 1 437 ? -27.424 -8.187 44.516 1.00 76.06 437 GLU A N 1
ATOM 3210 C CA . GLU A 1 437 ? -27.325 -6.789 44.100 1.00 76.06 437 GLU A CA 1
ATOM 3211 C C . GLU A 1 437 ? -28.520 -6.376 43.233 1.00 76.06 437 GLU A C 1
ATOM 3213 O O . GLU A 1 437 ? -28.954 -7.110 42.338 1.00 76.06 437 GLU A O 1
ATOM 3218 N N . GLY A 1 438 ? -29.011 -5.151 43.439 1.00 78.75 438 GLY A N 1
ATOM 3219 C CA . GLY A 1 438 ? -30.081 -4.554 42.638 1.00 78.75 438 GLY A CA 1
ATOM 3220 C C . GLY A 1 438 ? -31.467 -5.153 42.900 1.00 78.75 438 GLY A C 1
ATOM 3221 O O . GLY A 1 438 ? -31.793 -5.539 44.018 1.00 78.75 438 GLY A O 1
ATOM 3222 N N . TRP A 1 439 ? -32.310 -5.166 41.866 1.00 86.06 439 TRP A N 1
ATOM 3223 C CA . TRP A 1 439 ? -33.642 -5.769 41.931 1.00 86.06 439 TRP A CA 1
ATOM 3224 C C . TRP A 1 439 ? -33.545 -7.301 41.848 1.00 86.06 439 TRP A C 1
ATOM 3226 O O . TRP A 1 439 ? -32.625 -7.836 41.226 1.00 86.06 439 TRP A O 1
ATOM 3236 N N . THR A 1 440 ? -34.498 -7.998 42.465 1.00 90.19 440 THR A N 1
ATOM 3237 C CA . THR A 1 440 ? -34.523 -9.470 42.535 1.00 90.19 440 THR A CA 1
ATOM 3238 C C . THR A 1 440 ? -35.753 -10.081 41.878 1.00 90.19 440 THR A C 1
ATOM 3240 O O . THR A 1 440 ? -35.636 -11.100 41.204 1.00 90.19 440 THR A O 1
ATOM 3243 N N . ILE A 1 441 ? -36.924 -9.466 42.059 1.00 90.88 441 ILE A N 1
ATOM 3244 C CA . ILE A 1 441 ? -38.207 -9.964 41.556 1.00 90.88 441 ILE A CA 1
ATOM 3245 C C . ILE A 1 441 ? -38.991 -8.796 40.960 1.00 90.88 441 ILE A C 1
ATOM 3247 O O . ILE A 1 441 ? -39.264 -7.823 41.666 1.00 90.88 441 ILE A O 1
ATOM 3251 N N . GLU A 1 442 ? -39.403 -8.918 39.699 1.00 90.19 442 GLU A N 1
ATOM 3252 C CA . GLU A 1 442 ? -40.335 -7.989 39.055 1.00 90.19 442 GLU A CA 1
ATOM 3253 C C . GLU A 1 442 ? -41.683 -8.683 38.837 1.00 90.19 442 GLU A C 1
ATOM 3255 O O . GLU A 1 442 ? -41.789 -9.705 38.159 1.00 90.19 442 GLU A O 1
ATOM 3260 N N . ILE A 1 443 ? -42.731 -8.120 39.438 1.00 91.88 443 ILE A N 1
ATOM 3261 C CA . ILE A 1 443 ? -44.090 -8.670 39.401 1.00 91.88 443 ILE A CA 1
ATOM 3262 C C . ILE A 1 443 ? -44.876 -7.982 38.277 1.00 91.88 443 ILE A C 1
ATOM 3264 O O . ILE A 1 443 ? -44.831 -6.751 38.196 1.00 91.88 443 ILE A O 1
ATOM 3268 N N . PRO A 1 444 ? -45.663 -8.719 37.468 1.00 89.62 444 PRO A N 1
ATOM 3269 C CA . PRO A 1 444 ? -46.424 -8.125 36.377 1.00 89.62 444 PRO A CA 1
ATOM 3270 C C . PRO A 1 444 ? -47.491 -7.152 36.900 1.00 89.62 444 PRO A C 1
ATOM 3272 O O . PRO A 1 444 ? -48.157 -7.411 37.910 1.00 89.62 444 PRO A O 1
ATOM 3275 N N . GLN A 1 445 ? -47.663 -6.032 36.194 1.00 90.38 445 GLN A N 1
ATOM 3276 C CA . GLN A 1 445 ? -48.572 -4.939 36.557 1.00 90.38 445 GLN A CA 1
ATOM 3277 C C . GLN A 1 445 ? -49.624 -4.695 35.465 1.00 90.38 445 GLN A C 1
ATOM 3279 O O . GLN A 1 445 ? -49.424 -5.044 34.299 1.00 90.38 445 GLN A O 1
ATOM 3284 N N . ASP A 1 446 ? -50.762 -4.112 35.847 1.00 84.69 446 ASP A N 1
ATOM 3285 C CA . ASP A 1 446 ? -51.740 -3.566 34.904 1.00 84.69 446 ASP A CA 1
ATOM 3286 C C . ASP A 1 446 ? -51.342 -2.161 34.408 1.00 84.69 446 ASP A C 1
ATOM 3288 O O . ASP A 1 446 ? -50.356 -1.570 34.846 1.00 84.69 446 ASP A O 1
ATOM 3292 N N . VAL A 1 447 ? -52.146 -1.602 33.499 1.00 83.75 447 VAL A N 1
ATOM 3293 C CA . VAL A 1 447 ? -51.939 -0.257 32.927 1.00 83.75 447 VAL A CA 1
ATOM 3294 C C . VAL A 1 447 ? -52.020 0.883 33.953 1.00 83.75 447 VAL A C 1
ATOM 3296 O O . VAL A 1 447 ? -51.595 1.994 33.657 1.00 83.75 447 VAL A O 1
ATOM 3299 N N . ASN A 1 448 ? -52.557 0.622 35.147 1.00 86.00 448 ASN A N 1
ATOM 3300 C CA . ASN A 1 448 ? -52.671 1.584 36.240 1.00 86.00 448 ASN A CA 1
ATOM 3301 C C . ASN A 1 448 ? -51.543 1.415 37.279 1.00 86.00 448 ASN A C 1
ATOM 3303 O O . ASN A 1 448 ? -51.564 2.084 38.311 1.00 86.00 448 ASN A O 1
ATOM 3307 N N . GLY A 1 449 ? -50.581 0.512 37.042 1.00 82.25 449 GLY A N 1
ATOM 3308 C CA . GLY A 1 449 ? -49.487 0.203 37.967 1.00 82.25 449 GLY A CA 1
ATOM 3309 C C . GLY A 1 449 ? -49.867 -0.757 39.102 1.00 82.25 449 GLY A C 1
ATOM 3310 O O . GLY A 1 449 ? -49.082 -0.972 40.029 1.00 82.25 449 GLY A O 1
ATOM 3311 N N . ASN A 1 450 ? -51.055 -1.368 39.067 1.00 86.31 450 ASN A N 1
ATOM 3312 C CA . ASN A 1 450 ? -51.436 -2.357 40.068 1.00 86.31 450 ASN A CA 1
ATOM 3313 C C . ASN A 1 450 ? -50.741 -3.685 39.776 1.00 86.31 450 ASN A C 1
ATOM 3315 O O . ASN A 1 450 ? -50.931 -4.280 38.716 1.00 86.31 450 ASN A O 1
ATOM 3319 N N . ARG A 1 451 ? -50.005 -4.212 40.759 1.00 90.06 451 ARG A N 1
ATOM 3320 C CA . ARG A 1 451 ? -49.478 -5.585 40.711 1.00 90.06 451 ARG A CA 1
ATOM 3321 C C . ARG A 1 451 ? -50.625 -6.581 40.523 1.00 90.06 451 ARG A C 1
ATOM 3323 O O . ARG A 1 451 ? -51.631 -6.498 41.228 1.00 90.06 451 ARG A O 1
ATOM 3330 N N . LEU A 1 452 ? -50.478 -7.523 39.599 1.00 90.75 452 LEU A N 1
ATOM 3331 C CA . LEU A 1 452 ? -51.530 -8.491 39.274 1.00 90.75 452 LEU A CA 1
ATOM 3332 C C . LEU A 1 452 ? -51.607 -9.644 40.281 1.00 90.75 452 LEU A C 1
ATOM 3334 O O . LEU A 1 452 ? -52.676 -10.209 40.493 1.00 90.75 452 LEU A O 1
ATOM 3338 N N . VAL A 1 453 ? -50.485 -9.964 40.925 1.00 93.75 453 VAL A N 1
ATOM 3339 C CA . VAL A 1 453 ? -50.346 -11.081 41.866 1.00 93.75 453 VAL A CA 1
ATOM 3340 C C . VAL A 1 453 ? -49.546 -10.662 43.101 1.00 93.75 453 VAL A C 1
ATOM 3342 O O . VAL A 1 453 ? -48.871 -9.629 43.102 1.00 93.75 453 VAL A O 1
ATOM 3345 N N . HIS A 1 454 ? -49.641 -11.453 44.164 1.00 94.75 454 HIS A N 1
ATOM 3346 C CA . HIS A 1 454 ? -48.703 -11.444 45.281 1.00 94.75 454 HIS A CA 1
ATOM 3347 C C . HIS A 1 454 ? -47.675 -12.565 45.065 1.00 94.75 454 HIS A C 1
ATOM 3349 O O . HIS A 1 454 ? -48.054 -13.668 44.673 1.00 94.75 454 HIS A O 1
ATOM 3355 N N . VAL A 1 455 ? -46.396 -12.287 45.332 1.00 95.44 455 VAL A N 1
ATOM 3356 C CA . VAL A 1 455 ? -45.297 -13.252 45.187 1.00 95.44 455 VAL A CA 1
ATOM 3357 C C . VAL A 1 455 ? -44.522 -13.335 46.496 1.00 95.44 455 VAL A C 1
ATOM 3359 O O . VAL A 1 455 ? -44.146 -12.304 47.049 1.00 95.44 455 VAL A O 1
ATOM 3362 N N . ALA A 1 456 ? -44.271 -14.554 46.964 1.00 94.06 456 ALA A N 1
ATOM 3363 C CA . ALA A 1 456 ? -43.324 -14.858 48.032 1.00 94.06 456 ALA A CA 1
ATOM 3364 C C . ALA A 1 456 ? -42.309 -15.889 47.528 1.00 94.06 456 ALA A C 1
ATOM 3366 O O . ALA A 1 456 ? -42.638 -16.710 46.672 1.00 94.06 456 ALA A O 1
ATOM 3367 N N . THR A 1 457 ? -41.084 -15.850 48.044 1.00 96.00 457 THR A N 1
ATOM 3368 C CA . THR A 1 457 ? -40.017 -16.766 47.625 1.00 96.00 457 THR A CA 1
ATOM 3369 C C . THR A 1 457 ? -39.301 -17.369 48.818 1.00 96.00 457 THR A C 1
ATOM 3371 O O . THR A 1 457 ? -39.020 -16.667 49.787 1.00 96.00 457 THR A O 1
ATOM 3374 N N . GLU A 1 458 ? -38.938 -18.640 48.702 1.00 95.38 458 GLU A N 1
ATOM 3375 C CA . GLU A 1 458 ? -38.060 -19.343 49.635 1.00 95.38 458 GLU A CA 1
ATOM 3376 C C . GLU A 1 458 ? -36.875 -19.905 48.853 1.00 95.38 458 GLU A C 1
ATOM 3378 O O . GLU A 1 458 ? -37.068 -20.621 47.872 1.00 95.38 458 GLU A O 1
ATOM 3383 N N . THR A 1 459 ? -35.656 -19.574 49.274 1.00 95.44 459 THR A N 1
ATOM 3384 C CA . THR A 1 459 ? -34.427 -20.112 48.680 1.00 95.44 459 THR A CA 1
ATOM 3385 C C . THR A 1 459 ? -33.890 -21.210 49.588 1.00 95.44 459 THR A C 1
ATOM 3387 O O . THR A 1 459 ? -33.667 -20.968 50.773 1.00 95.44 459 THR A O 1
ATOM 3390 N N . ALA A 1 460 ? -33.697 -22.409 49.048 1.00 91.88 460 ALA A N 1
ATOM 3391 C CA . ALA A 1 460 ? -33.088 -23.526 49.758 1.00 91.88 460 ALA A CA 1
ATOM 3392 C C . ALA A 1 460 ? -31.553 -23.400 49.796 1.00 91.88 460 ALA A C 1
ATOM 3394 O O . ALA A 1 460 ? -30.957 -22.701 48.978 1.00 91.88 460 ALA A O 1
ATOM 3395 N N . ASP A 1 461 ? -30.898 -24.121 50.713 1.00 89.19 461 ASP A N 1
ATOM 3396 C CA . ASP A 1 461 ? -29.433 -24.087 50.894 1.00 89.19 461 ASP A CA 1
ATOM 3397 C C . ASP A 1 461 ? -28.647 -24.480 49.630 1.00 89.19 461 ASP A C 1
ATOM 3399 O O . ASP A 1 461 ? -27.492 -24.095 49.460 1.00 89.19 461 ASP A O 1
ATOM 3403 N N . ASN A 1 462 ? -29.268 -25.247 48.730 1.00 87.88 462 ASN A N 1
ATOM 3404 C CA . ASN A 1 462 ? -28.688 -25.642 47.447 1.00 87.88 462 ASN A CA 1
ATOM 3405 C C . ASN A 1 462 ? -28.840 -24.576 46.341 1.00 87.88 462 ASN A C 1
ATOM 3407 O O . ASN A 1 462 ? -28.399 -24.820 45.222 1.00 87.88 462 ASN A O 1
ATOM 3411 N N . GLY A 1 463 ? -29.466 -23.432 46.636 1.00 89.94 463 GLY A N 1
ATOM 3412 C CA . GLY A 1 463 ? -29.714 -22.343 45.689 1.00 89.94 463 GLY A CA 1
ATOM 3413 C C . GLY A 1 463 ? -31.042 -22.428 44.930 1.00 89.94 463 GLY A C 1
ATOM 3414 O O . GLY A 1 463 ? -31.394 -21.472 44.235 1.00 89.94 463 GLY A O 1
ATOM 3415 N N . ASP A 1 464 ? -31.812 -23.512 45.082 1.00 94.69 464 ASP A N 1
ATOM 3416 C CA . ASP A 1 464 ? -33.126 -23.632 44.448 1.00 94.69 464 ASP A CA 1
ATOM 3417 C C . ASP A 1 464 ? -34.111 -22.624 45.046 1.00 94.69 464 ASP A C 1
ATOM 3419 O O . ASP A 1 464 ? -34.189 -22.451 46.262 1.00 94.69 464 ASP A O 1
ATOM 3423 N N . ILE A 1 465 ? -34.917 -21.995 44.194 1.00 97.50 465 ILE A N 1
ATOM 3424 C CA . ILE A 1 465 ? -35.892 -20.984 44.604 1.00 97.50 465 ILE A CA 1
ATOM 3425 C C . ILE A 1 465 ? -37.294 -21.549 44.405 1.00 97.50 465 ILE A C 1
ATOM 3427 O O . ILE A 1 465 ? -37.681 -21.898 43.291 1.00 97.50 465 ILE A O 1
ATOM 3431 N N . THR A 1 466 ? -38.088 -21.597 45.468 1.00 97.19 466 THR A N 1
ATOM 3432 C CA . THR A 1 466 ? -39.526 -21.866 45.384 1.00 97.19 466 THR A CA 1
ATOM 3433 C C . THR A 1 466 ? -40.274 -20.541 45.344 1.00 97.19 466 THR A C 1
ATOM 3435 O O . THR A 1 466 ? -40.092 -19.695 46.218 1.00 97.19 466 THR A O 1
ATOM 3438 N N . VAL A 1 467 ? -41.105 -20.349 44.323 1.00 97.44 467 VAL A N 1
ATOM 3439 C CA . VAL A 1 467 ? -41.898 -19.140 44.092 1.00 97.44 467 VAL A CA 1
ATOM 3440 C C . VAL A 1 467 ? -43.369 -19.454 44.336 1.00 97.44 467 VAL A C 1
ATOM 3442 O O . VAL A 1 467 ? -43.971 -20.263 43.628 1.00 97.44 467 VAL A O 1
ATOM 3445 N N . TYR A 1 468 ? -43.948 -18.779 45.324 1.00 97.25 468 TYR A N 1
ATOM 3446 C CA . TYR A 1 468 ? -45.353 -18.875 45.697 1.00 97.25 468 TYR A CA 1
ATOM 3447 C C . TYR A 1 468 ? -46.122 -17.676 45.145 1.00 97.25 468 TYR A C 1
ATOM 3449 O O . TYR A 1 468 ? -45.834 -16.527 45.485 1.00 97.25 468 TYR A O 1
ATOM 3457 N N . VAL A 1 469 ? -47.123 -17.944 44.315 1.00 97.06 469 VAL A N 1
ATOM 3458 C CA . VAL A 1 469 ? -47.976 -16.955 43.657 1.00 97.06 469 VAL A CA 1
ATOM 3459 C C . VAL A 1 469 ? -49.395 -17.073 44.207 1.00 97.06 469 VAL A C 1
ATOM 3461 O O . VAL A 1 469 ? -49.992 -18.150 44.260 1.00 97.06 469 VAL A O 1
ATOM 3464 N N . SER A 1 470 ? -49.949 -15.953 44.662 1.00 96.38 470 SER A N 1
ATOM 3465 C CA . SER A 1 470 ? -51.285 -15.908 45.256 1.00 96.38 470 SER A CA 1
ATOM 3466 C C . SER A 1 470 ? -52.044 -14.642 44.883 1.00 96.38 470 SER A C 1
ATOM 3468 O O . SER A 1 470 ? -51.482 -13.642 44.419 1.00 96.38 470 SER A O 1
ATOM 3470 N N . LYS A 1 471 ? -53.365 -14.685 45.073 1.00 94.31 471 LYS A N 1
ATOM 3471 C CA . LYS A 1 471 ? -54.209 -13.497 44.980 1.00 94.31 471 LYS A CA 1
ATOM 3472 C C . LYS A 1 471 ? -53.752 -12.479 46.012 1.00 94.31 471 LYS A C 1
ATOM 3474 O O . LYS A 1 471 ? -53.378 -12.819 47.131 1.00 94.31 471 LYS A O 1
ATOM 3479 N N . ARG A 1 472 ? -53.847 -11.205 45.652 1.00 91.69 472 ARG A N 1
ATOM 3480 C CA . ARG A 1 472 ? -53.565 -10.101 46.569 1.00 91.69 472 ARG A CA 1
ATOM 3481 C C . ARG A 1 472 ? -54.675 -10.015 47.613 1.00 91.69 472 ARG A C 1
ATOM 3483 O O . ARG A 1 472 ? -55.838 -9.842 47.251 1.00 91.69 472 ARG A O 1
ATOM 3490 N N . LYS A 1 473 ? -54.323 -10.088 48.895 1.00 90.19 473 LYS A N 1
ATOM 3491 C CA . LYS A 1 473 ? -55.233 -9.805 50.009 1.00 90.19 473 LYS A CA 1
ATOM 3492 C C . LYS A 1 473 ? -54.755 -8.541 50.716 1.00 90.19 473 LYS A C 1
ATOM 3494 O O . LYS A 1 473 ? -53.594 -8.458 51.095 1.00 90.19 473 LYS A O 1
ATOM 3499 N N . PHE A 1 474 ? -55.625 -7.543 50.850 1.00 87.62 474 PHE A N 1
ATOM 3500 C CA . PHE A 1 474 ? -55.303 -6.341 51.619 1.00 87.62 474 PHE A CA 1
ATOM 3501 C C . PHE A 1 474 ? -55.488 -6.641 53.104 1.00 87.62 474 PHE A C 1
ATOM 3503 O O . PHE A 1 474 ? -56.584 -7.014 53.528 1.00 87.62 474 PHE A O 1
ATOM 3510 N N . ASP A 1 475 ? -54.414 -6.512 53.869 1.00 89.12 475 ASP A N 1
ATOM 3511 C CA . ASP A 1 475 ? -54.456 -6.586 55.319 1.00 89.12 475 ASP A CA 1
ATOM 3512 C C . ASP A 1 475 ? -54.720 -5.185 55.883 1.00 89.12 475 ASP A C 1
ATOM 3514 O O . ASP A 1 475 ? -53.898 -4.277 55.760 1.00 89.12 475 ASP A O 1
ATOM 3518 N N . ILE A 1 476 ? -55.899 -5.012 56.480 1.00 87.19 476 ILE A N 1
ATOM 3519 C CA . ILE A 1 476 ? -56.368 -3.731 57.016 1.00 87.19 476 ILE A CA 1
ATOM 3520 C C . ILE A 1 476 ? -55.556 -3.306 58.246 1.00 87.19 476 ILE A C 1
ATOM 3522 O O . ILE A 1 476 ? -55.425 -2.108 58.487 1.00 87.19 476 ILE A O 1
ATOM 3526 N N . GLU A 1 477 ? -55.005 -4.251 59.012 1.00 86.62 477 GLU A N 1
ATOM 3527 C CA . GLU A 1 477 ? -54.270 -3.935 60.241 1.00 86.62 477 GLU A CA 1
ATOM 3528 C C . GLU A 1 477 ? -52.860 -3.423 59.941 1.00 86.62 477 GLU A C 1
ATOM 3530 O O . GLU A 1 477 ? -52.402 -2.460 60.554 1.00 86.62 477 GLU A O 1
ATOM 3535 N N . THR A 1 478 ? -52.176 -4.040 58.974 1.00 84.38 478 THR A N 1
ATOM 3536 C CA . THR A 1 478 ? -50.797 -3.678 58.610 1.00 84.38 478 THR A CA 1
ATOM 3537 C C . THR A 1 478 ? -50.709 -2.719 57.422 1.00 84.38 478 THR A C 1
ATOM 3539 O O . THR A 1 478 ? -49.649 -2.147 57.175 1.00 84.38 478 THR A O 1
ATOM 3542 N N . GLY A 1 479 ? -51.801 -2.542 56.670 1.00 83.56 479 GLY A N 1
ATOM 3543 C CA . GLY A 1 479 ? -51.826 -1.783 55.417 1.00 83.56 479 GLY A CA 1
ATOM 3544 C C . GLY A 1 479 ? -51.084 -2.468 54.262 1.00 83.56 479 GLY A C 1
ATOM 3545 O O . GLY A 1 479 ? -50.917 -1.867 53.199 1.00 83.56 479 GLY A O 1
ATOM 3546 N N . ASN A 1 480 ? -50.629 -3.711 54.453 1.00 86.62 480 ASN A N 1
ATOM 3547 C CA . ASN A 1 480 ? -49.835 -4.447 53.478 1.00 86.62 480 ASN A CA 1
ATOM 3548 C C . ASN A 1 480 ? -50.703 -5.300 52.548 1.00 86.62 480 ASN A C 1
ATOM 3550 O O . ASN A 1 480 ? -51.811 -5.727 52.873 1.00 86.62 480 ASN A O 1
ATOM 3554 N N . ILE A 1 481 ? -50.155 -5.601 51.372 1.00 86.06 481 ILE A N 1
ATOM 3555 C CA . ILE A 1 481 ? -50.671 -6.675 50.525 1.00 86.06 481 ILE A CA 1
ATOM 3556 C C . ILE A 1 481 ? -50.019 -7.975 50.988 1.00 86.06 481 ILE A C 1
ATOM 3558 O O . ILE A 1 481 ? -48.808 -8.127 50.859 1.00 86.06 481 ILE A O 1
ATOM 3562 N N . VAL A 1 482 ? -50.828 -8.898 51.497 1.00 89.56 482 VAL A N 1
ATOM 3563 C CA . VAL A 1 482 ? -50.408 -10.224 51.962 1.00 89.56 482 VAL A CA 1
ATOM 3564 C C . VAL A 1 482 ? -50.914 -11.319 51.021 1.00 89.56 482 VAL A C 1
ATOM 3566 O O . VAL A 1 482 ? -51.735 -11.071 50.127 1.00 89.56 482 VAL A O 1
ATOM 3569 N N . ALA A 1 483 ? -50.426 -12.542 51.229 1.00 91.75 483 ALA A N 1
ATOM 3570 C CA . ALA A 1 483 ? -50.861 -13.713 50.483 1.00 91.75 483 ALA A CA 1
ATOM 3571 C C . ALA A 1 483 ? -52.357 -14.010 50.714 1.00 91.75 483 ALA A C 1
ATOM 3573 O O . ALA A 1 483 ? -52.827 -14.105 51.849 1.00 91.75 483 ALA A O 1
ATOM 3574 N N . GLY A 1 484 ? -53.105 -14.152 49.621 1.00 92.12 484 GLY A N 1
ATOM 3575 C CA . GLY A 1 484 ? -54.465 -14.690 49.598 1.00 92.12 484 GLY A CA 1
ATOM 3576 C C . GLY A 1 484 ? -54.489 -16.142 49.117 1.00 92.12 484 GLY A C 1
ATOM 3577 O O . GLY A 1 484 ? -53.545 -16.895 49.339 1.00 92.12 484 GLY A O 1
ATOM 3578 N N . GLU A 1 485 ? -55.559 -16.522 48.417 1.00 93.69 485 GLU A N 1
ATOM 3579 C CA . GLU A 1 485 ? -55.681 -17.856 47.813 1.00 93.69 485 GLU A CA 1
ATOM 3580 C C . GLU A 1 485 ? -54.602 -18.092 46.739 1.00 93.69 485 GLU A C 1
ATOM 3582 O O . GLU A 1 485 ? -54.360 -17.178 45.937 1.00 93.69 485 GLU A O 1
ATOM 3587 N N . PRO A 1 486 ? -53.984 -19.289 46.670 1.00 95.25 486 PRO A N 1
ATOM 3588 C CA . PRO A 1 486 ? -53.037 -19.638 45.614 1.00 95.25 486 PRO A CA 1
ATOM 3589 C C . PRO A 1 486 ? -53.619 -19.397 44.218 1.00 95.25 486 PRO A C 1
ATOM 3591 O O . PRO A 1 486 ? -54.786 -19.697 43.950 1.00 95.25 486 PRO A O 1
ATOM 3594 N N . MET A 1 487 ? -52.808 -18.842 43.319 1.00 95.56 487 MET A N 1
ATOM 3595 C CA . MET A 1 487 ? -53.178 -18.666 41.916 1.00 95.56 487 MET A CA 1
ATOM 3596 C C . MET A 1 487 ? -51.954 -18.791 41.020 1.00 95.56 487 MET A C 1
ATOM 3598 O O . MET A 1 487 ? -50.866 -18.370 41.396 1.00 95.56 487 MET A O 1
ATOM 3602 N N . ASP A 1 488 ? -52.143 -19.321 39.818 1.00 96.19 488 ASP A N 1
ATOM 3603 C CA . ASP A 1 488 ? -51.090 -19.335 38.808 1.00 96.19 488 ASP A CA 1
ATOM 3604 C C . ASP A 1 488 ? -50.823 -17.929 38.244 1.00 96.19 488 ASP A C 1
ATOM 3606 O O . ASP A 1 488 ? -51.657 -17.018 38.330 1.00 96.19 488 ASP A O 1
ATOM 3610 N N . ILE A 1 489 ? -49.647 -17.765 37.638 1.00 95.00 489 ILE A N 1
ATOM 3611 C CA . ILE A 1 489 ? -49.279 -16.547 36.911 1.00 95.00 489 ILE A CA 1
ATOM 3612 C C . ILE A 1 489 ? -50.276 -16.356 35.748 1.00 95.00 489 ILE A C 1
ATOM 3614 O O . ILE A 1 489 ? -50.480 -17.293 34.972 1.00 95.00 489 ILE A O 1
ATOM 3618 N N . PRO A 1 490 ? -50.920 -15.179 35.603 1.00 93.75 490 PRO A N 1
ATOM 3619 C CA . PRO A 1 490 ? -51.904 -14.951 34.546 1.00 93.75 490 PRO A CA 1
ATOM 3620 C C . PRO A 1 490 ? -51.342 -15.183 33.135 1.00 93.75 490 PRO A C 1
ATOM 3622 O O . PRO A 1 490 ? -50.195 -14.837 32.858 1.00 93.75 490 PRO A O 1
ATOM 3625 N N . ALA A 1 491 ? -52.175 -15.697 32.224 1.00 91.38 491 ALA A N 1
ATOM 3626 C CA . ALA A 1 491 ? -51.816 -15.855 30.812 1.00 91.38 491 ALA A CA 1
ATOM 3627 C C . ALA A 1 491 ? -51.336 -14.524 30.197 1.00 91.38 491 ALA A C 1
ATOM 3629 O O . ALA A 1 491 ? -51.859 -13.452 30.515 1.00 91.38 491 ALA A O 1
ATOM 3630 N N . GLY A 1 492 ? -50.321 -14.590 29.334 1.00 89.50 492 GLY A N 1
ATOM 3631 C CA . GLY A 1 492 ? -49.665 -13.426 28.734 1.00 89.50 492 GLY A CA 1
ATOM 3632 C C . GLY A 1 492 ? -48.826 -12.569 29.692 1.00 89.50 492 GLY A C 1
ATOM 3633 O O . GLY A 1 492 ? -48.392 -11.482 29.306 1.00 89.50 492 GLY A O 1
ATOM 3634 N N . ARG A 1 493 ? -48.616 -13.003 30.943 1.00 92.75 493 ARG A N 1
ATOM 3635 C CA . ARG A 1 493 ? -47.802 -12.312 31.955 1.00 92.75 493 ARG A CA 1
ATOM 3636 C C . ARG A 1 493 ? -46.743 -13.251 32.531 1.00 92.75 493 ARG A C 1
ATOM 3638 O O . ARG A 1 493 ? -46.950 -14.455 32.617 1.00 92.75 493 ARG A O 1
ATOM 3645 N N . TRP A 1 494 ? -45.631 -12.682 32.977 1.00 93.75 494 TRP A N 1
ATOM 3646 C CA . TRP A 1 494 ? -44.529 -13.406 33.611 1.00 93.75 494 TRP A CA 1
ATOM 3647 C C . TRP A 1 494 ? -43.992 -12.624 34.812 1.00 93.75 494 TRP A C 1
ATOM 3649 O O . TRP A 1 494 ? -44.306 -11.445 34.981 1.00 93.75 494 TRP A O 1
ATOM 3659 N N . ILE A 1 495 ? -43.207 -13.298 35.647 1.00 93.38 495 ILE A N 1
ATOM 3660 C CA . ILE A 1 495 ? -42.423 -12.715 36.739 1.00 93.38 495 ILE A CA 1
ATOM 3661 C C . ILE A 1 495 ? -40.957 -12.773 36.311 1.00 93.38 495 ILE A C 1
ATOM 3663 O O . ILE A 1 495 ? -40.473 -13.854 35.987 1.00 93.38 495 ILE A O 1
ATOM 3667 N N . ASP A 1 496 ? -40.240 -11.652 36.315 1.00 92.06 496 ASP A N 1
ATOM 3668 C CA . ASP A 1 496 ? -38.790 -11.693 36.102 1.00 92.06 496 ASP A CA 1
ATOM 3669 C C . ASP A 1 496 ? -38.092 -11.977 37.434 1.00 92.06 496 ASP A C 1
ATOM 3671 O O . ASP A 1 496 ? -38.372 -11.330 38.446 1.00 92.06 496 ASP A O 1
ATOM 3675 N N . LEU A 1 497 ? -37.182 -12.948 37.434 1.00 93.19 497 LEU A N 1
ATOM 3676 C CA . LEU A 1 497 ? -36.340 -13.309 38.569 1.00 93.19 497 LEU A CA 1
ATOM 3677 C C . LEU A 1 497 ? -34.887 -13.049 38.196 1.00 93.19 497 LEU A C 1
ATOM 3679 O O . LEU A 1 497 ? -34.362 -13.667 37.268 1.00 93.19 497 LEU A O 1
ATOM 3683 N N . ARG A 1 498 ? -34.223 -12.153 38.926 1.00 91.75 498 ARG A N 1
ATOM 3684 C CA . ARG A 1 498 ? -32.785 -11.937 38.770 1.00 91.75 498 ARG A CA 1
ATOM 3685 C C . ARG A 1 498 ? -32.033 -12.957 39.611 1.00 91.75 498 ARG A C 1
ATOM 3687 O O . ARG A 1 498 ? -32.189 -12.989 40.833 1.00 91.75 498 ARG A O 1
ATOM 3694 N N . LEU A 1 499 ? -31.219 -13.775 38.960 1.00 91.69 499 LEU A N 1
ATOM 3695 C CA . LEU A 1 499 ? -30.575 -14.933 39.571 1.00 91.69 499 LEU A CA 1
ATOM 3696 C C . LEU A 1 499 ? -29.110 -14.644 39.896 1.00 91.69 499 LEU A C 1
ATOM 3698 O O . LEU A 1 499 ? -28.442 -13.889 39.194 1.00 91.69 499 LEU A O 1
ATOM 3702 N N . SER A 1 500 ? -28.600 -15.280 40.945 1.00 90.25 500 SER A N 1
ATOM 3703 C CA . SER A 1 500 ? -27.167 -15.510 41.109 1.00 90.25 500 SER A CA 1
ATOM 3704 C C . SER A 1 500 ? -26.831 -16.837 40.427 1.00 90.25 500 SER A C 1
ATOM 3706 O O . SER A 1 500 ? -27.494 -17.833 40.700 1.00 90.25 500 SER A O 1
ATOM 3708 N N . MET A 1 501 ? -25.856 -16.867 39.516 1.00 88.81 501 MET A N 1
ATOM 3709 C CA . MET A 1 501 ? -25.512 -18.072 38.745 1.00 88.81 501 MET A CA 1
ATOM 3710 C C . MET A 1 501 ? -24.129 -18.602 39.134 1.00 88.81 501 MET A C 1
ATOM 3712 O O . MET A 1 501 ? -23.243 -17.803 39.453 1.00 88.81 501 MET A O 1
ATOM 3716 N N . PRO A 1 502 ? -23.915 -19.931 39.104 1.00 81.94 502 PRO A N 1
ATOM 3717 C CA . PRO A 1 502 ? -22.586 -20.500 39.280 1.00 81.94 502 PRO A CA 1
ATOM 3718 C C . PRO A 1 502 ? -21.633 -20.000 38.189 1.00 81.94 502 PRO A C 1
ATOM 3720 O O . PRO A 1 502 ? -22.023 -19.804 37.037 1.00 81.94 502 PRO A O 1
ATOM 3723 N N . LEU A 1 503 ? -20.367 -19.790 38.555 1.00 68.19 503 LEU A N 1
ATOM 3724 C CA . LEU A 1 503 ? -19.324 -19.459 37.589 1.00 68.19 503 LEU A CA 1
ATOM 3725 C C . LEU A 1 503 ? -19.161 -20.640 36.627 1.00 68.19 503 LEU A C 1
ATOM 3727 O O . LEU A 1 503 ? -18.944 -21.769 37.061 1.00 68.19 503 LEU A O 1
ATOM 3731 N N . ILE A 1 504 ? -19.262 -20.380 35.325 1.00 58.16 504 ILE A N 1
ATOM 3732 C CA . ILE A 1 504 ? -18.923 -21.370 34.302 1.00 58.16 504 ILE A CA 1
ATOM 3733 C C . ILE A 1 504 ? -17.402 -21.553 34.367 1.00 58.16 504 ILE A C 1
ATOM 3735 O O . ILE A 1 504 ? -16.654 -20.720 33.852 1.00 58.16 504 ILE A O 1
ATOM 3739 N N . GLU A 1 505 ? -16.936 -22.603 35.047 1.00 41.25 505 GLU A N 1
ATOM 3740 C CA . GLU A 1 505 ? -15.528 -22.993 34.997 1.00 41.25 505 GLU A CA 1
ATOM 3741 C C . GLU A 1 505 ? -15.183 -23.378 33.556 1.00 41.25 505 GLU A C 1
ATOM 3743 O O . GLU A 1 505 ? -15.846 -24.210 32.931 1.00 41.25 505 GLU A O 1
ATOM 3748 N N . ALA A 1 506 ? -14.161 -22.723 33.002 1.00 38.75 506 ALA A N 1
ATOM 3749 C CA . ALA A 1 506 ? -13.609 -23.111 31.716 1.00 38.75 506 ALA A CA 1
ATOM 3750 C C . ALA A 1 506 ? -13.133 -24.571 31.807 1.00 38.75 506 ALA A C 1
ATOM 3752 O O . ALA A 1 506 ? -12.539 -24.932 32.827 1.00 38.75 506 ALA A O 1
ATOM 3753 N N . PRO A 1 507 ? -13.355 -25.407 30.774 1.00 37.41 507 PRO A N 1
ATOM 3754 C CA . PRO A 1 507 ? -12.787 -26.744 30.766 1.00 37.41 507 PRO A CA 1
ATOM 3755 C C . PRO A 1 507 ? -11.273 -26.617 30.947 1.00 37.41 507 PRO A C 1
ATOM 3757 O O . PRO A 1 507 ? -10.604 -25.901 30.198 1.00 37.41 507 PRO A O 1
ATOM 3760 N N . THR A 1 508 ? -10.751 -27.268 31.986 1.00 34.47 508 THR A N 1
ATOM 3761 C CA . THR A 1 508 ? -9.313 -27.450 32.175 1.00 34.47 508 THR A CA 1
ATOM 3762 C C . THR A 1 508 ? -8.747 -28.024 30.879 1.00 34.47 508 THR A C 1
ATOM 3764 O O . THR A 1 508 ? -9.277 -29.041 30.425 1.00 34.47 508 THR A O 1
ATOM 3767 N N . PRO A 1 509 ? -7.728 -27.403 30.257 1.00 43.72 509 PRO A N 1
ATOM 3768 C CA . PRO A 1 509 ? -7.102 -27.991 29.087 1.00 43.72 509 PRO A CA 1
ATOM 3769 C C . PRO A 1 509 ? -6.552 -29.354 29.502 1.00 43.72 509 PRO A C 1
ATOM 3771 O O . PRO A 1 509 ? -5.744 -29.427 30.429 1.00 43.72 509 PRO A O 1
ATOM 3774 N N . GLU A 1 510 ? -7.034 -30.421 28.868 1.00 43.22 510 GLU A N 1
ATOM 3775 C CA . GLU A 1 510 ? -6.370 -31.716 28.945 1.00 43.22 510 GLU A CA 1
ATOM 3776 C C . GLU A 1 510 ? -4.933 -31.516 28.450 1.00 43.22 510 GLU A C 1
ATOM 3778 O O . GLU A 1 510 ? -4.706 -30.913 27.398 1.00 43.22 510 GLU A O 1
ATOM 3783 N N . GLU A 1 511 ? -3.968 -31.927 29.271 1.00 41.66 511 GLU A N 1
ATOM 3784 C CA . GLU A 1 511 ? -2.557 -31.948 28.904 1.00 41.66 511 GLU A CA 1
ATOM 3785 C C . GLU A 1 511 ? -2.377 -32.924 27.728 1.00 41.66 511 GLU A C 1
ATOM 3787 O O . GLU A 1 511 ? -2.437 -34.139 27.923 1.00 41.66 511 GLU A O 1
ATOM 3792 N N . GLU A 1 512 ? -2.164 -32.392 26.520 1.00 36.31 512 GLU A N 1
ATOM 3793 C CA . GLU A 1 512 ? -1.527 -33.109 25.403 1.00 36.31 512 GLU A CA 1
ATOM 3794 C C . GLU A 1 512 ? -0.068 -32.678 25.230 1.00 36.31 512 GLU A C 1
ATOM 3796 O O . GLU A 1 512 ? 0.203 -31.450 25.192 1.00 36.31 512 GLU A O 1
#

Foldseek 3Di:
DFKDWAFWWFADAQFQKIFTDRFQQVPVVNQRAFQWWKWFDDDPDIDIFGFRGADGRGMTGTPDGDHDHGDIGTTIMIGHDDDDDPVVVVVVVVVVVVVVVLVVVQVCCQAPPQFWGWHQDPVGDTDIDTRPNVVVVVVVVVVVCVDPVHCVVRVWLNDNQTQAHEDDPDDDADAPVVVVVVVQRHQWYWAQHVVLVRAIKIWGFDADQPVPGNDSATAKIFMQRHPVDPFQQRTWMWGTDPNDIDDTDRDDDPRNAAAAPDLDRPDPRHDDDQCRLHHNHHHDEDQECLVVLQDQDKHKYKYDANHYQPQDRPAIWIWIKHAPDNRSQWIKIKIWTPDPDPLRTWIWMWIGHRSRTPGIDTDDDLSQWDADPVRDTDRFPFKKWAALAPVLADPCQCVQWDDAERITTHPRQPQWHKYDDDQQKIKIDQFLAFDPDDDFKDADADPVRHGQWDWDWDADNRRMIIIGTAHFDQDPVVRDTDHDHGHGHDGNDTMMGHTHHDDPDDPDPDDD

pLDDT: mean 84.68, std 12.0, range [34.47, 97.75]

Secondary structure (DSSP, 8-state):
--EE--SEEEE-TT--EEEEES--TT-GGGT--TTPEEEEE-SS-EEEEEEEEEEETTEEEESS---S--EEEE--BEE---S--HHHHHHHHHHHHHHHHHHHHHHHHHHH-SSEEEEE-TTS-EEEEE-HHHHHHHHHHHHGGGPSSPPTTTTS-SSTT-SS----SSPPPB-HHHHHHHGGG-SEEEEEETTTTTEEEEEEEEE---SSSS-S-EEEEEEES-TTSSSSTTEEEEEEETTEEPPPEEPP-TTTS-B-SSTT---TTPBPPTTGGGTTS--EEEEEHHHHHT-SS-EEEEEEEEEESSS-SSS-EEEEEEESSTTSSSEEEEEEE--SSSTT--EEEEEEETTEEEEEEEE--TTTEEE-TTS-EEE--SEEEE-S-GGGS-GGGGTT-EEEBTEEE-TTSTT-EEEEEETTEEEEESSSSB-SSS--EE--B-TTS-BSSEEEEEE-TTS-EEEEEEEEEE-TTT--EEEEEE-PPPTT--EEEEBP----PPPPPP--

Organism: NCBI:txid714314